Protein AF-0000000070218107 (afdb_homodimer)

Foldseek 3Di:
DPFFAKEKEEADLDLLSLLLLLLVLLQVDAHAYAYADPFDDGVLCVVLVALAGDDTWMDRALAIEDDSVLSNVVCCVVRVRFDDDPCLVVLLVQQVVLLLLLVLAQDPVCPDVVNLVGCCQPAVLSVPPCSVVSNVVSVVVNLVSLVCCQCPQCVDPDLGSVHPDDGSSRSSNCSCVCSSCPVRVCCPPPQNHCVNRVSSVSSVVPGRDGDHHYDDSVRSLVSNLPTDDDDDQAAADCPDPLNDHFQFWKWKDFPNGPVPRRIRIFGFRDDDQFWTWGQGPSRGIYIYGPPGMDMGGDPDD/DPFFAKEKEEADLDLLSLLLLLLVLQLVDAHAYAYADPFDDGVLCVVLVALAGDDTWMDRALAIEDDSVLSNVVCCVVRVRFDDDPCLVVLLVQQVVLLLLLVLAQDPVCPDVVNLVGCCQPAVLSVPPCSVVSNVVSVVVNLVSLVCCQCPQCVDPDLGSVHPDDGSSRSSNCSCVCSSCPVRVCCVPPQNHCVNRVSSVSSVVPGRDGDHHYDDSVRSLVSNLPTDDDDDQAAADCPDPLNDHFQFWKWKDFPNGPVPRRIRIFGFRDDDQFWTWGQGPSRGIYIYGPPGMDMDGDPDD

Structure (mmCIF, N/CA/C/O backbone):
data_AF-0000000070218107-model_v1
#
loop_
_entity.id
_entity.type
_entity.pdbx_description
1 polymer 'GST N-terminal domain-containing protein'
#
loop_
_atom_site.group_PDB
_atom_site.id
_atom_site.type_symbol
_atom_site.label_atom_id
_atom_site.label_alt_id
_atom_site.label_comp_id
_atom_site.label_asym_id
_atom_site.label_entity_id
_atom_site.label_seq_id
_atom_site.pdbx_PDB_ins_code
_atom_site.Cartn_x
_atom_site.Cartn_y
_atom_site.Cartn_z
_atom_site.occupancy
_atom_site.B_iso_or_equiv
_atom_site.auth_seq_id
_atom_site.auth_comp_id
_atom_site.auth_asym_id
_atom_site.auth_atom_id
_atom_site.pdbx_PDB_model_num
ATOM 1 N N . MET A 1 1 ? 4.734 29.641 29.406 1 36.09 1 MET A N 1
ATOM 2 C CA . MET A 1 1 ? 4.832 29.797 27.953 1 36.09 1 MET A CA 1
ATOM 3 C C . MET A 1 1 ? 3.674 29.094 27.25 1 36.09 1 MET A C 1
ATOM 5 O O . MET A 1 1 ? 3.363 27.938 27.547 1 36.09 1 MET A O 1
ATOM 9 N N . ALA A 1 2 ? 2.695 29.781 26.859 1 47.44 2 ALA A N 1
ATOM 10 C CA . ALA A 1 2 ? 1.409 29.281 26.391 1 47.44 2 ALA A CA 1
ATOM 11 C C . ALA A 1 2 ? 1.6 28.156 25.375 1 47.44 2 ALA A C 1
ATOM 13 O O . ALA A 1 2 ? 2.498 28.203 24.531 1 47.44 2 ALA A O 1
ATOM 14 N N . SER A 1 3 ? 1.036 27.016 25.547 1 69.88 3 SER A N 1
ATOM 15 C CA . SER A 1 3 ? 1.137 25.844 24.688 1 69.88 3 SER A CA 1
ATOM 16 C C . SER A 1 3 ? 0.805 26.188 23.234 1 69.88 3 SER A C 1
ATOM 18 O O . SER A 1 3 ? -0.096 27 22.984 1 69.88 3 SER A O 1
ATOM 20 N N . ALA A 1 4 ? 1.695 26 22.297 1 80.06 4 ALA A N 1
ATOM 21 C CA . ALA A 1 4 ? 1.486 26.281 20.875 1 80.06 4 ALA A CA 1
ATOM 22 C C . ALA A 1 4 ? 0.096 25.844 20.422 1 80.06 4 ALA A C 1
ATOM 24 O O . ALA A 1 4 ? -0.35 24.75 20.75 1 80.06 4 ALA A O 1
ATOM 25 N N . PRO A 1 5 ? -0.676 26.844 19.938 1 90.06 5 PRO A N 1
ATOM 26 C CA . PRO A 1 5 ? -2.01 26.469 19.453 1 90.06 5 PRO A CA 1
ATOM 27 C C . PRO A 1 5 ? -1.978 25.297 18.469 1 90.06 5 PRO A C 1
ATOM 29 O O . PRO A 1 5 ? -1.049 25.188 17.672 1 90.06 5 PRO A O 1
ATOM 32 N N . ILE A 1 6 ? -2.904 24.422 18.641 1 96.62 6 ILE A N 1
ATOM 33 C CA . ILE A 1 6 ? -3.072 23.312 17.703 1 96.62 6 ILE A CA 1
ATOM 34 C C . ILE A 1 6 ? -4.281 23.578 16.812 1 96.62 6 ILE A C 1
ATOM 36 O O . ILE A 1 6 ? -5.398 23.75 17.297 1 96.62 6 ILE A O 1
ATOM 40 N N . ILE A 1 7 ? -4.016 23.703 15.469 1 98.19 7 ILE A N 1
ATOM 41 C CA . ILE A 1 7 ? -5.062 23.969 14.492 1 98.19 7 ILE A CA 1
ATOM 42 C C . ILE A 1 7 ? -5.078 22.891 13.422 1 98.19 7 ILE A C 1
ATOM 44 O O . ILE A 1 7 ? -4.07 22.656 12.75 1 98.19 7 ILE A O 1
ATOM 48 N N . ALA A 1 8 ? -6.195 22.203 13.305 1 98.44 8 ALA A N 1
ATOM 49 C CA . ALA A 1 8 ? -6.383 21.219 12.242 1 98.44 8 ALA A CA 1
ATOM 50 C C . ALA A 1 8 ? -7.004 21.859 11.008 1 98.44 8 ALA A C 1
ATOM 52 O O . ALA A 1 8 ? -8.047 22.516 11.094 1 98.44 8 ALA A O 1
ATOM 53 N N . PHE A 1 9 ? -6.316 21.75 9.844 1 98.62 9 PHE A N 1
ATOM 54 C CA . PHE A 1 9 ? -6.863 22.188 8.562 1 98.62 9 PHE A CA 1
ATOM 55 C C . PHE A 1 9 ? -7.512 21.016 7.824 1 98.62 9 PHE A C 1
ATOM 57 O O . PHE A 1 9 ? -6.82 20.125 7.34 1 98.62 9 PHE A O 1
ATOM 64 N N . ASP A 1 10 ? -8.758 20.938 7.719 1 96.69 10 ASP A N 1
ATOM 65 C CA . ASP A 1 10 ? -9.43 19.859 7.012 1 96.69 10 ASP A CA 1
ATOM 66 C C . ASP A 1 10 ? -10.906 20.188 6.789 1 96.69 10 ASP A C 1
ATOM 68 O O . ASP A 1 10 ? -11.305 21.344 6.816 1 96.69 10 ASP A O 1
ATOM 72 N N . TYR A 1 11 ? -11.734 19.266 6.301 1 95.12 11 TYR A N 1
ATOM 73 C CA . TYR A 1 11 ? -13.172 19.375 6.105 1 95.12 11 TYR A CA 1
ATOM 74 C C . TYR A 1 11 ? -13.883 18.109 6.559 1 95.12 11 TYR A C 1
ATOM 76 O O . TYR A 1 11 ? -13.25 17.062 6.711 1 95.12 11 TYR A O 1
ATOM 84 N N . ASP A 1 12 ? -15.164 18.062 6.738 1 93.31 12 ASP A N 1
ATOM 85 C CA . ASP A 1 12 ? -15.922 17.062 7.469 1 93.31 12 ASP A CA 1
ATOM 86 C C . ASP A 1 12 ? -15.82 15.695 6.793 1 93.31 12 ASP A C 1
ATOM 88 O O . ASP A 1 12 ? -15.57 14.688 7.457 1 93.31 12 ASP A O 1
ATOM 92 N N . MET A 1 13 ? -15.891 15.594 5.562 1 91.25 13 MET A N 1
ATOM 93 C CA . MET A 1 13 ? -15.992 14.312 4.871 1 91.25 13 MET A CA 1
ATOM 94 C C . MET A 1 13 ? -14.617 13.75 4.539 1 91.25 13 MET A C 1
ATOM 96 O O . MET A 1 13 ? -14.5 12.688 3.934 1 91.25 13 MET A O 1
ATOM 100 N N . SER A 1 14 ? -13.57 14.477 4.941 1 94.19 14 SER A N 1
ATOM 101 C CA . SER A 1 14 ? -12.219 14.039 4.621 1 94.19 14 SER A CA 1
ATOM 102 C C . SER A 1 14 ? -11.836 12.805 5.43 1 94.19 14 SER A C 1
ATOM 104 O O . SER A 1 14 ? -11.758 12.859 6.66 1 94.19 14 SER A O 1
ATOM 106 N N . PRO A 1 15 ? -11.523 11.711 4.773 1 96.5 15 PRO A N 1
ATOM 107 C CA . PRO A 1 15 ? -11.133 10.516 5.523 1 96.5 15 PRO A CA 1
ATOM 108 C C . PRO A 1 15 ? -9.82 10.703 6.281 1 96.5 15 PRO A C 1
ATOM 110 O O . PRO A 1 15 ? -9.695 10.266 7.43 1 96.5 15 PRO A O 1
ATOM 113 N N . TYR A 1 16 ? -8.875 11.383 5.684 1 97.94 16 TYR A N 1
ATOM 114 C CA . TYR A 1 16 ? -7.609 11.617 6.359 1 97.94 16 TYR A CA 1
ATOM 115 C C . TYR A 1 16 ? -7.758 12.688 7.438 1 97.94 16 TYR A C 1
ATOM 117 O O . TYR A 1 16 ? -7.051 12.664 8.445 1 97.94 16 TYR A O 1
ATOM 125 N N . GLY A 1 17 ? -8.641 13.656 7.172 1 97.62 17 GLY A N 1
ATOM 126 C CA . GLY A 1 17 ? -8.992 14.578 8.242 1 97.62 17 GLY A CA 1
ATOM 127 C C . GLY A 1 17 ? -9.609 13.891 9.445 1 97.62 17 GLY A C 1
ATOM 128 O O . GLY A 1 17 ? -9.25 14.18 10.586 1 97.62 17 GLY A O 1
ATOM 129 N N . TYR A 1 18 ? -10.531 12.945 9.164 1 97.31 18 TYR A N 1
ATOM 130 C CA . TYR A 1 18 ? -11.141 12.125 10.203 1 97.31 18 TYR A CA 1
ATOM 131 C C . TYR A 1 18 ? -10.07 11.383 11 1 97.31 18 TYR A C 1
ATOM 133 O O . TYR A 1 18 ? -10.148 11.312 12.234 1 97.31 18 TYR A O 1
ATOM 141 N N . LYS A 1 19 ? -9.117 10.898 10.352 1 98.38 19 LYS A N 1
ATOM 142 C CA . LYS A 1 19 ? -8.016 10.156 10.953 1 98.38 19 LYS A CA 1
ATOM 143 C C . LYS A 1 19 ? -7.258 11.016 11.961 1 98.38 19 LYS A C 1
ATOM 145 O O . LYS A 1 19 ? -7.082 10.617 13.109 1 98.38 19 LYS A O 1
ATOM 150 N N . THR A 1 20 ? -6.859 12.211 11.57 1 98.06 20 THR A N 1
ATOM 151 C CA . THR A 1 20 ? -6.055 13.07 12.438 1 98.06 20 THR A CA 1
ATOM 152 C C . THR A 1 20 ? -6.906 13.648 13.562 1 98.06 20 THR A C 1
ATOM 154 O O . THR A 1 20 ? -6.441 13.781 14.695 1 98.06 20 THR A O 1
ATOM 157 N N . ARG A 1 21 ? -8.18 13.953 13.289 1 97.06 21 ARG A N 1
ATOM 158 C CA . ARG A 1 21 ? -9.062 14.461 14.328 1 97.06 21 ARG A CA 1
ATOM 159 C C . ARG A 1 21 ? -9.352 13.391 15.383 1 97.06 21 ARG A C 1
ATOM 161 O O . ARG A 1 21 ? -9.484 13.703 16.562 1 97.06 21 ARG A O 1
ATOM 168 N N . THR A 1 22 ? -9.461 12.148 14.922 1 97.44 22 THR A N 1
ATOM 169 C CA . THR A 1 22 ? -9.688 11.055 15.859 1 97.44 22 THR A CA 1
ATOM 170 C C . THR A 1 22 ? -8.508 10.898 16.812 1 97.44 22 THR A C 1
ATOM 172 O O . THR A 1 22 ? -8.703 10.664 18.016 1 97.44 22 THR A O 1
ATOM 175 N N . LEU A 1 23 ? -7.293 11.039 16.312 1 98.12 23 LEU A N 1
ATOM 176 C CA . LEU A 1 23 ? -6.121 11.008 17.188 1 98.12 23 LEU A CA 1
ATOM 177 C C . LEU A 1 23 ? -6.168 12.133 18.203 1 98.12 23 LEU A C 1
ATOM 179 O O . LEU A 1 23 ? -5.938 11.914 19.391 1 98.12 23 LEU A O 1
ATOM 183 N N . LEU A 1 24 ? -6.492 13.305 17.719 1 97.31 24 LEU A N 1
ATOM 184 C CA . LEU A 1 24 ? -6.574 14.453 18.609 1 97.31 24 LEU A CA 1
ATOM 185 C C . LEU A 1 24 ? -7.652 14.25 19.672 1 97.31 24 LEU A C 1
ATOM 187 O O . LEU A 1 24 ? -7.461 14.602 20.844 1 97.31 24 LEU A O 1
ATOM 191 N N . ALA A 1 25 ? -8.727 13.695 19.25 1 96.62 25 ALA A N 1
ATOM 192 C CA . ALA A 1 25 ? -9.812 13.406 20.172 1 96.62 25 ALA A CA 1
ATOM 193 C C . ALA A 1 25 ? -9.352 12.453 21.281 1 96.62 25 ALA A C 1
ATOM 195 O O . ALA A 1 25 ? -9.797 12.562 22.422 1 96.62 25 ALA A O 1
ATOM 196 N N . SER A 1 26 ? -8.484 11.57 20.969 1 96.31 26 SER A N 1
ATOM 197 C CA . SER A 1 26 ? -8 10.562 21.906 1 96.31 26 SER A CA 1
ATOM 198 C C . SER A 1 26 ? -7.07 11.188 22.938 1 96.31 26 SER A C 1
ATOM 200 O O . SER A 1 26 ? -6.848 10.609 24.016 1 96.31 26 SER A O 1
ATOM 202 N N . SER A 1 27 ? -6.43 12.273 22.641 1 92.94 27 SER A N 1
ATOM 203 C CA . SER A 1 27 ? -5.535 12.961 23.562 1 92.94 27 SER A CA 1
ATOM 204 C C . SER A 1 27 ? -6.309 13.883 24.516 1 92.94 27 SER A C 1
ATOM 206 O O . SER A 1 27 ? -5.777 14.32 25.531 1 92.94 27 SER A O 1
ATOM 208 N N . LYS A 1 28 ? -7.426 14.258 24.203 1 85 28 LYS A N 1
ATOM 209 C CA . LYS A 1 28 ? -8.273 15.195 24.922 1 85 28 LYS A CA 1
ATOM 210 C C . LYS A 1 28 ? -7.633 16.578 25 1 85 28 LYS A C 1
ATOM 212 O O . LYS A 1 28 ? -7.957 17.375 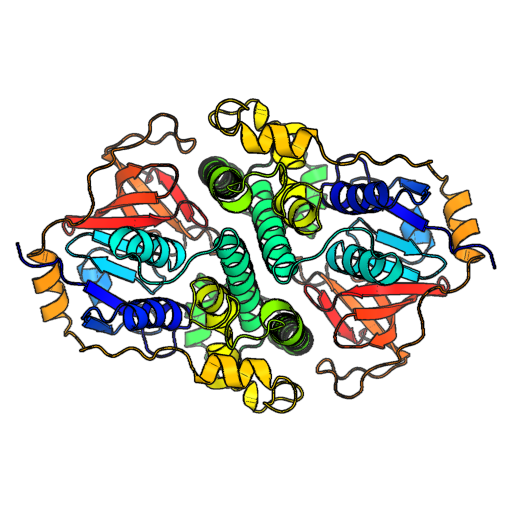25.891 1 85 28 LYS A O 1
ATOM 217 N N . MET A 1 29 ? -6.676 16.781 24.156 1 88.12 29 MET A N 1
ATOM 218 C CA . MET A 1 29 ? -6.137 18.125 24.031 1 88.12 29 MET A CA 1
ATOM 219 C C . MET A 1 29 ? -7.094 19.016 23.25 1 88.12 29 MET A C 1
ATOM 221 O O . MET A 1 29 ? -7.668 18.609 22.25 1 88.12 29 MET A O 1
ATOM 225 N N . PRO A 1 30 ? -7.219 20.203 23.812 1 92 30 PRO A N 1
ATOM 226 C CA . PRO A 1 30 ? -8.023 21.125 23.016 1 92 30 PRO A CA 1
ATOM 227 C C . PRO A 1 30 ? -7.352 21.5 21.688 1 92 30 PRO A C 1
ATOM 229 O O . PRO A 1 30 ? -6.129 21.641 21.625 1 92 30 PRO A O 1
ATOM 232 N N . PHE A 1 31 ? -8.094 21.562 20.688 1 95.44 31 PHE A N 1
ATOM 233 C CA . PHE A 1 31 ? -7.602 22.016 19.391 1 95.44 31 PHE A CA 1
ATOM 234 C C . PHE A 1 31 ? -8.711 22.719 18.609 1 95.44 31 PHE A C 1
ATOM 236 O O . PHE A 1 31 ? -9.883 22.609 18.969 1 95.44 31 PHE A O 1
ATOM 243 N N . GLN A 1 32 ? -8.297 23.5 17.672 1 97.31 32 GLN A N 1
ATOM 244 C CA . GLN A 1 32 ? -9.219 24.219 16.812 1 97.31 32 GLN A CA 1
ATOM 245 C C . GLN A 1 32 ? -9.164 23.672 15.383 1 97.31 32 GLN A C 1
ATOM 247 O O . GLN A 1 32 ? -8.234 22.953 15.023 1 97.31 32 GLN A O 1
ATOM 252 N N . ARG A 1 33 ? -10.195 23.969 14.648 1 97.94 33 ARG A N 1
ATOM 253 C CA . ARG A 1 33 ? -10.211 23.562 13.25 1 97.94 33 ARG A CA 1
ATOM 254 C C . ARG A 1 33 ? -10.367 24.766 12.328 1 97.94 33 ARG A C 1
ATOM 256 O O . ARG A 1 33 ? -11.125 25.688 12.625 1 97.94 33 ARG A O 1
ATOM 263 N N . SER A 1 34 ? -9.555 24.844 11.391 1 98.44 34 SER A N 1
ATOM 264 C CA . SER A 1 34 ? -9.773 25.703 10.227 1 98.44 34 SER A CA 1
ATOM 265 C C . SER A 1 34 ? -10.43 24.938 9.086 1 98.44 34 SER A C 1
ATOM 267 O O . SER A 1 34 ? -9.781 24.125 8.414 1 98.44 34 SER A O 1
ATOM 269 N N . LEU A 1 35 ? -11.703 25.219 8.875 1 97.94 35 LEU A N 1
ATOM 270 C CA . LEU A 1 35 ? -12.453 24.562 7.82 1 97.94 35 LEU A CA 1
ATOM 271 C C . LEU A 1 35 ? -11.898 24.922 6.445 1 97.94 35 LEU A C 1
ATOM 273 O O . LEU A 1 35 ? -11.664 26.094 6.156 1 97.94 35 LEU A O 1
ATOM 277 N N . GLN A 1 36 ? -11.609 23.891 5.664 1 97.19 36 GLN A N 1
ATOM 278 C CA . GLN A 1 36 ? -11.117 24.062 4.301 1 97.19 36 GLN A CA 1
ATOM 279 C C . GLN A 1 36 ? -12.148 23.609 3.279 1 97.19 36 GLN A C 1
ATOM 281 O O . GLN A 1 36 ? -12.914 22.672 3.541 1 97.19 36 GLN A O 1
ATOM 286 N N . PRO A 1 37 ? -12.172 24.297 2.127 1 93.88 37 PRO A N 1
ATOM 287 C CA . PRO A 1 37 ? -13.023 23.766 1.056 1 93.88 37 PRO A CA 1
ATOM 288 C C . PRO A 1 37 ? -12.578 22.391 0.573 1 93.88 37 PRO A C 1
ATOM 290 O O . PRO A 1 37 ? -11.383 22.078 0.595 1 93.88 37 PRO A O 1
ATOM 293 N N . ILE A 1 38 ? -13.562 21.641 0.109 1 90.75 38 ILE A N 1
ATOM 294 C CA . ILE A 1 38 ? -13.289 20.297 -0.388 1 90.75 38 ILE A CA 1
ATOM 295 C C . ILE A 1 38 ? -12.422 20.391 -1.646 1 90.75 38 ILE A C 1
ATOM 297 O O . ILE A 1 38 ? -11.5 19.594 -1.824 1 90.75 38 ILE A O 1
ATOM 301 N N . VAL A 1 39 ? -12.695 21.438 -2.482 1 90.38 39 VAL A N 1
ATOM 302 C CA . VAL A 1 39 ? -11.969 21.656 -3.73 1 90.38 39 VAL A CA 1
ATOM 303 C C . VAL A 1 39 ? -11.18 22.953 -3.656 1 90.38 39 VAL A C 1
ATOM 305 O O . VAL A 1 39 ? -11.523 23.844 -2.879 1 90.38 39 VAL A O 1
ATOM 308 N N . ILE A 1 40 ? -10.094 23.016 -4.391 1 90 40 ILE A N 1
ATOM 309 C CA . ILE A 1 40 ? -9.336 24.266 -4.438 1 90 40 ILE A CA 1
ATOM 310 C C . ILE A 1 40 ? -10.172 25.344 -5.109 1 90 40 ILE A C 1
ATOM 312 O O . ILE A 1 40 ? -11.078 25.047 -5.895 1 90 40 ILE A O 1
ATOM 316 N N . PRO A 1 41 ? -9.945 26.516 -4.832 1 93.38 41 PRO A N 1
ATOM 317 C CA . PRO A 1 41 ? -8.844 27.078 -4.043 1 93.38 41 PRO A CA 1
ATOM 318 C C . PRO A 1 41 ? -9.094 26.984 -2.539 1 93.38 41 PRO A C 1
ATOM 320 O O . PRO A 1 41 ? -10.227 26.75 -2.109 1 93.38 41 PRO A O 1
ATOM 323 N N . ARG A 1 42 ? -8 27.094 -1.789 1 95.06 42 ARG A N 1
ATOM 324 C CA . ARG A 1 42 ? -8.023 27.172 -0.332 1 95.06 42 ARG A CA 1
ATOM 325 C C . ARG A 1 42 ? -7.367 28.453 0.163 1 95.06 42 ARG A C 1
ATOM 327 O O . ARG A 1 42 ? -6.199 28.453 0.559 1 95.06 42 ARG A O 1
ATOM 334 N N . PRO A 1 43 ? -8.18 29.453 0.238 1 96.56 43 PRO A N 1
ATOM 335 C CA . PRO A 1 43 ? -7.641 30.797 0.47 1 96.56 43 PRO A CA 1
ATOM 336 C C . PRO A 1 43 ? -6.898 30.906 1.799 1 96.56 43 PRO A C 1
ATOM 338 O O . PRO A 1 43 ? -5.902 31.641 1.895 1 96.56 43 PRO A O 1
ATOM 341 N N . ILE A 1 44 ? -7.367 30.281 2.83 1 97.31 44 ILE A N 1
ATOM 342 C CA . ILE A 1 44 ? -6.715 30.359 4.133 1 97.31 44 ILE A CA 1
ATOM 343 C C . ILE A 1 44 ? -5.293 29.828 4.031 1 97.31 44 ILE A C 1
ATOM 345 O O . ILE A 1 44 ? -4.344 30.453 4.496 1 97.31 44 ILE A O 1
ATOM 349 N N . LEU A 1 45 ? -5.109 28.703 3.393 1 97.81 45 LEU A N 1
ATOM 350 C CA . LEU A 1 45 ? -3.789 28.109 3.232 1 97.81 45 LEU A CA 1
ATOM 351 C C . LEU A 1 45 ? -2.918 28.953 2.309 1 97.81 45 LEU A C 1
ATOM 353 O O . LEU A 1 45 ? -1.721 29.109 2.557 1 97.81 45 LEU A O 1
ATOM 357 N N . GLU A 1 46 ? -3.557 29.453 1.316 1 96.69 46 GLU A N 1
ATOM 358 C CA . GLU A 1 46 ? -2.832 30.312 0.39 1 96.69 46 GLU A CA 1
ATOM 359 C C . GLU A 1 46 ? -2.291 31.547 1.1 1 96.69 46 GLU A C 1
ATOM 361 O O . GLU A 1 46 ? -1.194 32.031 0.788 1 96.69 46 GLU A O 1
ATOM 366 N N . SER A 1 47 ? -3.059 32.062 1.978 1 96.12 47 SER A N 1
ATOM 367 C CA . SER A 1 47 ? -2.641 33.25 2.725 1 96.12 47 SER A CA 1
ATOM 368 C C . SER A 1 47 ? -1.431 32.938 3.602 1 96.12 47 SER A C 1
ATOM 370 O O . SER A 1 47 ? -0.734 33.844 4.039 1 96.12 47 SER A O 1
ATOM 372 N N . LEU A 1 48 ? -1.203 31.703 3.865 1 97.81 48 LEU A N 1
ATOM 373 C CA . LEU A 1 48 ? -0.036 31.266 4.621 1 97.81 48 LEU A CA 1
ATOM 374 C C . LEU A 1 48 ? 1.078 30.797 3.686 1 97.81 48 LEU A C 1
ATOM 376 O O . LEU A 1 48 ? 2.031 30.156 4.117 1 97.81 48 LEU A O 1
ATOM 380 N N . SER A 1 49 ? 0.943 31.047 2.408 1 97.94 49 SER A N 1
ATOM 381 C CA . SER A 1 49 ? 1.89 30.703 1.349 1 97.94 49 SER A CA 1
ATOM 382 C C . SER A 1 49 ? 1.936 29.203 1.105 1 97.94 49 SER A C 1
ATOM 384 O O . SER A 1 49 ? 2.967 28.656 0.694 1 97.94 49 SER A O 1
ATOM 386 N N . ILE A 1 50 ? 0.883 28.5 1.417 1 98.31 50 ILE A N 1
ATOM 387 C CA . ILE A 1 50 ? 0.809 27.047 1.199 1 98.31 50 ILE A CA 1
ATOM 388 C C . ILE A 1 50 ? 0.043 26.766 -0.091 1 98.31 50 ILE A C 1
ATOM 390 O O . ILE A 1 50 ? -1.138 27.094 -0.207 1 98.31 50 ILE A O 1
ATOM 394 N N . THR A 1 51 ? 0.806 26.141 -1.024 1 96.88 51 THR A N 1
ATOM 395 C CA . THR A 1 51 ? 0.207 25.75 -2.297 1 96.88 51 THR A CA 1
ATOM 396 C C . THR A 1 51 ? -0.003 24.25 -2.363 1 96.88 51 THR A C 1
ATOM 398 O O . THR A 1 51 ? -0.688 23.75 -3.258 1 96.88 51 THR A O 1
ATOM 401 N N . TYR A 1 52 ? 0.601 23.547 -1.401 1 96.06 52 TYR A N 1
ATOM 402 C CA . TYR A 1 52 ? 0.338 22.125 -1.252 1 96.06 52 TYR A CA 1
ATOM 403 C C . TYR A 1 52 ? -1.16 21.844 -1.25 1 96.06 52 TYR A C 1
ATOM 405 O O . TYR A 1 52 ? -1.918 22.484 -0.52 1 96.06 52 TYR A O 1
ATOM 413 N N . ARG A 1 53 ? -1.547 20.891 -2 1 94.31 53 ARG A N 1
ATOM 414 C CA . ARG A 1 53 ? -2.951 20.734 -2.367 1 94.31 53 ARG A CA 1
ATOM 415 C C . ARG A 1 53 ? -3.695 19.891 -1.342 1 94.31 53 ARG A C 1
ATOM 417 O O . ARG A 1 53 ? -4.891 20.094 -1.112 1 94.31 53 ARG A O 1
ATOM 424 N N . ARG A 1 54 ? -3.045 18.984 -0.714 1 95.44 54 ARG A N 1
ATOM 425 C CA . ARG A 1 54 ? -3.764 17.969 0.055 1 95.44 54 ARG A CA 1
ATOM 426 C C . ARG A 1 54 ? -4.051 18.453 1.47 1 95.44 54 ARG A C 1
ATOM 428 O O . ARG A 1 54 ? -3.359 19.344 1.979 1 95.44 54 ARG A O 1
ATOM 435 N N . VAL A 1 55 ? -5.02 18.016 2.092 1 96.12 55 VAL A N 1
ATOM 436 C CA . VAL A 1 55 ? -5.426 18.141 3.488 1 96.12 55 VAL A CA 1
ATOM 437 C C . VAL A 1 55 ? -5.605 16.75 4.102 1 96.12 55 VAL A C 1
ATOM 439 O O . VAL A 1 55 ? -5.883 15.789 3.393 1 96.12 55 VAL A O 1
ATOM 442 N N . PRO A 1 56 ? -5.398 16.531 5.328 1 98.12 56 PRO A N 1
ATOM 443 C CA . PRO A 1 56 ? -5.293 17.531 6.387 1 98.12 56 PRO A CA 1
ATOM 444 C C . PRO A 1 56 ? -3.881 18.094 6.535 1 98.12 56 PRO A C 1
ATOM 446 O O . PRO A 1 56 ? -2.922 17.484 6.035 1 98.12 56 PRO A O 1
ATOM 449 N N . LEU A 1 57 ? -3.812 19.234 7.051 1 98.81 57 LEU A N 1
ATOM 450 C CA . LEU A 1 57 ? -2.609 19.766 7.684 1 98.81 57 LEU A CA 1
ATOM 451 C C . LEU A 1 57 ? -2.84 20.016 9.172 1 98.81 57 LEU A C 1
ATOM 453 O O . LEU A 1 57 ? -3.984 20.094 9.625 1 98.81 57 LEU A O 1
ATOM 457 N N . LEU A 1 58 ? -1.776 20.125 9.883 1 98.69 58 LEU A N 1
ATOM 458 C CA . LEU A 1 58 ? -1.87 20.406 11.312 1 98.69 58 LEU A CA 1
ATOM 459 C C . LEU A 1 58 ? -0.81 21.422 11.734 1 98.69 58 LEU A C 1
ATOM 461 O O . LEU A 1 58 ? 0.384 21.203 11.508 1 98.69 58 LEU A O 1
ATOM 465 N N . ALA A 1 59 ? -1.3 22.453 12.367 1 98.44 59 ALA A N 1
ATOM 466 C CA . ALA A 1 59 ? -0.376 23.453 12.898 1 98.44 59 ALA A CA 1
ATOM 467 C C . ALA A 1 59 ? -0.127 23.219 14.391 1 98.44 59 ALA A C 1
ATOM 469 O O . ALA A 1 59 ? -1.069 23.016 15.156 1 98.44 59 ALA A O 1
ATOM 470 N N . ILE A 1 60 ? 1.035 23.172 14.781 1 97.62 60 ILE A N 1
ATOM 471 C CA . ILE A 1 60 ? 1.491 23.391 16.156 1 97.62 60 ILE A CA 1
ATOM 472 C C . ILE A 1 60 ? 2.363 24.641 16.219 1 97.62 60 ILE A C 1
ATOM 474 O O . ILE A 1 60 ? 3.549 24.594 15.883 1 97.62 60 ILE A O 1
ATOM 478 N N . GLY A 1 61 ? 1.729 25.719 16.656 1 96.81 61 GLY A N 1
ATOM 479 C CA . GLY A 1 61 ? 2.369 27 16.484 1 96.81 61 GLY A CA 1
ATOM 480 C C . GLY A 1 61 ? 2.598 27.375 15.031 1 96.81 61 GLY A C 1
ATOM 481 O O . GLY A 1 61 ? 1.681 27.281 14.211 1 96.81 61 GLY A O 1
ATOM 482 N N . LYS A 1 62 ? 3.828 27.844 14.719 1 97.06 62 LYS A N 1
ATOM 483 C CA . LYS A 1 62 ? 4.168 28.297 13.383 1 97.06 62 LYS A CA 1
ATOM 484 C C . LYS A 1 62 ? 4.656 27.141 12.508 1 97.06 62 LYS A C 1
ATOM 486 O O . LYS A 1 62 ? 4.906 27.328 11.312 1 97.06 62 LYS A O 1
ATOM 491 N N . ASP A 1 63 ? 4.789 25.938 13.07 1 98.44 63 ASP A N 1
ATOM 492 C CA . ASP A 1 63 ? 5.098 24.734 12.32 1 98.44 63 ASP A CA 1
ATOM 493 C C . ASP A 1 63 ? 3.824 24.031 11.859 1 98.44 63 ASP A C 1
ATOM 495 O O . ASP A 1 63 ? 2.961 23.688 12.672 1 98.44 63 ASP A O 1
ATOM 499 N N . ILE A 1 64 ? 3.73 23.828 10.539 1 98.75 64 ILE A N 1
ATOM 500 C CA . ILE A 1 64 ? 2.58 23.156 9.961 1 98.75 64 ILE A CA 1
ATOM 501 C C . ILE A 1 64 ? 3.031 21.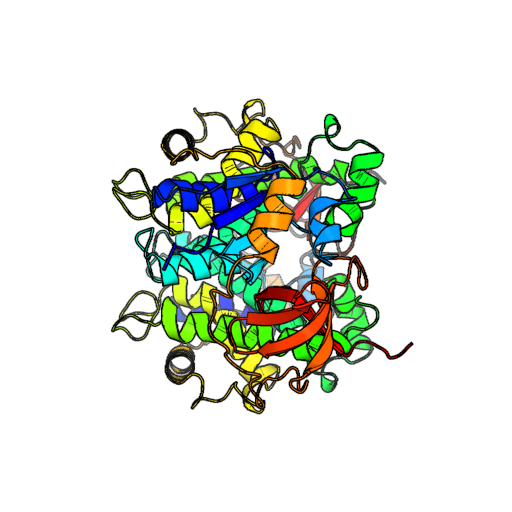844 9.305 1 98.75 64 ILE A C 1
ATOM 503 O O . ILE A 1 64 ? 3.984 21.844 8.516 1 98.75 64 ILE A O 1
ATOM 507 N N . TYR A 1 65 ? 2.383 20.797 9.656 1 98.81 65 TYR A N 1
ATOM 508 C CA . TYR A 1 65 ? 2.74 19.453 9.203 1 98.81 65 TYR A CA 1
ATOM 509 C C . TYR A 1 65 ? 1.781 18.969 8.125 1 98.81 65 TYR A C 1
ATOM 511 O O . TYR A 1 65 ? 0.561 19.031 8.289 1 98.81 65 TYR A O 1
ATOM 519 N N . CYS A 1 66 ? 2.393 18.484 7.043 1 98.62 66 CYS A N 1
ATOM 520 C CA . CYS A 1 66 ? 1.632 17.891 5.949 1 98.62 66 CYS A CA 1
ATOM 521 C C . CYS A 1 66 ? 1.55 16.391 6.098 1 98.62 66 CYS A C 1
ATOM 523 O O . CYS A 1 66 ? 2.41 15.773 6.73 1 98.62 66 CYS A O 1
ATOM 525 N N . ASP A 1 67 ? 0.475 15.844 5.5 1 98.19 67 ASP A N 1
ATOM 526 C CA . ASP A 1 67 ? 0.323 14.391 5.387 1 98.19 67 ASP A CA 1
ATOM 527 C C . ASP A 1 67 ? -0.013 13.773 6.738 1 98.19 67 ASP A C 1
ATOM 529 O O . ASP A 1 67 ? 0.683 14.008 7.73 1 98.19 67 ASP A O 1
ATOM 533 N N . SER A 1 68 ? -0.979 12.922 6.789 1 98.44 68 SER A N 1
ATOM 534 C CA . SER A 1 68 ? -1.455 12.336 8.039 1 98.44 68 SER A CA 1
ATOM 535 C C . SER A 1 68 ? -0.374 11.492 8.703 1 98.44 68 SER A C 1
ATOM 537 O O . SER A 1 68 ? -0.314 11.398 9.93 1 98.44 68 SER A O 1
ATOM 539 N N . SER A 1 69 ? 0.501 10.852 7.926 1 98.25 69 SER A N 1
ATOM 540 C CA . SER A 1 69 ? 1.556 10.023 8.5 1 98.25 69 SER A CA 1
ATOM 541 C C . SER A 1 69 ? 2.484 10.852 9.391 1 98.25 69 SER A C 1
ATOM 543 O O . SER A 1 69 ? 2.764 10.477 10.523 1 98.25 69 SER A O 1
ATOM 545 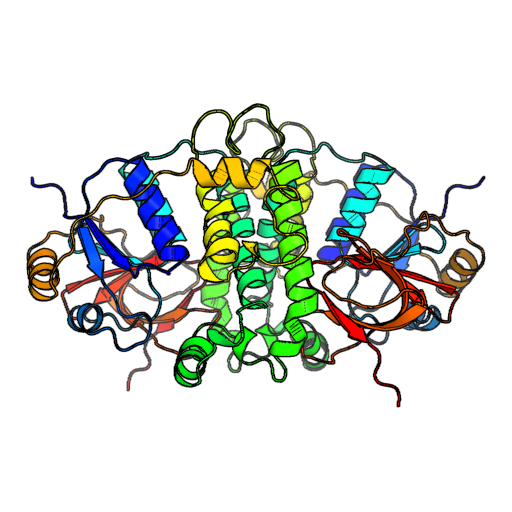N N . LEU A 1 70 ? 2.922 11.984 8.891 1 98.5 70 LEU A N 1
ATOM 546 C CA . LEU A 1 70 ? 3.816 12.836 9.664 1 98.5 70 LEU A CA 1
ATOM 547 C C . LEU A 1 70 ? 3.072 13.508 10.812 1 98.5 70 LEU A C 1
ATOM 549 O O . LEU A 1 70 ? 3.609 13.625 11.922 1 98.5 70 LEU A O 1
ATOM 553 N N . ILE A 1 71 ? 1.84 13.945 10.562 1 98.62 71 ILE A N 1
ATOM 554 C CA . ILE A 1 71 ? 1.016 14.547 11.602 1 98.62 71 ILE A CA 1
ATOM 555 C C . ILE A 1 71 ? 0.897 13.586 12.789 1 98.62 71 ILE A C 1
ATOM 557 O O . ILE A 1 71 ? 1.168 13.961 13.93 1 98.62 71 ILE A O 1
ATOM 561 N N . ILE A 1 72 ? 0.585 12.367 12.531 1 98.56 72 ILE A N 1
ATOM 562 C CA . ILE A 1 72 ? 0.331 11.367 13.57 1 98.56 72 ILE A CA 1
ATOM 563 C C . ILE A 1 72 ? 1.632 11.039 14.297 1 98.56 72 ILE A C 1
ATOM 565 O O . ILE A 1 72 ? 1.663 10.984 15.531 1 98.56 72 ILE A O 1
ATOM 569 N N . SER A 1 73 ? 2.695 10.828 13.531 1 97.75 73 SER A N 1
ATOM 570 C CA . SER A 1 73 ? 3.975 10.539 14.172 1 97.75 73 SER A CA 1
ATOM 571 C C . SER A 1 73 ? 4.406 11.68 15.086 1 97.75 73 SER A C 1
ATOM 573 O O . SER A 1 73 ? 4.891 11.445 16.188 1 97.75 73 SER A O 1
ATOM 575 N N . THR A 1 74 ? 4.203 12.906 14.641 1 97.5 74 THR A N 1
ATOM 576 C CA . THR A 1 74 ? 4.59 14.078 15.414 1 97.5 74 THR A CA 1
ATOM 577 C C . THR A 1 74 ? 3.764 14.18 16.688 1 97.5 74 THR A C 1
ATOM 579 O O . THR A 1 74 ? 4.312 14.383 17.781 1 97.5 74 THR A O 1
ATOM 582 N N . LEU A 1 75 ? 2.475 14.008 16.562 1 97.5 75 LEU A N 1
ATOM 583 C CA . LEU A 1 75 ? 1.592 14.086 17.719 1 97.5 75 LEU A CA 1
ATOM 584 C C . LEU A 1 75 ? 1.901 12.977 18.719 1 97.5 75 LEU A C 1
ATOM 586 O O . LEU A 1 75 ? 1.93 13.211 19.922 1 97.5 75 LEU A O 1
ATOM 590 N N . GLN A 1 76 ? 2.133 11.797 18.219 1 97.44 76 GLN A N 1
ATOM 591 C CA . GLN A 1 76 ? 2.471 10.68 19.094 1 97.44 76 GLN A CA 1
ATOM 592 C C . GLN A 1 76 ? 3.777 10.938 19.844 1 97.44 76 GLN A C 1
ATOM 594 O O . GLN A 1 76 ? 3.875 10.68 21.031 1 97.44 76 GLN A O 1
ATOM 599 N N . GLU A 1 77 ? 4.719 11.398 19.125 1 95.62 77 GLU A N 1
ATOM 600 C CA . GLU A 1 77 ? 6.02 11.656 19.734 1 95.62 77 GLU A CA 1
ATOM 601 C C . GLU A 1 77 ? 5.93 12.75 20.797 1 95.62 77 GLU A C 1
ATOM 603 O O . GLU A 1 77 ? 6.539 12.633 21.859 1 95.62 77 GLU A O 1
ATOM 608 N N . LYS A 1 78 ? 5.195 13.75 20.531 1 94.56 78 LYS A N 1
ATOM 609 C CA . LYS A 1 78 ? 5.137 14.914 21.422 1 94.56 78 LYS A CA 1
ATOM 610 C C . LYS A 1 78 ? 4.227 14.656 22.609 1 94.56 78 LYS A C 1
ATOM 612 O O . LYS A 1 78 ? 4.484 15.148 23.719 1 94.56 78 LYS A O 1
ATOM 617 N N . PHE A 1 79 ? 3.141 13.852 22.391 1 95.38 79 PHE A N 1
ATOM 618 C CA . PHE A 1 79 ? 2.115 13.852 23.438 1 95.38 79 PHE A CA 1
ATOM 619 C C . PHE A 1 79 ? 1.797 12.438 23.875 1 95.38 79 PHE A C 1
ATOM 621 O O . PHE A 1 79 ? 0.982 12.234 24.781 1 95.38 79 PHE A O 1
ATOM 628 N N . ASP A 1 80 ? 2.412 11.375 23.281 1 96.69 80 ASP A N 1
ATOM 629 C CA . ASP A 1 80 ? 2.211 9.977 23.656 1 96.69 80 ASP A CA 1
ATOM 630 C C . ASP A 1 80 ? 0.727 9.672 23.844 1 96.69 80 ASP A C 1
ATOM 632 O O . ASP A 1 80 ? 0.314 9.203 24.906 1 96.69 80 ASP A O 1
ATOM 636 N N . ILE A 1 81 ? 0.007 9.781 22.797 1 97.25 81 ILE A N 1
ATOM 637 C CA . ILE A 1 81 ? -1.449 9.844 22.859 1 97.25 81 ILE A CA 1
ATOM 638 C C . ILE A 1 81 ? -2.021 8.43 22.938 1 97.25 81 ILE A C 1
ATOM 640 O O . ILE A 1 81 ? -2.812 8.117 23.828 1 97.25 81 ILE A O 1
ATOM 644 N N . LEU A 1 82 ? -1.63 7.539 22.062 1 97.94 82 LEU A N 1
ATOM 645 C CA . LEU A 1 82 ? -2.215 6.203 21.969 1 97.94 82 LEU A CA 1
ATOM 646 C C . LEU A 1 82 ? -1.167 5.129 22.25 1 97.94 82 LEU A C 1
ATOM 648 O O . LEU A 1 82 ? 0.012 5.316 21.938 1 97.94 82 LEU A O 1
ATOM 652 N N . PRO A 1 83 ? -1.672 3.963 22.781 1 97.31 83 PRO A N 1
ATOM 653 C CA . PRO A 1 83 ? -0.777 2.805 22.828 1 97.31 83 PRO A CA 1
ATOM 654 C C . PRO A 1 83 ? -0.233 2.428 21.438 1 97.31 83 PRO A C 1
ATOM 656 O O . PRO A 1 83 ? -0.947 2.533 20.438 1 97.31 83 PRO A O 1
ATOM 659 N N . THR A 1 84 ? 1.05 2.016 21.453 1 96.69 84 THR A N 1
ATOM 660 C CA . THR A 1 84 ? 1.707 1.679 20.188 1 96.69 84 THR A CA 1
ATOM 661 C C . THR A 1 84 ? 2.145 0.217 20.188 1 96.69 84 THR A C 1
ATOM 663 O O . THR A 1 84 ? 2.18 -0.431 21.234 1 96.69 84 THR A O 1
ATOM 666 N N . SER A 1 85 ? 2.34 -0.316 19.047 1 95.19 85 SER A N 1
ATOM 667 C CA . SER A 1 85 ? 2.936 -1.628 18.828 1 95.19 85 SER A CA 1
ATOM 668 C C . SER A 1 85 ? 3.939 -1.587 17.672 1 95.19 85 SER A C 1
ATOM 670 O O . SER A 1 85 ? 3.908 -0.674 16.844 1 95.19 85 SER A O 1
ATOM 672 N N . PRO A 1 86 ? 4.812 -2.602 17.562 1 95.69 86 PRO A N 1
ATOM 673 C CA . PRO A 1 86 ? 5.797 -2.633 16.484 1 95.69 86 PRO A CA 1
ATOM 674 C C . PRO A 1 86 ? 5.148 -2.727 15.102 1 95.69 86 PRO A C 1
ATOM 676 O O . PRO A 1 86 ? 5.793 -2.432 14.094 1 95.69 86 PRO A O 1
ATOM 679 N N . ALA A 1 87 ? 3.867 -3.084 15.031 1 97.38 87 ALA A N 1
ATOM 680 C CA . ALA A 1 87 ? 3.211 -3.342 13.758 1 97.38 87 ALA A CA 1
ATOM 681 C C . ALA A 1 87 ? 2.479 -2.1 13.258 1 97.38 87 ALA A C 1
ATOM 683 O O . ALA A 1 87 ? 1.836 -2.131 12.203 1 97.38 87 ALA A O 1
ATOM 684 N N . ASP A 1 88 ? 2.582 -0.993 13.93 1 98.12 88 ASP A N 1
ATOM 685 C CA . ASP A 1 88 ? 1.758 0.177 13.641 1 98.12 88 ASP A CA 1
ATOM 686 C C . ASP A 1 88 ? 1.98 0.666 12.211 1 98.12 88 ASP A C 1
ATOM 688 O O . ASP A 1 88 ? 1.021 0.945 11.492 1 98.12 88 ASP A O 1
ATOM 692 N N . LYS A 1 89 ? 3.205 0.723 11.789 1 98.56 89 LYS A N 1
ATOM 693 C CA . LYS A 1 89 ? 3.477 1.21 10.438 1 98.56 89 LYS A CA 1
ATOM 694 C C . LYS A 1 89 ? 3.01 0.208 9.391 1 98.56 89 LYS A C 1
ATOM 696 O O . LYS A 1 89 ? 2.684 0.589 8.266 1 98.56 89 LYS A O 1
ATOM 701 N N . ALA A 1 90 ? 2.939 -1.085 9.734 1 98.81 90 ALA A N 1
ATOM 702 C CA . ALA A 1 90 ? 2.318 -2.07 8.852 1 98.81 90 ALA A CA 1
ATOM 703 C C . ALA A 1 90 ? 0.82 -1.818 8.719 1 98.81 90 ALA A C 1
ATOM 705 O O . ALA A 1 90 ? 0.281 -1.818 7.605 1 98.81 90 ALA A O 1
ATOM 706 N N . TYR A 1 91 ? 0.157 -1.567 9.82 1 98.81 91 TYR A N 1
ATOM 707 C CA . TYR A 1 91 ? -1.269 -1.263 9.789 1 98.81 91 TYR A CA 1
ATOM 708 C C . TYR A 1 91 ? -1.535 0.025 9.023 1 98.81 91 TYR A C 1
ATOM 710 O O . TYR A 1 91 ? -2.564 0.157 8.359 1 98.81 91 TYR A O 1
ATOM 718 N N . GLU A 1 92 ? -0.615 0.986 9.109 1 98.81 92 GLU A N 1
ATOM 719 C CA . GLU A 1 92 ? -0.742 2.205 8.32 1 98.81 92 GLU A CA 1
ATOM 720 C C . GLU A 1 92 ? -0.725 1.896 6.824 1 98.81 92 GLU A C 1
ATOM 722 O O . GLU A 1 92 ? -1.544 2.42 6.066 1 98.81 92 GLU A O 1
ATOM 727 N N . ALA A 1 93 ? 0.176 1.035 6.438 1 98.81 93 ALA A N 1
ATOM 728 C CA . ALA A 1 93 ? 0.248 0.639 5.035 1 98.81 93 ALA A CA 1
ATOM 729 C C . ALA A 1 93 ? -1.048 -0.032 4.586 1 98.81 93 ALA A C 1
ATOM 731 O O . ALA A 1 93 ? -1.526 0.206 3.475 1 98.81 93 ALA A O 1
ATOM 732 N N . PHE A 1 94 ? -1.619 -0.869 5.457 1 98.88 94 PHE A N 1
ATOM 733 C CA . PHE A 1 94 ? -2.877 -1.532 5.141 1 98.88 94 PHE A CA 1
ATOM 734 C C . PHE A 1 94 ? -3.994 -0.513 4.953 1 98.88 94 PHE A C 1
ATOM 736 O O . PHE A 1 94 ? -4.754 -0.587 3.986 1 98.88 94 PHE A O 1
ATOM 743 N N . GLY A 1 95 ? -4.062 0.42 5.871 1 98.81 95 GLY A N 1
ATOM 744 C CA . GLY A 1 95 ? -5.094 1.443 5.777 1 98.81 95 GLY A CA 1
ATOM 745 C C . GLY A 1 95 ? -4.992 2.271 4.512 1 98.81 95 GLY A C 1
ATOM 746 O O . GLY A 1 95 ? -6.012 2.596 3.893 1 98.81 95 GLY A O 1
ATOM 747 N N . ILE A 1 96 ? -3.787 2.609 4.133 1 98.44 96 ILE A N 1
ATOM 748 C CA . ILE A 1 96 ? -3.559 3.367 2.906 1 98.44 96 ILE A CA 1
ATOM 749 C C . ILE A 1 96 ? -4.008 2.545 1.699 1 98.44 96 ILE A C 1
ATOM 751 O O . ILE A 1 96 ? -4.668 3.064 0.798 1 98.44 96 ILE A O 1
ATOM 755 N N . ALA A 1 97 ? -3.73 1.272 1.698 1 98.38 97 ALA A N 1
ATOM 756 C CA . ALA A 1 97 ? -4.148 0.388 0.614 1 98.38 97 ALA A CA 1
ATOM 757 C C . ALA A 1 97 ? -5.668 0.259 0.568 1 98.38 97 ALA A C 1
ATOM 759 O O . ALA A 1 97 ? -6.258 0.157 -0.511 1 98.38 97 ALA A O 1
ATOM 760 N N . LEU A 1 98 ? -6.293 0.184 1.735 1 98.69 98 LEU A N 1
ATOM 761 C CA . LEU A 1 98 ? -7.75 0.139 1.79 1 98.69 98 LEU A CA 1
ATOM 762 C C . LEU A 1 98 ? -8.359 1.397 1.178 1 98.69 98 LEU A C 1
ATOM 764 O O . LEU A 1 98 ? -9.297 1.316 0.383 1 98.69 98 LEU A O 1
ATOM 768 N N . PHE A 1 99 ? -7.777 2.518 1.502 1 98.44 99 PHE A N 1
ATOM 769 C CA . PHE A 1 99 ? -8.266 3.768 0.931 1 98.44 99 PHE A CA 1
ATOM 770 C C . PHE A 1 99 ? -8.148 3.752 -0.588 1 98.44 99 PHE A C 1
ATOM 772 O O . PHE A 1 99 ? -9.047 4.211 -1.292 1 98.44 99 PHE A O 1
ATOM 779 N N . GLU A 1 100 ? -7.09 3.238 -1.105 1 97 100 GLU A N 1
ATOM 780 C CA . GLU A 1 100 ? -6.91 3.131 -2.551 1 97 100 GLU A CA 1
ATOM 781 C C . GLU A 1 100 ? -8.008 2.277 -3.182 1 97 100 GLU A C 1
ATOM 783 O O . GLU A 1 100 ? -8.484 2.582 -4.277 1 97 100 GLU A O 1
ATOM 788 N N . SER A 1 101 ? -8.375 1.2 -2.525 1 97.81 101 SER A N 1
ATOM 789 C CA . SER A 1 101 ? -9.477 0.373 -3.016 1 97.81 101 SER A CA 1
ATOM 790 C C . SER A 1 101 ? -10.789 1.14 -3.004 1 97.81 101 SER A C 1
ATOM 792 O O . SER A 1 101 ? -11.602 1.009 -3.924 1 97.81 101 SER A O 1
ATOM 794 N N . VAL A 1 102 ? -10.969 1.931 -1.999 1 97.75 102 VAL A N 1
ATOM 795 C CA . VAL A 1 102 ? -12.195 2.705 -1.82 1 97.75 102 VAL A CA 1
ATOM 796 C C . VAL A 1 102 ? -12.32 3.736 -2.939 1 97.75 102 VAL A C 1
ATOM 798 O O . VAL A 1 102 ? -13.43 4.035 -3.393 1 97.75 102 VAL A O 1
ATOM 801 N N . LEU A 1 103 ? -11.211 4.234 -3.48 1 95.94 103 LEU A N 1
ATOM 802 C CA . LEU A 1 103 ? -11.211 5.207 -4.57 1 95.94 103 LEU A CA 1
ATOM 803 C C . LEU A 1 103 ? -11.773 4.59 -5.848 1 95.94 103 LEU A C 1
ATOM 805 O O . LEU A 1 103 ? -12.203 5.309 -6.754 1 95.94 103 LEU A O 1
ATOM 809 N N . LYS A 1 104 ? -11.82 3.266 -5.938 1 96 104 LYS A N 1
ATOM 810 C CA . LYS A 1 104 ? -12.289 2.586 -7.145 1 96 104 LYS A CA 1
ATOM 811 C C . LYS A 1 104 ? -13.805 2.469 -7.156 1 96 104 LYS A C 1
ATOM 813 O O . LYS A 1 104 ? -14.398 2.107 -8.172 1 96 104 LYS A O 1
ATOM 818 N N . VAL A 1 105 ? -14.43 2.791 -6.035 1 96.38 105 VAL A N 1
ATOM 819 C CA . VAL A 1 105 ? -15.852 2.473 -5.957 1 96.38 105 VAL A CA 1
ATOM 820 C C . VAL A 1 105 ? -16.641 3.736 -5.637 1 96.38 105 VAL A C 1
ATOM 822 O O . VAL A 1 105 ? -17.781 3.658 -5.152 1 96.38 105 VAL A O 1
ATOM 825 N N . ILE A 1 106 ? -16.094 4.93 -5.852 1 93.44 106 ILE A N 1
ATOM 826 C CA . ILE A 1 106 ? -16.797 6.18 -5.613 1 93.44 106 ILE A CA 1
ATOM 827 C C . ILE A 1 106 ? -18.109 6.188 -6.41 1 93.44 106 ILE A C 1
ATOM 829 O O . ILE A 1 106 ? -18.094 5.953 -7.621 1 93.44 106 ILE A O 1
ATOM 833 N N . PRO A 1 107 ? -19.141 6.461 -5.758 1 90.19 107 PRO A N 1
ATOM 834 C CA . PRO A 1 107 ? -20.422 6.488 -6.473 1 90.19 107 PRO A CA 1
ATOM 835 C C . PRO A 1 107 ? -20.469 7.57 -7.547 1 90.19 107 PRO A C 1
ATOM 837 O O . PRO A 1 107 ? -19.922 8.656 -7.363 1 90.19 107 PRO A O 1
ATOM 840 N N . SER A 1 108 ? -21.188 7.305 -8.578 1 85.12 108 SER A N 1
ATOM 841 C CA . SER A 1 108 ? -21.312 8.227 -9.703 1 85.12 108 SER A CA 1
ATOM 842 C C . SER A 1 108 ? -21.891 9.57 -9.25 1 85.12 108 SER A C 1
ATOM 844 O O . SER A 1 108 ? -21.516 10.617 -9.789 1 85.12 108 SER A O 1
ATOM 846 N N . ALA A 1 109 ? -22.703 9.523 -8.25 1 83.12 109 ALA A N 1
ATOM 847 C CA . ALA A 1 109 ? -23.344 10.734 -7.758 1 83.12 109 ALA A CA 1
ATOM 848 C C . ALA A 1 109 ? -22.328 11.695 -7.164 1 83.12 109 ALA A C 1
ATOM 850 O O . ALA A 1 109 ? -22.547 12.906 -7.121 1 83.12 109 ALA A O 1
ATOM 851 N N . MET A 1 110 ? -21.234 11.203 -6.75 1 82.5 110 MET A N 1
ATOM 852 C CA . MET A 1 110 ? -20.188 12.023 -6.133 1 82.5 110 MET A CA 1
ATOM 853 C C . MET A 1 110 ? -19.188 12.5 -7.168 1 82.5 110 MET A C 1
ATOM 855 O O . MET A 1 110 ? -18.312 13.32 -6.867 1 82.5 110 MET A O 1
ATOM 859 N N . LEU A 1 111 ? -19.312 11.977 -8.32 1 83.94 111 LEU A N 1
ATOM 860 C CA . LEU A 1 111 ? -18.375 12.297 -9.383 1 83.94 111 LEU A CA 1
ATOM 861 C C . LEU A 1 111 ? -18.938 13.375 -10.305 1 83.94 111 LEU A C 1
ATOM 863 O O . LEU A 1 111 ? -19.062 13.156 -11.508 1 83.94 111 LEU A O 1
ATOM 867 N N . THR A 1 112 ? -19.203 14.555 -9.711 1 84.06 112 THR A N 1
ATOM 868 C CA . THR A 1 112 ? -19.625 15.672 -10.547 1 84.06 112 THR A CA 1
ATOM 869 C C . THR A 1 112 ? -18.469 16.141 -11.43 1 84.06 112 THR A C 1
ATOM 871 O O . THR A 1 112 ? -17.297 15.898 -11.125 1 84.06 112 THR A O 1
ATOM 874 N N . PRO A 1 113 ? -18.797 16.734 -12.562 1 84.69 113 PRO A N 1
ATOM 875 C CA . PRO A 1 113 ? -17.734 17.219 -13.453 1 84.69 113 PRO A CA 1
ATOM 876 C C . PRO A 1 113 ? -16.688 18.062 -12.727 1 84.69 113 PRO A C 1
ATOM 878 O O . PRO A 1 113 ? -15.484 17.891 -12.953 1 84.69 113 PRO A O 1
ATOM 881 N N . ASP A 1 114 ? -17.109 18.906 -11.875 1 83.5 114 ASP A N 1
ATOM 882 C CA . ASP A 1 114 ? -16.188 19.766 -11.133 1 83.5 114 ASP A CA 1
ATOM 883 C C . ASP A 1 114 ? -15.344 18.938 -10.164 1 83.5 114 ASP A C 1
ATOM 885 O O . ASP A 1 114 ? -14.148 19.203 -10.008 1 83.5 114 ASP A O 1
ATOM 889 N N . ALA A 1 115 ? -16 17.984 -9.562 1 82.12 115 ALA A N 1
ATOM 890 C CA . ALA A 1 115 ? -15.289 17.125 -8.625 1 82.12 115 ALA A CA 1
ATOM 891 C C . ALA A 1 115 ? -14.227 16.297 -9.352 1 82.12 115 ALA A C 1
ATOM 893 O O . ALA A 1 115 ? -13.102 16.156 -8.867 1 82.12 115 ALA A O 1
ATOM 894 N N . ILE A 1 116 ? -14.617 15.844 -10.469 1 87.12 116 ILE A N 1
ATOM 895 C CA . ILE A 1 116 ? -13.703 15.023 -11.266 1 87.12 116 ILE A CA 1
ATOM 896 C C . ILE A 1 116 ? -12.516 15.867 -11.711 1 87.12 116 ILE A C 1
ATOM 898 O O . ILE A 1 116 ? -11.359 15.461 -11.555 1 87.12 116 ILE A O 1
ATOM 902 N N . LYS A 1 117 ? -12.797 17.016 -12.227 1 86.56 117 LYS A N 1
ATOM 903 C CA . LYS A 1 117 ? -11.75 17.906 -12.711 1 86.56 117 LYS A CA 1
ATOM 904 C C . LYS A 1 117 ? -10.742 18.219 -11.609 1 86.56 117 LYS A C 1
ATOM 906 O O . LYS A 1 117 ? -9.539 18.312 -11.875 1 86.56 117 LYS A O 1
ATOM 911 N N . ASP A 1 118 ? -11.211 18.312 -10.492 1 87.75 118 ASP A N 1
ATOM 912 C CA . ASP A 1 118 ? -10.352 18.641 -9.352 1 87.75 118 ASP A CA 1
ATOM 913 C C . ASP A 1 118 ? -9.586 17.406 -8.875 1 87.75 118 ASP A C 1
ATOM 915 O O . ASP A 1 118 ? -8.367 17.453 -8.703 1 87.75 118 ASP A O 1
ATOM 919 N N . ARG A 1 119 ? -10.32 16.266 -8.734 1 89.19 119 ARG A N 1
ATOM 920 C CA . ARG A 1 119 ? -9.781 15.094 -8.047 1 89.19 119 ARG A CA 1
ATOM 921 C C . ARG A 1 119 ? -8.82 14.328 -8.938 1 89.19 119 ARG A C 1
ATOM 923 O O . ARG A 1 119 ? -7.922 13.641 -8.453 1 89.19 119 ARG A O 1
ATOM 930 N N . ILE A 1 120 ? -8.977 14.539 -10.211 1 88.94 120 ILE A N 1
ATOM 931 C CA . ILE A 1 120 ? -8.102 13.836 -11.141 1 88.94 120 ILE A CA 1
ATOM 932 C C . ILE A 1 120 ? -6.664 14.328 -10.977 1 88.94 120 ILE A C 1
ATOM 934 O O . ILE A 1 120 ? -5.715 13.648 -11.367 1 88.94 120 ILE A O 1
ATOM 938 N N . THR A 1 121 ? -6.422 15.477 -10.359 1 88.12 121 THR A N 1
ATOM 939 C CA . THR A 1 121 ? -5.09 16.047 -10.195 1 88.12 121 THR A CA 1
ATOM 940 C C . THR A 1 121 ? -4.375 15.398 -9.008 1 88.12 121 THR A C 1
ATOM 942 O O . THR A 1 121 ? -3.156 15.531 -8.867 1 88.12 121 THR A O 1
ATOM 945 N N . ILE A 1 122 ? -5.121 14.648 -8.156 1 90.38 122 ILE A N 1
ATOM 946 C CA . ILE A 1 122 ? -4.461 14.109 -6.977 1 90.38 122 ILE A CA 1
ATOM 947 C C . ILE A 1 122 ? -4.668 12.602 -6.914 1 90.38 122 ILE A C 1
ATOM 949 O O . ILE A 1 122 ? -3.963 11.898 -6.188 1 90.38 122 ILE A O 1
ATOM 953 N N . PHE A 1 123 ? -5.68 12.078 -7.617 1 92.19 123 PHE A N 1
ATOM 954 C CA . PHE A 1 123 ? -5.941 10.641 -7.652 1 92.19 123 PHE A CA 1
ATOM 955 C C . PHE A 1 123 ? -5.91 10.117 -9.078 1 92.19 123 PHE A C 1
ATOM 957 O O . PHE A 1 123 ? -6.91 10.203 -9.797 1 92.19 123 PHE A O 1
ATOM 964 N N . GLN A 1 124 ? -4.883 9.453 -9.383 1 89.19 124 GLN A N 1
ATOM 965 C CA . GLN A 1 124 ? -4.629 9.023 -10.75 1 89.19 124 GLN A CA 1
ATOM 966 C C . GLN A 1 124 ? -5.664 7.996 -11.203 1 89.19 124 GLN A C 1
ATOM 968 O O . GLN A 1 124 ? -5.988 7.918 -12.391 1 89.19 124 GLN A O 1
ATOM 973 N N . ILE A 1 125 ? -6.258 7.285 -10.281 1 91.75 125 ILE A N 1
ATOM 974 C CA . ILE A 1 125 ? -7.207 6.23 -10.609 1 91.75 125 ILE A CA 1
ATOM 975 C C . ILE A 1 125 ? -8.43 6.832 -11.305 1 91.75 125 ILE A C 1
ATOM 977 O O . ILE A 1 125 ? -9.062 6.18 -12.133 1 91.75 125 ILE A O 1
ATOM 981 N N . LEU A 1 126 ? -8.727 8.086 -11.094 1 91.38 126 LEU A N 1
ATOM 982 C CA . LEU A 1 126 ? -9.898 8.75 -11.664 1 91.38 126 LEU A CA 1
ATOM 983 C C . LEU A 1 126 ? -9.664 9.086 -13.133 1 91.38 126 LEU A C 1
ATOM 985 O O . LEU A 1 126 ? -10.609 9.414 -13.852 1 91.38 126 LEU A O 1
ATOM 989 N N . LYS A 1 127 ? -8.453 8.898 -13.578 1 89.06 127 LYS A N 1
ATOM 990 C CA . LYS A 1 127 ? -8.133 9.109 -14.984 1 89.06 127 LYS A CA 1
ATOM 991 C C . LYS A 1 127 ? -8.398 7.855 -15.812 1 89.06 127 LYS A C 1
ATOM 993 O O . LYS A 1 127 ? -8.289 7.879 -17.031 1 89.06 127 LYS A O 1
ATOM 998 N N . HIS A 1 128 ? -8.695 6.789 -15.148 1 90.69 128 HIS A N 1
ATOM 999 C CA . HIS A 1 128 ? -9 5.562 -15.875 1 90.69 128 HIS A CA 1
ATOM 1000 C C . HIS A 1 128 ? -10.055 5.801 -16.953 1 90.69 128 HIS A C 1
ATOM 1002 O O . HIS A 1 128 ? -11.102 6.391 -16.672 1 90.69 128 HIS A O 1
ATOM 1008 N N . PRO A 1 129 ? -9.75 5.34 -18.203 1 90.12 129 PRO A N 1
ATOM 1009 C CA . PRO A 1 129 ? -10.656 5.668 -19.312 1 90.12 129 PRO A CA 1
ATOM 1010 C C . PRO A 1 129 ? -12.062 5.113 -19.109 1 90.12 129 PRO A C 1
ATOM 1012 O O . PRO A 1 129 ? -13.031 5.684 -19.609 1 90.12 129 PRO A O 1
ATOM 1015 N N . ASP A 1 130 ? -12.211 4.043 -18.453 1 90.56 130 ASP A N 1
ATOM 1016 C CA . ASP A 1 130 ? -13.5 3.459 -18.109 1 90.56 130 ASP A CA 1
ATOM 1017 C C . ASP A 1 130 ? -13.602 3.227 -16.594 1 90.56 130 ASP A C 1
ATOM 1019 O O . ASP A 1 130 ? -13.805 2.096 -16.156 1 90.56 130 ASP A O 1
ATOM 1023 N N . TYR A 1 131 ? -13.562 4.285 -15.883 1 92.81 131 TYR A N 1
ATOM 1024 C CA . TYR A 1 131 ? -13.523 4.242 -14.43 1 92.81 131 TYR A CA 1
ATOM 1025 C C . TYR A 1 131 ? -14.727 3.49 -13.875 1 92.81 131 TYR A C 1
ATOM 1027 O O . TYR A 1 131 ? -14.578 2.631 -13 1 92.81 131 TYR A O 1
ATOM 1035 N N . PRO A 1 132 ? -15.938 3.668 -14.43 1 91.25 132 PRO A N 1
ATOM 1036 C CA . PRO A 1 132 ? -17.094 2.967 -13.867 1 91.25 132 PRO A CA 1
ATOM 1037 C C . PRO A 1 132 ? -16.953 1.448 -13.945 1 91.25 132 PRO A C 1
ATOM 1039 O O . PRO A 1 132 ? -17.516 0.73 -13.117 1 91.25 132 PRO A O 1
ATOM 1042 N N . SER A 1 133 ? -16.188 0.973 -14.891 1 91.75 133 SER A N 1
ATOM 1043 C CA . SER A 1 133 ? -16.062 -0.466 -15.094 1 91.75 133 SER A CA 1
ATOM 1044 C C . SER A 1 133 ? -15.234 -1.104 -13.977 1 91.75 133 SER A C 1
ATOM 1046 O O . SER A 1 133 ? -15.219 -2.328 -13.836 1 91.75 133 SER A O 1
ATOM 1048 N N . LEU A 1 134 ? -14.602 -0.282 -13.156 1 95.19 134 LEU A N 1
ATOM 1049 C CA . LEU A 1 134 ? -13.766 -0.779 -12.07 1 95.19 134 LEU A CA 1
ATOM 1050 C C . LEU A 1 134 ? -14.617 -1.141 -10.859 1 95.19 134 LEU A C 1
ATOM 1052 O O . LEU A 1 134 ? -14.172 -1.895 -9.984 1 95.19 134 LEU A O 1
ATOM 1056 N N . ARG A 1 135 ? -15.812 -0.612 -10.797 1 95.38 135 ARG A N 1
ATOM 1057 C CA . ARG A 1 135 ? -16.562 -0.586 -9.547 1 95.38 135 ARG A CA 1
ATOM 1058 C C . ARG A 1 135 ? -16.891 -1.999 -9.078 1 95.38 135 ARG A C 1
ATOM 1060 O O . ARG A 1 135 ? -16.703 -2.328 -7.906 1 95.38 135 ARG A O 1
ATOM 1067 N N . PRO A 1 136 ? -17.328 -2.961 -9.953 1 95.56 136 PRO A N 1
ATOM 1068 C CA . PRO A 1 136 ? -17.656 -4.297 -9.445 1 95.56 136 PRO A CA 1
ATOM 1069 C C . PRO A 1 136 ? -16.469 -5.004 -8.812 1 95.56 136 PRO A C 1
ATOM 1071 O O . PRO A 1 136 ? -16.562 -5.516 -7.695 1 95.56 136 PRO A O 1
ATOM 1074 N N . SER A 1 137 ? -15.359 -4.98 -9.477 1 97.06 137 SER A N 1
ATOM 1075 C CA . SER A 1 137 ? -14.156 -5.594 -8.914 1 97.06 137 SER A CA 1
ATOM 1076 C C . SER A 1 137 ? -13.656 -4.812 -7.707 1 97.06 137 SER A C 1
ATOM 1078 O O . SER A 1 137 ? -13.109 -5.395 -6.766 1 97.06 137 SER A O 1
ATOM 1080 N N . GLY A 1 138 ? -13.82 -3.461 -7.789 1 97.38 138 GLY A N 1
ATOM 1081 C CA . GLY A 1 138 ? -13.461 -2.625 -6.656 1 97.38 138 GLY A CA 1
ATOM 1082 C C . GLY A 1 138 ? -14.25 -2.947 -5.402 1 97.38 138 GLY A C 1
ATOM 1083 O O . GLY A 1 138 ? -13.688 -2.986 -4.301 1 97.38 138 GLY A O 1
ATOM 1084 N N . LEU A 1 139 ? -15.531 -3.18 -5.562 1 97.12 139 LEU A N 1
ATOM 1085 C CA . LEU A 1 139 ? -16.375 -3.559 -4.434 1 97.12 139 LEU A CA 1
ATOM 1086 C C . LEU A 1 139 ? -15.914 -4.887 -3.836 1 97.12 139 LEU A C 1
ATOM 1088 O O . LEU A 1 139 ? -15.883 -5.047 -2.613 1 97.12 139 LEU A O 1
ATOM 1092 N N . ALA A 1 140 ? -15.578 -5.801 -4.668 1 96.12 140 ALA A N 1
ATOM 1093 C CA . ALA A 1 140 ? -15.07 -7.09 -4.203 1 96.12 140 ALA A CA 1
ATOM 1094 C C . ALA A 1 140 ? -13.766 -6.922 -3.426 1 96.12 140 ALA A C 1
ATOM 1096 O O . ALA A 1 140 ? -13.547 -7.598 -2.42 1 96.12 140 ALA A O 1
ATOM 1097 N N . GLU A 1 141 ? -12.953 -6.062 -3.924 1 96.69 141 GLU A N 1
ATOM 1098 C CA . GLU A 1 141 ? -11.68 -5.777 -3.264 1 96.69 141 GLU A CA 1
ATOM 1099 C C . GLU A 1 141 ? -11.898 -5.172 -1.881 1 96.69 141 GLU A C 1
ATOM 1101 O O . GLU A 1 141 ? -11.258 -5.578 -0.911 1 96.69 141 GLU A O 1
ATOM 1106 N N . VAL A 1 142 ? -12.789 -4.191 -1.778 1 97.81 142 VAL A N 1
ATOM 1107 C CA . VAL A 1 142 ? -13.102 -3.564 -0.498 1 97.81 142 VAL A CA 1
ATOM 1108 C C . VAL A 1 142 ? -13.656 -4.609 0.467 1 97.81 142 VAL A C 1
ATOM 1110 O O . VAL A 1 142 ? -13.234 -4.68 1.624 1 97.81 142 VAL A O 1
ATOM 1113 N N . ARG A 1 143 ? -14.508 -5.438 -0.021 1 96.88 143 ARG A N 1
ATOM 1114 C CA . ARG A 1 143 ? -15.102 -6.488 0.803 1 96.88 143 ARG A CA 1
ATOM 1115 C C . ARG A 1 143 ? -14.023 -7.438 1.326 1 96.88 143 ARG A C 1
ATOM 1117 O O . ARG A 1 143 ? -14.07 -7.855 2.484 1 96.88 143 ARG A O 1
ATOM 1124 N N . ALA A 1 144 ? -13.109 -7.785 0.466 1 96.62 144 ALA A N 1
ATOM 1125 C CA . ALA A 1 144 ? -12.023 -8.664 0.872 1 96.62 144 ALA A CA 1
ATOM 1126 C C . ALA A 1 144 ? -11.195 -8.039 1.995 1 96.62 144 ALA A C 1
ATOM 1128 O O . ALA A 1 144 ? -10.82 -8.727 2.949 1 96.62 144 ALA A O 1
ATOM 1129 N N . LYS A 1 145 ? -10.93 -6.789 1.935 1 98.12 145 LYS A N 1
ATOM 1130 C CA . LYS A 1 145 ? -10.141 -6.109 2.961 1 98.12 145 LYS A CA 1
ATOM 1131 C C . LYS A 1 145 ? -10.945 -5.938 4.246 1 98.12 145 LYS A C 1
ATOM 1133 O O . LYS A 1 145 ? -10.398 -6.023 5.344 1 98.12 145 LYS A O 1
ATOM 1138 N N . PHE A 1 146 ? -12.273 -5.707 4.094 1 98 146 PHE A N 1
ATOM 1139 C CA . PHE A 1 146 ? -13.141 -5.711 5.266 1 98 146 PHE A CA 1
ATOM 1140 C C . PHE A 1 146 ? -13.102 -7.062 5.965 1 98 146 PHE A C 1
ATOM 1142 O O . PHE A 1 146 ? -13.086 -7.133 7.195 1 98 146 PHE A O 1
ATOM 1149 N N . HIS A 1 147 ? -13.094 -8.094 5.16 1 97.12 147 HIS A N 1
ATOM 1150 C CA . HIS A 1 147 ? -13.031 -9.438 5.73 1 97.12 147 HIS A CA 1
ATOM 1151 C C . HIS A 1 147 ? -11.758 -9.641 6.531 1 97.12 147 HIS A C 1
ATOM 1153 O O . HIS A 1 147 ? -11.781 -10.25 7.605 1 97.12 147 HIS A O 1
ATOM 1159 N N . ILE A 1 148 ? -10.664 -9.125 6.078 1 98 148 ILE A N 1
ATOM 1160 C CA . ILE A 1 148 ? -9.391 -9.195 6.793 1 98 148 ILE A CA 1
ATOM 1161 C C . ILE A 1 148 ? -9.516 -8.5 8.148 1 98 148 ILE A C 1
ATOM 1163 O O . ILE A 1 148 ? -9.133 -9.055 9.18 1 98 148 ILE A O 1
ATOM 1167 N N . ILE A 1 149 ? -10.047 -7.316 8.133 1 98.5 149 ILE A N 1
ATOM 1168 C CA . ILE A 1 149 ? -10.234 -6.582 9.383 1 98.5 149 ILE A CA 1
ATOM 1169 C C . ILE A 1 149 ? -11.117 -7.391 10.328 1 98.5 149 ILE A C 1
ATOM 1171 O O . ILE A 1 149 ? -10.766 -7.594 11.492 1 98.5 149 ILE A O 1
ATOM 1175 N N . GLU A 1 150 ? -12.188 -7.941 9.836 1 97.75 150 GLU A N 1
ATOM 1176 C CA . GLU A 1 150 ? -13.203 -8.656 10.609 1 97.75 150 GLU A CA 1
ATOM 1177 C C . GLU A 1 150 ? -12.625 -9.922 11.234 1 97.75 150 GLU A C 1
ATOM 1179 O O . GLU A 1 150 ? -12.891 -10.227 12.398 1 97.75 150 GLU A O 1
ATOM 1184 N N . THR A 1 151 ? -11.805 -10.617 10.477 1 96.81 151 THR A N 1
ATOM 1185 C CA . THR A 1 151 ? -11.492 -11.984 10.883 1 96.81 151 THR A CA 1
ATOM 1186 C C . THR A 1 151 ? -10.062 -12.078 11.406 1 96.81 151 THR A C 1
ATOM 1188 O O . THR A 1 151 ? -9.711 -13.031 12.109 1 96.81 151 THR A O 1
ATOM 1191 N N . GLU A 1 152 ? -9.242 -11.148 11 1 97.38 152 GLU A N 1
ATOM 1192 C CA . GLU A 1 152 ? -7.84 -11.242 11.414 1 97.38 152 GLU A CA 1
ATOM 1193 C C . GLU A 1 152 ? -7.477 -10.125 12.391 1 97.38 152 GLU A C 1
ATOM 1195 O O . GLU A 1 152 ? -7.062 -10.398 13.516 1 97.38 152 GLU A O 1
ATOM 1200 N N . PHE A 1 153 ? -7.68 -8.922 12.031 1 98.38 153 PHE A N 1
ATOM 1201 C CA . PHE A 1 153 ? -7.27 -7.812 12.875 1 98.38 153 PHE A CA 1
ATOM 1202 C C . PHE A 1 153 ? -8.055 -7.805 14.18 1 98.38 153 PHE A C 1
ATOM 1204 O O . PHE A 1 153 ? -7.492 -7.547 15.25 1 98.38 153 PHE A O 1
ATOM 1211 N N . LEU A 1 154 ? -9.336 -8.117 14.07 1 97.5 154 LEU A N 1
ATOM 1212 C CA . LEU A 1 154 ? -10.203 -8.039 15.242 1 97.5 154 LEU A CA 1
ATOM 1213 C C . LEU A 1 154 ? -10.477 -9.43 15.812 1 97.5 154 LEU A C 1
ATOM 1215 O O . LEU A 1 154 ? -11.492 -9.641 16.469 1 97.5 154 LEU A O 1
ATOM 1219 N N . ALA A 1 155 ? -9.602 -10.336 15.609 1 93.06 155 ALA A N 1
ATOM 1220 C CA . ALA A 1 155 ? -9.789 -11.727 16.016 1 93.06 155 ALA A CA 1
ATOM 1221 C C . ALA A 1 155 ? -9.562 -11.883 17.516 1 93.06 155 ALA A C 1
ATOM 1223 O O . ALA A 1 155 ? -9.992 -12.875 18.125 1 93.06 155 ALA A O 1
ATOM 1224 N N . GLY A 1 156 ? -8.867 -10.984 18.188 1 88.81 156 GLY A N 1
ATOM 1225 C CA . GLY A 1 156 ? -8.555 -11.102 19.609 1 88.81 156 GLY A CA 1
ATOM 1226 C C . GLY A 1 156 ? -9.75 -10.828 20.5 1 88.81 156 GLY A C 1
ATOM 1227 O O . GLY A 1 156 ? -10.812 -10.445 20.031 1 88.81 156 GLY A O 1
ATOM 1228 N N . PRO A 1 157 ? -9.633 -11.18 21.703 1 87.75 157 PRO A N 1
ATOM 1229 C CA . PRO A 1 157 ? -10.742 -11.047 22.656 1 87.75 157 PRO A CA 1
ATOM 1230 C C . PRO A 1 157 ? -11.109 -9.586 22.922 1 87.75 157 PRO A C 1
ATOM 1232 O O . PRO A 1 157 ? -12.227 -9.305 23.359 1 87.75 157 PRO A O 1
ATOM 1235 N N . GLY A 1 158 ? -10.336 -8.703 22.672 1 89.88 158 GLY A N 1
ATOM 1236 C CA . GLY A 1 158 ? -10.633 -7.301 22.922 1 89.88 158 GLY A CA 1
ATOM 1237 C C . GLY A 1 158 ? -11.461 -6.656 21.828 1 89.88 158 GLY A C 1
ATOM 1238 O O . GLY A 1 158 ? -11.789 -7.297 20.828 1 89.88 158 GLY A O 1
ATOM 1239 N N . GLN A 1 159 ? -11.883 -5.422 22.125 1 93 159 GLN A N 1
ATOM 1240 C CA . GLN A 1 159 ? -12.75 -4.688 21.219 1 93 159 GLN A CA 1
ATOM 1241 C C . GLN A 1 159 ? -11.945 -4.012 20.109 1 93 159 GLN A C 1
ATOM 1243 O O . GLN A 1 159 ? -12.508 -3.562 19.109 1 93 159 GLN A O 1
ATOM 1248 N N . TYR A 1 160 ? -10.672 -3.941 20.312 1 97.62 160 TYR A N 1
ATOM 1249 C CA . TYR A 1 160 ? -9.789 -3.244 19.375 1 97.62 160 TYR A CA 1
ATOM 1250 C C . TYR A 1 160 ? -8.68 -4.164 18.891 1 97.62 160 TYR A C 1
ATOM 1252 O O . TYR A 1 160 ? -8.531 -5.285 19.375 1 97.62 160 TYR A O 1
ATOM 1260 N N . ILE A 1 161 ? -7.914 -3.738 17.922 1 97.38 161 ILE A N 1
ATOM 1261 C CA . ILE A 1 161 ? -6.84 -4.527 17.328 1 97.38 161 ILE A CA 1
ATOM 1262 C C . ILE A 1 161 ? -5.812 -4.879 18.406 1 97.38 161 ILE A C 1
ATOM 1264 O O . ILE A 1 161 ? -5.309 -6.004 18.453 1 97.38 161 ILE A O 1
ATOM 1268 N N . GLY A 1 162 ? -5.5 -3.889 19.297 1 90.25 162 GLY A N 1
ATOM 1269 C CA . GLY A 1 162 ? -4.504 -4.098 20.328 1 90.25 162 GLY A CA 1
ATOM 1270 C C . GLY A 1 162 ? -5.09 -4.629 21.625 1 90.25 162 GLY A C 1
ATOM 1271 O O . GLY A 1 162 ? -4.383 -4.754 22.625 1 90.25 162 GLY A O 1
ATOM 1272 N N . GLY A 1 163 ? -6.363 -4.941 21.656 1 93.06 163 GLY A N 1
ATOM 1273 C CA . GLY A 1 163 ? -6.965 -5.43 22.891 1 93.06 163 GLY A CA 1
ATOM 1274 C C . GLY A 1 163 ? -8.133 -4.578 23.359 1 93.06 163 GLY A C 1
ATOM 1275 O O . GLY A 1 163 ? -9.07 -4.328 22.609 1 93.06 163 GLY A O 1
ATOM 1276 N N . ASP A 1 164 ? -7.938 -4.109 24.547 1 93.75 164 ASP A N 1
ATOM 1277 C CA . ASP A 1 164 ? -9.109 -3.531 25.203 1 93.75 164 ASP A CA 1
ATOM 1278 C C . ASP A 1 164 ? -9.164 -2.02 24.984 1 93.75 164 ASP A C 1
ATOM 1280 O O . ASP A 1 164 ? -10.188 -1.386 25.266 1 93.75 164 ASP A O 1
ATOM 1284 N N . SER A 1 165 ? -8.133 -1.46 24.531 1 95.69 165 SER A N 1
ATOM 1285 C CA . SER A 1 165 ? -8.094 -0.009 24.375 1 95.69 165 SER A CA 1
ATOM 1286 C C . SER A 1 165 ? -7.844 0.383 22.922 1 95.69 165 SER A C 1
ATOM 1288 O O . SER A 1 165 ? -7.129 -0.315 22.188 1 95.69 165 SER A O 1
ATOM 1290 N N . PHE A 1 166 ? -8.453 1.539 22.562 1 97.56 166 PHE A N 1
ATOM 1291 C CA . PHE A 1 166 ? -8.188 2.121 21.25 1 97.56 166 PHE A CA 1
ATOM 1292 C C . PHE A 1 166 ? -6.703 2.434 21.094 1 97.56 166 PHE A C 1
ATOM 1294 O O . PHE A 1 166 ? -6.105 3.084 21.953 1 97.56 166 PHE A O 1
ATOM 1301 N N . ALA A 1 167 ? -6.098 1.886 20.031 1 98 167 ALA A N 1
ATOM 1302 C CA . ALA A 1 167 ? -4.656 2.014 19.828 1 98 167 ALA A CA 1
ATOM 1303 C C . ALA A 1 167 ? -4.344 2.57 18.438 1 98 167 ALA A C 1
ATOM 1305 O O . ALA A 1 167 ? -5.242 2.74 17.609 1 98 167 ALA A O 1
ATOM 1306 N N . LEU A 1 168 ? -3.084 2.898 18.219 1 98.38 168 LEU A N 1
ATOM 1307 C CA . LEU A 1 168 ? -2.645 3.469 16.953 1 98.38 168 LEU A CA 1
ATOM 1308 C C . LEU A 1 168 ? -2.965 2.529 15.789 1 98.38 168 LEU A C 1
ATOM 1310 O O . LEU A 1 168 ? -3.295 2.98 14.688 1 98.38 168 LEU A O 1
ATOM 1314 N N . ALA A 1 169 ? -2.896 1.212 16.031 1 98.44 169 ALA A N 1
ATOM 1315 C CA . ALA A 1 169 ? -3.225 0.213 15.023 1 98.44 169 ALA A CA 1
ATOM 1316 C C . ALA A 1 169 ? -4.664 0.371 14.547 1 98.44 169 ALA A C 1
ATOM 1318 O O . ALA A 1 169 ? -4.949 0.225 13.352 1 98.44 169 ALA A O 1
ATOM 1319 N N . ASP A 1 170 ? -5.566 0.673 15.438 1 98.75 170 ASP A N 1
ATOM 1320 C CA . ASP A 1 170 ? -6.969 0.872 15.102 1 98.75 170 ASP A CA 1
ATOM 1321 C C . ASP A 1 170 ? -7.145 2.066 14.164 1 98.75 170 ASP A C 1
ATOM 1323 O O . ASP A 1 170 ? -7.82 1.965 13.141 1 98.75 170 ASP A O 1
ATOM 1327 N N . LEU A 1 171 ? -6.496 3.145 14.523 1 98.56 171 LEU A N 1
ATOM 1328 C CA . LEU A 1 171 ? -6.559 4.383 13.75 1 98.56 171 LEU A CA 1
ATOM 1329 C C . LEU A 1 171 ? -6.02 4.168 12.336 1 98.56 171 LEU A C 1
ATOM 1331 O O . LEU A 1 171 ? -6.676 4.531 11.359 1 98.56 171 LEU A O 1
ATOM 1335 N N . HIS A 1 172 ? -4.891 3.541 12.234 1 98.69 172 HIS A N 1
ATOM 1336 C CA . HIS A 1 172 ? -4.211 3.326 10.961 1 98.69 172 HIS A CA 1
ATOM 1337 C C . HIS A 1 172 ? -5.012 2.4 10.055 1 98.69 172 HIS A C 1
ATOM 1339 O O . HIS A 1 172 ? -5.223 2.705 8.883 1 98.69 172 HIS A O 1
ATOM 1345 N N . ALA A 1 173 ? -5.551 1.365 10.609 1 98.62 173 ALA A N 1
ATOM 1346 C CA . ALA A 1 173 ? -6.18 0.332 9.789 1 98.62 173 ALA A CA 1
ATOM 1347 C C . ALA A 1 173 ? -7.602 0.729 9.398 1 98.62 173 ALA A C 1
ATOM 1349 O O . ALA A 1 173 ? -8.102 0.313 8.352 1 98.62 173 ALA A O 1
ATOM 1350 N N . GLY A 1 174 ? -8.227 1.565 10.273 1 98.25 174 GLY A N 1
ATOM 1351 C CA . GLY A 1 174 ? -9.672 1.62 10.148 1 98.25 174 GLY A CA 1
ATOM 1352 C C . GLY A 1 174 ? -10.18 2.973 9.688 1 98.25 174 GLY A C 1
ATOM 1353 O O . GLY A 1 174 ? -11.383 3.156 9.492 1 98.25 174 GLY A O 1
ATOM 1354 N N . PHE A 1 175 ? -9.32 3.975 9.43 1 98.25 175 PHE A N 1
ATOM 1355 C CA . PHE A 1 175 ? -9.766 5.344 9.195 1 98.25 175 PHE A CA 1
ATOM 1356 C C . PHE A 1 175 ? -10.648 5.418 7.953 1 98.25 175 PHE A C 1
ATOM 1358 O O . PHE A 1 175 ? -11.539 6.262 7.867 1 98.25 175 PHE A O 1
ATOM 1365 N N . ALA A 1 176 ? -10.438 4.527 6.98 1 98.06 176 ALA A N 1
ATOM 1366 C CA . ALA A 1 176 ? -11.133 4.629 5.703 1 98.06 176 ALA A CA 1
ATOM 1367 C C . ALA A 1 176 ? -12.445 3.85 5.73 1 98.06 176 ALA A C 1
ATOM 1369 O O . ALA A 1 176 ? -13.242 3.926 4.793 1 98.06 176 ALA A O 1
ATOM 1370 N N . VAL A 1 177 ? -12.688 3.064 6.816 1 98.19 177 VAL A N 1
ATOM 1371 C CA . VAL A 1 177 ? -13.844 2.18 6.887 1 98.19 177 VAL A CA 1
ATOM 1372 C C . VAL A 1 177 ? -15.125 3.008 6.934 1 98.19 177 VAL A C 1
ATOM 1374 O O . VAL A 1 177 ? -16.047 2.787 6.145 1 98.19 177 VAL A O 1
ATOM 1377 N N . ASP A 1 178 ? -15.125 3.969 7.82 1 93.81 178 ASP A N 1
ATOM 1378 C CA . ASP A 1 178 ? -16.312 4.797 7.957 1 93.81 178 ASP A CA 1
ATOM 1379 C C . ASP A 1 178 ? -16.594 5.582 6.68 1 93.81 178 ASP A C 1
ATOM 1381 O O . ASP A 1 178 ? -17.75 5.762 6.289 1 93.81 178 ASP A O 1
ATOM 1385 N N . PHE A 1 179 ? -15.586 6.125 6.051 1 96.25 179 PHE A N 1
ATOM 1386 C CA . PHE A 1 179 ? -15.719 6.832 4.785 1 96.25 179 PHE A CA 1
ATOM 1387 C C . PHE A 1 179 ? -16.375 5.945 3.734 1 96.25 179 PHE A C 1
ATOM 1389 O O . PHE A 1 179 ? -17.312 6.367 3.049 1 96.25 179 PHE A O 1
ATOM 1396 N N . ALA A 1 180 ? -15.914 4.691 3.584 1 97.56 180 ALA A N 1
ATOM 1397 C CA . ALA A 1 180 ? -16.469 3.734 2.631 1 97.56 180 ALA A CA 1
ATOM 1398 C C . ALA A 1 180 ? -17.922 3.432 2.943 1 97.56 180 ALA A C 1
ATOM 1400 O O . ALA A 1 180 ? -18.781 3.471 2.055 1 97.56 180 ALA A O 1
ATOM 1401 N N . LEU A 1 181 ? -18.234 3.207 4.184 1 96.31 181 LEU A N 1
ATOM 1402 C CA . LEU A 1 181 ? -19.547 2.74 4.578 1 96.31 181 LEU A CA 1
ATOM 1403 C C . LEU A 1 181 ? -20.562 3.885 4.559 1 96.31 181 LEU A C 1
ATOM 1405 O O . LEU A 1 181 ? -21.641 3.754 3.986 1 96.31 181 LEU A O 1
ATOM 1409 N N . GLN A 1 182 ? -20.188 5.027 5.121 1 92.44 182 GLN A N 1
ATOM 1410 C CA . GLN A 1 182 ? -21.156 6.098 5.336 1 92.44 182 GLN A CA 1
ATOM 1411 C C . GLN A 1 182 ? -21.109 7.117 4.203 1 92.44 182 GLN A C 1
ATOM 1413 O O . GLN A 1 182 ? -22.125 7.352 3.533 1 92.44 182 GLN A O 1
ATOM 1418 N N . VAL A 1 183 ? -19.922 7.605 3.959 1 90.5 183 VAL A N 1
ATOM 1419 C CA . VAL A 1 183 ? -19.812 8.68 2.975 1 90.5 183 VAL A CA 1
ATOM 1420 C C . VAL A 1 183 ? -20.094 8.125 1.579 1 90.5 183 VAL A C 1
ATOM 1422 O O . VAL A 1 183 ? -20.844 8.734 0.807 1 90.5 183 VAL A O 1
ATOM 1425 N N . GLN A 1 184 ? -19.625 6.93 1.28 1 93.25 184 GLN A N 1
ATOM 1426 C CA . GLN A 1 184 ? -19.859 6.348 -0.038 1 93.25 184 GLN A CA 1
ATOM 1427 C C . GLN A 1 184 ? -21.062 5.418 -0.028 1 93.25 184 GLN A C 1
ATOM 1429 O O . GLN A 1 184 ? -21.375 4.773 -1.032 1 93.25 184 GLN A O 1
ATOM 1434 N N . SER A 1 185 ? -21.688 5.203 1.093 1 93.31 185 SER A N 1
ATOM 1435 C CA . SER A 1 185 ? -22.969 4.535 1.274 1 93.31 185 SER A CA 1
ATOM 1436 C C . SER A 1 185 ? -22.875 3.049 0.956 1 93.31 185 SER A C 1
ATOM 1438 O O . SER A 1 185 ? -23.812 2.459 0.425 1 93.31 185 SER A O 1
ATOM 1440 N N . LEU A 1 186 ? -21.719 2.498 1.165 1 95 186 LEU A N 1
ATOM 1441 C CA . LEU A 1 186 ? -21.594 1.061 0.946 1 95 186 LEU A CA 1
ATOM 1442 C C . LEU A 1 186 ? -22.453 0.283 1.942 1 95 186 LEU A C 1
ATOM 1444 O O . LEU A 1 186 ? -22.75 -0.893 1.725 1 95 186 LEU A O 1
ATOM 1448 N N . ILE A 1 187 ? -22.797 0.921 3.008 1 92.5 187 ILE A N 1
ATOM 1449 C CA . ILE A 1 187 ? -23.641 0.319 4.039 1 92.5 187 ILE A CA 1
ATOM 1450 C C . ILE A 1 187 ? -24.953 -0.166 3.424 1 92.5 187 ILE A C 1
ATOM 1452 O O . ILE A 1 187 ? -25.562 -1.119 3.916 1 92.5 187 ILE A O 1
ATOM 1456 N N . ASN A 1 188 ? -25.359 0.399 2.344 1 89.88 188 ASN A N 1
ATOM 1457 C CA . ASN A 1 188 ? -26.594 0.04 1.663 1 89.88 188 ASN A CA 1
ATOM 1458 C C . ASN A 1 188 ? -26.344 -0.995 0.567 1 89.88 188 ASN A C 1
ATOM 1460 O O . ASN A 1 188 ? -27.297 -1.469 -0.065 1 89.88 188 ASN A O 1
ATOM 1464 N N . GLY A 1 189 ? -25.094 -1.325 0.348 1 88.38 189 GLY A N 1
ATOM 1465 C CA . GLY A 1 189 ? -24.75 -2.266 -0.708 1 88.38 189 GLY A CA 1
ATOM 1466 C C . GLY A 1 189 ? -24.734 -3.709 -0.239 1 88.38 189 GLY A C 1
ATOM 1467 O O . GLY A 1 189 ? -24.547 -3.979 0.949 1 88.38 189 GLY A O 1
ATOM 1468 N N . PRO A 1 190 ? -24.938 -4.637 -1.178 1 88.62 190 PRO A N 1
ATOM 1469 C CA . PRO A 1 190 ? -24.891 -6.051 -0.808 1 88.62 190 PRO A CA 1
ATOM 1470 C C . PRO A 1 190 ? -23.531 -6.469 -0.258 1 88.62 190 PRO A C 1
ATOM 1472 O O . PRO A 1 190 ? -22.5 -6.117 -0.831 1 88.62 190 PRO A O 1
ATOM 1475 N N . GLY A 1 191 ? -23.5 -7.148 0.895 1 92 191 GLY A N 1
ATOM 1476 C CA . GLY A 1 191 ? -22.281 -7.742 1.437 1 92 191 GLY A CA 1
ATOM 1477 C C . GLY A 1 191 ? -21.516 -6.797 2.334 1 92 191 GLY A C 1
ATOM 1478 O O . GLY A 1 191 ? -20.375 -7.09 2.727 1 92 191 GLY A O 1
ATOM 1479 N N . PHE A 1 192 ? -22.125 -5.613 2.656 1 95.75 192 PHE A N 1
ATOM 1480 C CA . PHE A 1 192 ? -21.375 -4.633 3.434 1 95.75 192 PHE A CA 1
ATOM 1481 C C . PHE A 1 192 ? -22.109 -4.297 4.727 1 95.75 192 PHE A C 1
ATOM 1483 O O . PHE A 1 192 ? -21.688 -3.422 5.48 1 95.75 192 PHE A O 1
ATOM 1490 N N . SER A 1 193 ? -23.156 -5.031 5.094 1 94.81 193 SER A N 1
ATOM 1491 C CA . SER A 1 193 ? -24 -4.699 6.227 1 94.81 193 SER A CA 1
ATOM 1492 C C . SER A 1 193 ? -23.375 -5.145 7.543 1 94.81 193 SER A C 1
ATOM 1494 O O . SER A 1 193 ? -22.344 -5.82 7.547 1 94.81 193 SER A O 1
ATOM 1496 N N . GLN A 1 194 ? -24.016 -4.738 8.609 1 96.25 194 GLN A N 1
ATOM 1497 C CA . GLN A 1 194 ? -23.594 -5.148 9.945 1 96.25 194 GLN A CA 1
ATOM 1498 C C . GLN A 1 194 ? -23.672 -6.664 10.109 1 96.25 194 GLN A C 1
ATOM 1500 O O . GLN A 1 194 ? -22.891 -7.258 10.859 1 96.25 194 GLN A O 1
ATOM 1505 N N . ARG A 1 195 ? -24.578 -7.309 9.469 1 95.94 195 ARG A N 1
ATOM 1506 C CA . ARG A 1 195 ? -24.688 -8.766 9.516 1 95.94 195 ARG A CA 1
ATOM 1507 C C . ARG A 1 195 ? -23.453 -9.422 8.914 1 95.94 195 ARG A C 1
ATOM 1509 O O . ARG A 1 195 ? -22.984 -10.461 9.406 1 95.94 195 ARG A O 1
ATOM 1516 N N . ASP A 1 196 ? -22.906 -8.812 7.855 1 95.19 196 ASP A N 1
ATOM 1517 C CA . ASP A 1 196 ? -21.734 -9.352 7.172 1 95.19 196 ASP A CA 1
ATOM 1518 C C . ASP A 1 196 ? -20.453 -9.125 7.988 1 95.19 196 ASP A C 1
ATOM 1520 O O . ASP A 1 196 ? -19.562 -9.961 7.992 1 95.19 196 ASP A O 1
ATOM 1524 N N . PHE A 1 197 ? -20.422 -7.977 8.664 1 97.06 197 PHE A N 1
ATOM 1525 C CA . PHE A 1 197 ? -19.219 -7.602 9.398 1 97.06 197 PHE A CA 1
ATOM 1526 C C . PHE A 1 197 ? -19.578 -7.082 10.789 1 97.06 197 PHE A C 1
ATOM 1528 O O . PHE A 1 197 ? -19.312 -5.922 11.109 1 97.06 197 PHE A O 1
ATOM 1535 N N . PRO A 1 198 ? -20.062 -7.934 11.641 1 97.12 198 PRO A N 1
ATOM 1536 C CA . PRO A 1 198 ? -20.562 -7.48 12.945 1 97.12 198 PRO A CA 1
ATOM 1537 C C . PRO A 1 198 ? -19.453 -6.895 13.82 1 97.12 198 PRO A C 1
ATOM 1539 O O . PRO A 1 198 ? -19.672 -5.883 14.5 1 97.12 198 PRO A O 1
ATOM 1542 N N . ARG A 1 199 ? -18.297 -7.441 13.867 1 97.06 199 ARG A N 1
ATOM 1543 C CA . ARG A 1 199 ? -17.219 -6.949 14.719 1 97.06 199 ARG A CA 1
ATOM 1544 C C . ARG A 1 199 ? -16.734 -5.582 14.25 1 97.06 199 ARG A C 1
ATOM 1546 O O . ARG A 1 199 ? -16.453 -4.699 15.062 1 97.06 199 ARG A O 1
ATOM 1553 N N . MET A 1 200 ? -16.609 -5.441 12.977 1 97.62 200 MET A N 1
ATOM 1554 C CA . MET A 1 200 ? -16.125 -4.184 12.414 1 97.62 200 MET A CA 1
ATOM 1555 C C . MET A 1 200 ? -17.078 -3.039 12.75 1 97.62 200 MET A C 1
ATOM 1557 O O . MET A 1 200 ? -16.641 -1.943 13.102 1 97.62 200 MET A O 1
ATOM 1561 N N . TYR A 1 201 ? -18.375 -3.305 12.594 1 97.38 201 TYR A N 1
ATOM 1562 C CA . TYR A 1 201 ? -19.359 -2.277 12.906 1 97.38 201 TYR A CA 1
ATOM 1563 C C . TYR A 1 201 ? -19.312 -1.903 14.383 1 97.38 201 TYR A C 1
ATOM 1565 O O . TYR A 1 201 ? -19.375 -0.721 14.727 1 97.38 201 TYR A O 1
ATOM 1573 N N . GLU A 1 202 ? -19.203 -2.893 15.203 1 96.62 202 GLU A N 1
ATOM 1574 C CA . GLU A 1 202 ? -19.047 -2.605 16.625 1 96.62 202 GLU A CA 1
ATOM 1575 C C . GLU A 1 202 ? -17.766 -1.816 16.891 1 96.62 202 GLU A C 1
ATOM 1577 O O . GLU A 1 202 ? -17.781 -0.85 17.656 1 96.62 202 GLU A O 1
ATOM 1582 N N . TRP A 1 203 ? -16.734 -2.182 16.266 1 97.94 203 TRP A N 1
ATOM 1583 C CA . TRP A 1 203 ? -15.406 -1.574 16.391 1 97.94 203 TRP A CA 1
ATOM 1584 C C . TRP A 1 203 ? -15.453 -0.098 16.016 1 97.94 203 TRP A C 1
ATOM 1586 O O . TRP A 1 203 ? -15.055 0.764 16.812 1 97.94 203 TRP A O 1
ATOM 1596 N N . ILE A 1 204 ? -15.977 0.261 14.914 1 96.62 204 ILE A N 1
ATOM 1597 C CA . ILE A 1 204 ? -15.961 1.636 14.43 1 96.62 204 ILE A CA 1
ATOM 1598 C C . ILE A 1 204 ? -16.922 2.488 15.258 1 96.62 204 ILE A C 1
ATOM 1600 O O . ILE A 1 204 ? -16.703 3.691 15.43 1 96.62 204 ILE A O 1
ATOM 1604 N N . SER A 1 205 ? -17.969 1.87 15.789 1 95.94 205 SER A N 1
ATOM 1605 C CA . SER A 1 205 ? -18.969 2.607 16.562 1 95.94 205 SER A CA 1
ATOM 1606 C C . SER A 1 205 ? -18.359 3.143 17.859 1 95.94 205 SER A C 1
ATOM 1608 O O . SER A 1 205 ? -18.906 4.066 18.469 1 95.94 205 SER A O 1
ATOM 1610 N N . LYS A 1 206 ? -17.234 2.623 18.25 1 96.19 206 LYS A N 1
ATOM 1611 C CA . LYS A 1 206 ? -16.672 2.949 19.547 1 96.19 206 LYS A CA 1
ATOM 1612 C C . LYS A 1 206 ? -15.5 3.918 19.422 1 96.19 206 LYS A C 1
ATOM 1614 O O . LYS A 1 206 ? -14.828 4.223 20.406 1 96.19 206 LYS A O 1
ATOM 1619 N N . TRP A 1 207 ? -15.219 4.41 18.25 1 97.12 207 TRP A N 1
ATOM 1620 C CA . TRP A 1 207 ? -14.062 5.281 18.031 1 97.12 207 TRP A CA 1
ATOM 1621 C C . TRP A 1 207 ? -14.281 6.645 18.688 1 97.12 207 TRP A C 1
ATOM 1623 O O . TRP A 1 207 ? -15.398 7.152 18.719 1 97.12 207 TRP A O 1
ATOM 1633 N N . PRO A 1 208 ? -13.18 7.191 19.172 1 96.12 208 PRO A N 1
ATOM 1634 C CA . PRO A 1 208 ? -13.289 8.531 19.75 1 96.12 208 PRO A CA 1
ATOM 1635 C C . PRO A 1 208 ? -13.82 9.57 18.766 1 96.12 208 PRO A C 1
ATOM 1637 O O . PRO A 1 208 ? -13.469 9.531 17.578 1 96.12 208 PRO A O 1
ATOM 1640 N N . LYS A 1 209 ? -14.633 10.469 19.297 1 93.69 209 LYS A N 1
ATOM 1641 C CA . LYS A 1 209 ? -15.188 11.555 18.484 1 93.69 209 LYS A CA 1
ATOM 1642 C C . LYS A 1 209 ? -14.555 12.891 18.875 1 93.69 209 LYS A C 1
ATOM 1644 O O . LYS A 1 209 ? -14.453 13.227 20.047 1 93.69 209 LYS A O 1
ATOM 1649 N N . ALA A 1 210 ? -14.211 13.609 17.844 1 94.56 210 ALA A N 1
ATOM 1650 C CA . ALA A 1 210 ? -13.484 14.859 18.078 1 94.56 210 ALA A CA 1
ATOM 1651 C C . ALA A 1 210 ? -14.445 16 18.391 1 94.56 210 ALA A C 1
ATOM 1653 O O . ALA A 1 210 ? -15.523 16.094 17.781 1 94.56 210 ALA A O 1
ATOM 1654 N N . GLU A 1 211 ? -14 16.75 19.375 1 93.75 211 GLU A N 1
ATOM 1655 C CA . GLU A 1 211 ? -14.625 18.031 19.656 1 93.75 211 GLU A CA 1
ATOM 1656 C C . GLU A 1 211 ? -13.641 19.188 19.438 1 93.75 211 GLU A C 1
ATOM 1658 O O . GLU A 1 211 ? -12.484 19.109 19.844 1 93.75 211 GLU A O 1
ATOM 1663 N N . PHE A 1 212 ? -14.094 20.125 18.672 1 94.25 212 PHE A N 1
ATOM 1664 C CA . PHE A 1 212 ? -13.234 21.266 18.359 1 94.25 212 PHE A CA 1
ATOM 1665 C C . PHE A 1 212 ? -14.062 22.516 18.109 1 94.25 212 PHE A C 1
ATOM 1667 O O . PHE A 1 212 ? -15.281 22.438 17.969 1 94.25 212 PHE A O 1
ATOM 1674 N N . THR A 1 213 ? -13.406 23.609 18.188 1 94.19 213 THR A N 1
ATOM 1675 C CA . THR A 1 213 ? -14.008 24.891 17.812 1 94.19 213 THR A CA 1
ATOM 1676 C C . THR A 1 213 ? -13.516 25.344 16.438 1 94.19 213 THR A C 1
ATOM 1678 O O . THR A 1 213 ? -12.352 25.141 16.094 1 94.19 213 THR A O 1
ATOM 1681 N N . GLU A 1 214 ? -14.398 26.016 15.719 1 96.81 214 GLU A N 1
ATOM 1682 C CA . GLU A 1 214 ? -14.062 26.516 14.391 1 96.81 214 GLU A CA 1
ATOM 1683 C C . GLU A 1 214 ? -13.391 27.891 14.469 1 96.81 214 GLU A C 1
ATOM 1685 O O . GLU A 1 214 ? -13.797 28.734 15.266 1 96.81 214 GLU A O 1
ATOM 1690 N N . MET A 1 215 ? -12.391 28.031 13.68 1 97.25 215 MET A N 1
ATOM 1691 C CA . MET A 1 215 ? -11.711 29.312 13.602 1 97.25 215 MET A CA 1
ATOM 1692 C C . MET A 1 215 ? -12.055 30.047 12.305 1 97.25 215 MET A C 1
ATOM 1694 O O . MET A 1 215 ? -12.18 29.406 11.258 1 97.25 215 MET A O 1
ATOM 1698 N N . SER A 1 216 ? -12.148 31.344 12.398 1 96.5 216 SER A N 1
ATOM 1699 C CA . SER A 1 216 ? -12.258 32.156 11.195 1 96.5 216 SER A CA 1
ATOM 1700 C C . SER A 1 216 ? -10.914 32.312 10.492 1 96.5 216 SER A C 1
ATOM 1702 O O . SER A 1 216 ? -9.859 32.094 11.109 1 96.5 216 SER A O 1
ATOM 1704 N N . PRO A 1 217 ? -11.023 32.625 9.234 1 96.19 217 PRO A N 1
ATOM 1705 C CA . PRO A 1 217 ? -9.773 32.875 8.516 1 96.19 217 PRO A CA 1
ATOM 1706 C C . PRO A 1 217 ? -8.867 33.875 9.195 1 96.19 217 PRO A C 1
ATOM 1708 O O . PRO A 1 217 ? -7.656 33.688 9.281 1 96.19 217 PRO A O 1
ATOM 1711 N N . GLU A 1 218 ? -9.461 34.938 9.695 1 96.12 218 GLU A N 1
ATOM 1712 C CA . GLU A 1 218 ? -8.695 36 10.359 1 96.12 218 GLU A CA 1
ATOM 1713 C C . GLU A 1 218 ? -8.047 35.469 11.641 1 96.12 218 GLU A C 1
ATOM 1715 O O . GLU A 1 218 ? -6.906 35.812 11.945 1 96.12 218 GLU A O 1
ATOM 1720 N N . GLN A 1 219 ? -8.805 34.75 12.367 1 96.56 219 GLN A N 1
ATOM 1721 C CA . GLN A 1 219 ? -8.281 34.156 13.602 1 96.56 219 GLN A CA 1
ATOM 1722 C C . GLN A 1 219 ? -7.09 33.25 13.312 1 96.56 219 GLN A C 1
ATOM 1724 O O . GLN A 1 219 ? -6.102 33.25 14.047 1 96.56 219 GLN A O 1
ATOM 1729 N N . VAL A 1 220 ? -7.191 32.406 12.25 1 97.5 220 VAL A N 1
ATOM 1730 C CA . VAL A 1 220 ? -6.125 31.5 11.875 1 97.5 220 VAL A CA 1
ATOM 1731 C C . VAL A 1 220 ? -4.848 32.281 11.578 1 97.5 220 VAL A C 1
ATOM 1733 O O . VAL A 1 220 ? -3.785 31.969 12.117 1 97.5 220 VAL A O 1
ATOM 1736 N N . HIS A 1 221 ? -4.957 33.281 10.727 1 95.5 221 HIS A N 1
ATOM 1737 C CA . HIS A 1 221 ? -3.805 34.062 10.32 1 95.5 221 HIS A CA 1
ATOM 1738 C C . HIS A 1 221 ? -3.141 34.719 11.523 1 95.5 221 HIS A C 1
ATOM 1740 O O . HIS A 1 221 ? -1.92 34.656 11.688 1 95.5 221 HIS A O 1
ATOM 1746 N N . LYS A 1 222 ? -3.93 35.344 12.352 1 95 222 LYS A N 1
ATOM 1747 C CA . LYS A 1 222 ? -3.416 36.031 13.523 1 95 222 LYS A CA 1
ATOM 1748 C C . LYS A 1 222 ? -2.734 35.062 14.492 1 95 222 LYS A C 1
ATOM 1750 O O . LYS A 1 222 ? -1.658 35.375 15.016 1 95 222 LYS A O 1
ATOM 1755 N N . THR A 1 223 ? -3.389 33.969 14.703 1 96.38 223 THR A N 1
ATOM 1756 C CA . THR A 1 223 ? -2.863 33 15.641 1 96.38 223 THR A CA 1
ATOM 1757 C C . THR A 1 223 ? -1.527 32.438 15.156 1 96.38 223 THR A C 1
ATOM 1759 O O . THR A 1 223 ? -0.566 32.344 15.922 1 96.38 223 THR A O 1
ATOM 1762 N N . ILE A 1 224 ? -1.393 32.094 13.891 1 96.5 224 ILE A N 1
ATOM 1763 C CA . ILE A 1 224 ? -0.182 31.484 13.336 1 96.5 224 ILE A CA 1
ATOM 1764 C C . ILE A 1 224 ? 0.924 32.531 13.258 1 96.5 224 ILE A C 1
ATOM 1766 O O . ILE A 1 224 ? 2.074 32.281 13.617 1 96.5 224 ILE A O 1
ATOM 1770 N N . GLU A 1 225 ? 0.57 33.688 12.805 1 93 225 GLU A N 1
ATOM 1771 C CA . GLU A 1 225 ? 1.544 34.781 12.664 1 93 225 GLU A CA 1
ATOM 1772 C C . GLU A 1 225 ? 2.188 35.125 14 1 93 225 GLU A C 1
ATOM 1774 O O . GLU A 1 225 ? 3.371 35.438 14.062 1 93 225 GLU A O 1
ATOM 1779 N N . ASN A 1 226 ? 1.449 35 15.031 1 94.25 226 ASN A N 1
ATOM 1780 C CA . ASN A 1 226 ? 1.922 35.438 16.344 1 94.25 226 ASN A CA 1
ATOM 1781 C C . ASN A 1 226 ? 2.506 34.281 17.141 1 94.25 226 ASN A C 1
ATOM 1783 O O . ASN A 1 226 ? 3.021 34.5 18.234 1 94.25 226 ASN A O 1
ATOM 1787 N N . ALA A 1 227 ? 2.432 33.125 16.609 1 96.12 227 ALA A N 1
ATOM 1788 C CA . ALA A 1 227 ? 2.898 31.953 17.344 1 96.12 227 ALA A CA 1
ATOM 1789 C C . ALA A 1 227 ? 4.406 31.781 17.188 1 96.12 227 ALA A C 1
ATOM 1791 O O . ALA A 1 227 ? 5.016 32.344 16.266 1 96.12 227 ALA A O 1
ATOM 1792 N N . ASP A 1 228 ? 5.012 31.062 18.094 1 95.62 228 ASP A N 1
ATOM 1793 C CA . ASP A 1 228 ? 6.402 30.625 17.984 1 95.62 228 ASP A CA 1
ATOM 1794 C C . ASP A 1 228 ? 6.504 29.312 17.219 1 95.62 228 ASP A C 1
ATOM 1796 O O . ASP A 1 228 ? 5.516 28.594 17.078 1 95.62 228 ASP A O 1
ATOM 1800 N N . TYR A 1 229 ? 7.711 29.094 16.75 1 96.19 229 TYR A N 1
ATOM 1801 C CA . TYR A 1 229 ? 7.984 27.766 16.203 1 96.19 229 TYR A CA 1
ATOM 1802 C C . TYR A 1 229 ? 7.965 26.703 17.297 1 96.19 229 TYR A C 1
ATOM 1804 O O . TYR A 1 229 ? 8.461 26.938 18.406 1 96.19 229 TYR A O 1
ATOM 1812 N N . SER A 1 230 ? 7.379 25.641 16.969 1 94.81 230 SER A N 1
ATOM 1813 C CA . SER A 1 230 ? 7.258 24.578 17.969 1 94.81 230 SER A CA 1
ATOM 1814 C C . SER A 1 230 ? 8.305 23.5 17.75 1 94.81 230 SER A C 1
ATOM 1816 O O . SER A 1 230 ? 8.633 22.75 18.672 1 94.81 230 SER A O 1
ATOM 1818 N N . ALA A 1 231 ? 8.812 23.391 16.562 1 95.25 231 ALA A N 1
ATOM 1819 C CA . ALA A 1 231 ? 9.781 22.344 16.234 1 95.25 231 ALA A CA 1
ATOM 1820 C C . ALA A 1 231 ? 11.211 22.859 16.391 1 95.25 231 ALA A C 1
ATOM 1822 O O . ALA A 1 231 ? 11.5 24.016 16.094 1 95.25 231 ALA A O 1
ATOM 1823 N N . GLN A 1 232 ? 12.047 21.969 16.812 1 93.38 232 GLN A N 1
ATOM 1824 C CA . GLN A 1 232 ? 13.469 22.297 16.891 1 93.38 232 GLN A CA 1
ATOM 1825 C C . GLN A 1 232 ? 14.094 22.328 15.5 1 93.38 232 GLN A C 1
ATOM 1827 O O . GLN A 1 232 ? 13.672 21.594 14.602 1 93.38 232 GLN A O 1
ATOM 1832 N N . GLU A 1 233 ? 15.078 23.156 15.398 1 94.12 233 GLU A N 1
ATOM 1833 C CA . GLU A 1 233 ? 15.836 23.188 14.156 1 94.12 233 GLU A CA 1
ATOM 1834 C C . GLU A 1 233 ? 16.688 21.938 13.992 1 94.12 233 GLU A C 1
ATOM 1836 O O . GLU A 1 233 ? 17.469 21.594 14.883 1 94.12 233 GLU A O 1
ATOM 1841 N N . MET A 1 234 ? 16.547 21.281 12.922 1 94.62 234 MET A N 1
ATOM 1842 C CA . MET A 1 234 ? 17.234 20 12.758 1 94.62 234 MET A CA 1
ATOM 1843 C C . MET A 1 234 ? 18.359 20.125 11.734 1 94.62 234 MET A C 1
ATOM 1845 O O . MET A 1 234 ? 19.234 19.266 11.648 1 94.62 234 MET A O 1
ATOM 1849 N N . GLY A 1 235 ? 18.422 21.234 11.008 1 95.5 235 GLY A N 1
ATOM 1850 C CA . GLY A 1 235 ? 19.391 21.375 9.922 1 95.5 235 GLY A CA 1
ATOM 1851 C C . GLY A 1 235 ? 19.141 20.406 8.781 1 95.5 235 GLY A C 1
ATOM 1852 O O . GLY A 1 235 ? 18.109 19.734 8.734 1 95.5 235 GLY A O 1
ATOM 1853 N N . VAL A 1 236 ? 20.031 20.469 7.84 1 96.25 236 VAL A N 1
ATOM 1854 C CA . VAL A 1 236 ? 19.922 19.609 6.668 1 96.25 236 VAL A CA 1
ATOM 1855 C C . VAL A 1 236 ? 21.016 18.547 6.688 1 96.25 236 VAL A C 1
ATOM 1857 O O . VAL A 1 236 ? 22.203 18.891 6.715 1 96.25 236 VAL A O 1
ATOM 1860 N N . ASP A 1 237 ? 20.656 17.281 6.723 1 92.62 237 ASP A N 1
ATOM 1861 C CA . ASP A 1 237 ? 21.609 16.172 6.699 1 92.62 237 ASP A CA 1
ATOM 1862 C C . ASP A 1 237 ? 22.391 16.141 5.383 1 92.62 237 ASP A C 1
ATOM 1864 O O . ASP A 1 237 ? 21.812 15.859 4.328 1 92.62 237 ASP A O 1
ATOM 1868 N N . SER A 1 238 ? 23.672 16.312 5.43 1 88.38 238 SER A N 1
ATOM 1869 C CA . SER A 1 238 ? 24.5 16.391 4.227 1 88.38 238 SER A CA 1
ATOM 1870 C C . SER A 1 238 ? 24.641 15.016 3.568 1 88.38 238 SER A C 1
ATOM 1872 O O . SER A 1 238 ? 25.031 14.922 2.404 1 88.38 238 SER A O 1
ATOM 1874 N N . ARG A 1 239 ? 24.328 14.023 4.254 1 86.12 239 ARG A N 1
ATOM 1875 C CA . ARG A 1 239 ? 24.484 12.672 3.725 1 86.12 239 ARG A CA 1
ATOM 1876 C C . ARG A 1 239 ? 23.172 12.188 3.1 1 86.12 239 ARG A C 1
ATOM 1878 O O . ARG A 1 239 ? 23.109 11.055 2.613 1 86.12 239 ARG A O 1
ATOM 1885 N N . ASP A 1 240 ? 22.188 13.062 3.172 1 92.75 240 ASP A N 1
ATOM 1886 C CA . ASP A 1 240 ? 20.906 12.68 2.594 1 92.75 240 ASP A CA 1
ATOM 1887 C C . ASP A 1 240 ? 21.016 12.469 1.086 1 92.75 240 ASP A C 1
ATOM 1889 O O . ASP A 1 240 ? 21.672 13.25 0.394 1 92.75 240 ASP A O 1
ATOM 1893 N N . PRO A 1 241 ? 20.375 11.461 0.603 1 91.19 241 PRO A N 1
ATOM 1894 C CA . PRO A 1 241 ? 20.516 11.141 -0.82 1 91.19 241 PRO A CA 1
ATOM 1895 C C . PRO A 1 241 ? 19.969 12.25 -1.728 1 91.19 241 PRO A C 1
ATOM 1897 O O . PRO A 1 241 ? 20.297 12.281 -2.918 1 91.19 241 PRO A O 1
ATOM 1900 N N . ILE A 1 242 ? 19.141 13.086 -1.227 1 92.56 242 ILE A N 1
ATOM 1901 C CA . ILE A 1 242 ? 18.562 14.125 -2.07 1 92.56 242 ILE A CA 1
ATOM 1902 C C . ILE A 1 242 ? 19.656 15.078 -2.541 1 92.56 242 ILE A C 1
ATOM 1904 O O . ILE A 1 242 ? 19.531 15.711 -3.588 1 92.56 242 ILE A O 1
ATOM 1908 N N . GLY A 1 243 ? 20.719 15.344 -1.72 1 93.06 243 GLY A N 1
ATOM 1909 C CA . GLY A 1 243 ? 21.891 16.094 -2.105 1 93.06 243 GLY A CA 1
ATOM 1910 C C . GLY A 1 243 ? 21.641 17.578 -2.242 1 93.06 243 GLY A C 1
ATOM 1911 O O . GLY A 1 243 ? 22.266 18.25 -3.055 1 93.06 243 GLY A O 1
ATOM 1912 N N . ILE A 1 244 ? 20.656 18.094 -1.566 1 95.94 244 ILE A N 1
ATOM 1913 C CA . ILE A 1 244 ? 20.328 19.516 -1.654 1 95.94 244 ILE A CA 1
ATOM 1914 C C . ILE A 1 244 ? 20.797 20.234 -0.397 1 95.94 244 ILE A C 1
ATOM 1916 O O . ILE A 1 244 ? 20.609 19.75 0.719 1 95.94 244 ILE A O 1
ATOM 1920 N N . ALA A 1 245 ? 21.391 21.375 -0.543 1 96.38 245 ALA A N 1
ATOM 1921 C CA . ALA A 1 245 ? 21.984 22.125 0.563 1 96.38 245 ALA A CA 1
ATOM 1922 C C . ALA A 1 245 ? 20.922 22.922 1.324 1 96.38 245 ALA A C 1
ATOM 1924 O O . ALA A 1 245 ? 19.891 23.297 0.758 1 96.38 245 ALA A O 1
ATOM 1925 N N . GLU A 1 246 ? 21.281 23.141 2.59 1 97.44 246 GLU A N 1
ATOM 1926 C CA . GLU A 1 246 ? 20.438 24 3.402 1 97.44 246 GLU A CA 1
ATOM 1927 C C . GLU A 1 246 ? 20.297 25.375 2.768 1 97.44 246 GLU A C 1
ATOM 1929 O O . GLU A 1 246 ? 21.266 25.938 2.258 1 97.44 246 GLU A O 1
ATOM 1934 N N . GLY A 1 247 ? 19.062 25.859 2.781 1 97.44 247 GLY A N 1
ATOM 1935 C CA . GLY A 1 247 ? 18.812 27.203 2.285 1 97.44 247 GLY A CA 1
ATOM 1936 C C . GLY A 1 247 ? 18.438 27.234 0.815 1 97.44 247 GLY A C 1
ATOM 1937 O O . GLY A 1 247 ? 18 28.266 0.305 1 97.44 247 GLY A O 1
ATOM 1938 N N . THR A 1 248 ? 18.562 26.125 0.144 1 97.62 248 THR A N 1
ATOM 1939 C CA . THR A 1 248 ? 18.234 26.062 -1.274 1 97.62 248 THR A CA 1
ATOM 1940 C C . THR A 1 248 ? 16.719 26.141 -1.478 1 97.62 248 THR A C 1
ATOM 1942 O O . THR A 1 248 ? 15.961 25.531 -0.723 1 97.62 248 THR A O 1
ATOM 1945 N N . GLU A 1 249 ? 16.281 26.922 -2.49 1 98.25 249 GLU A N 1
ATOM 1946 C CA . GLU A 1 249 ? 14.875 26.906 -2.891 1 98.25 249 GLU A CA 1
ATOM 1947 C C . GLU A 1 249 ? 14.508 25.609 -3.602 1 98.25 249 GLU A C 1
ATOM 1949 O O . GLU A 1 249 ? 15.133 25.25 -4.598 1 98.25 249 GLU A O 1
ATOM 1954 N N . ILE A 1 250 ? 13.477 24.938 -3.045 1 98.12 250 ILE A N 1
ATOM 1955 C CA . ILE A 1 250 ? 13.109 23.656 -3.641 1 98.12 250 ILE A CA 1
ATOM 1956 C C . ILE A 1 250 ? 11.602 23.609 -3.871 1 98.12 250 ILE A C 1
ATOM 1958 O O . ILE A 1 250 ? 10.867 24.5 -3.424 1 98.12 250 ILE A O 1
ATOM 1962 N N . THR A 1 251 ? 11.172 22.641 -4.633 1 97.56 251 THR A N 1
ATOM 1963 C CA . THR A 1 251 ? 9.766 22.281 -4.766 1 97.56 251 THR A CA 1
ATOM 1964 C C . THR A 1 251 ? 9.516 20.891 -4.184 1 97.56 251 THR A C 1
ATOM 1966 O O . THR A 1 251 ? 10.375 20 -4.277 1 97.56 251 THR A O 1
ATOM 1969 N N . VAL A 1 252 ? 8.406 20.75 -3.543 1 97.88 252 VAL A N 1
ATOM 1970 C CA . VAL A 1 252 ? 7.934 19.453 -3.055 1 97.88 252 VAL A CA 1
ATOM 1971 C C . VAL A 1 252 ? 6.566 19.156 -3.664 1 97.88 252 VAL A C 1
ATOM 1973 O O . VAL A 1 252 ? 5.684 20 -3.688 1 97.88 252 VAL A O 1
ATOM 1976 N N . GLU A 1 253 ? 6.41 18.016 -4.195 1 96.25 253 GLU A N 1
ATOM 1977 C CA . GLU A 1 253 ? 5.125 17.578 -4.727 1 96.25 253 GLU A CA 1
ATOM 1978 C C . GLU A 1 253 ? 4.863 16.109 -4.391 1 96.25 253 GLU A C 1
ATOM 1980 O O . GLU A 1 253 ? 5.793 15.375 -4.059 1 96.25 253 GLU A O 1
ATOM 1985 N N . SER A 1 254 ? 3.568 15.734 -4.457 1 95.25 254 SER A N 1
ATOM 1986 C CA . SER A 1 254 ? 3.209 14.344 -4.207 1 95.25 254 SER A CA 1
ATOM 1987 C C . SER A 1 254 ? 3.713 13.438 -5.32 1 95.25 254 SER A C 1
ATOM 1989 O O . SER A 1 254 ? 3.652 13.797 -6.496 1 95.25 254 SER A O 1
ATOM 1991 N N . ALA A 1 255 ? 4.152 12.273 -4.941 1 93.88 255 ALA A N 1
ATOM 1992 C CA . ALA A 1 255 ? 4.738 11.352 -5.906 1 93.88 255 ALA A CA 1
ATOM 1993 C C . ALA A 1 255 ? 3.652 10.57 -6.648 1 93.88 255 ALA A C 1
ATOM 1995 O O . ALA A 1 255 ? 3.924 9.938 -7.668 1 93.88 255 ALA A O 1
ATOM 1996 N N . ASP A 1 256 ? 2.467 10.594 -6.137 1 91.19 256 ASP A N 1
ATOM 1997 C CA . ASP A 1 256 ? 1.406 9.766 -6.707 1 91.19 256 ASP A CA 1
ATOM 1998 C C . ASP A 1 256 ? 0.397 10.625 -7.473 1 91.19 256 ASP A C 1
ATOM 2000 O O . ASP A 1 256 ? -0.73 10.188 -7.719 1 91.19 256 ASP A O 1
ATOM 2004 N N . ALA A 1 257 ? 0.77 11.883 -7.75 1 90.44 257 ALA A N 1
ATOM 2005 C CA . ALA A 1 257 ? -0.025 12.789 -8.578 1 90.44 257 ALA A CA 1
ATOM 2006 C C . ALA A 1 257 ? 0.687 13.109 -9.891 1 90.44 257 ALA A C 1
ATOM 2008 O O . ALA A 1 257 ? 1.804 12.641 -10.125 1 90.44 257 ALA A O 1
ATOM 2009 N N . ASP A 1 258 ? -0.041 13.797 -10.773 1 87.94 258 ASP A N 1
ATOM 2010 C CA . ASP A 1 258 ? 0.604 14.227 -12.008 1 87.94 258 ASP A CA 1
ATOM 2011 C C . ASP A 1 258 ? 1.858 15.047 -11.719 1 87.94 258 ASP A C 1
ATOM 2013 O O . ASP A 1 258 ? 1.83 15.969 -10.891 1 87.94 258 ASP A O 1
ATOM 2017 N N . PRO A 1 259 ? 2.908 14.625 -12.383 1 88.25 259 PRO A N 1
ATOM 2018 C CA . PRO A 1 259 ? 4.121 15.414 -12.172 1 88.25 259 PRO A CA 1
ATOM 2019 C C . PRO A 1 259 ? 3.9 16.906 -12.398 1 88.25 259 PRO A C 1
ATOM 2021 O O . PRO A 1 259 ? 3.297 17.297 -13.398 1 88.25 259 PRO A O 1
ATOM 2024 N N . GLY A 1 260 ? 4.324 17.625 -11.461 1 89 260 GLY A N 1
ATOM 2025 C CA . GLY A 1 260 ? 4.207 19.078 -11.57 1 89 260 GLY A CA 1
ATOM 2026 C C . GLY A 1 260 ? 2.887 19.609 -11.055 1 89 260 GLY A C 1
ATOM 2027 O O . GLY A 1 260 ? 2.662 20.812 -11.039 1 89 260 GLY A O 1
ATOM 2028 N N . ALA A 1 261 ? 2.137 18.625 -10.57 1 89.81 261 ALA A N 1
ATOM 2029 C CA . ALA A 1 261 ? 0.85 19.062 -10.039 1 89.81 261 ALA A CA 1
ATOM 2030 C C . ALA A 1 261 ? 1.008 19.688 -8.656 1 89.81 261 ALA A C 1
ATOM 2032 O O . ALA A 1 261 ? 1.578 19.062 -7.754 1 89.81 261 ALA A O 1
ATOM 2033 N N . HIS A 1 262 ? 0.67 20.906 -8.438 1 92.88 262 HIS A N 1
ATOM 2034 C CA . HIS A 1 262 ? 0.535 21.656 -7.191 1 92.88 262 HIS A CA 1
ATOM 2035 C C . HIS A 1 262 ? 1.835 21.641 -6.395 1 92.88 262 HIS A C 1
ATOM 2037 O O . HIS A 1 262 ? 1.845 21.25 -5.223 1 92.88 262 HIS A O 1
ATOM 2043 N N . PRO A 1 263 ? 2.893 21.984 -6.953 1 96.06 263 PRO A N 1
ATOM 2044 C CA . PRO A 1 263 ? 4.156 22.016 -6.215 1 96.06 263 PRO A CA 1
ATOM 2045 C C . PRO A 1 263 ? 4.164 23.047 -5.09 1 96.06 263 PRO A C 1
ATOM 2047 O O . PRO A 1 263 ? 3.588 24.141 -5.242 1 96.06 263 PRO A O 1
ATOM 2050 N N . GLN A 1 264 ? 4.711 22.703 -4.008 1 98.38 264 GLN A N 1
ATOM 2051 C CA . GLN A 1 264 ? 5 23.641 -2.928 1 98.38 264 GLN A CA 1
ATOM 2052 C C . GLN A 1 264 ? 6.438 24.141 -3.008 1 98.38 264 GLN A C 1
ATOM 2054 O O . GLN A 1 264 ? 7.383 23.359 -2.947 1 98.38 264 GLN A O 1
ATOM 2059 N N . LYS A 1 265 ? 6.598 25.422 -3.14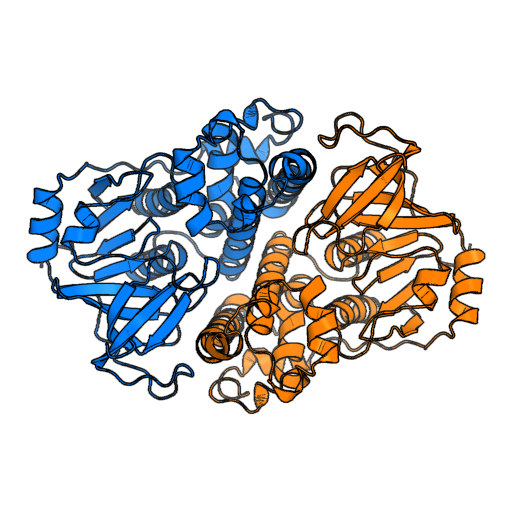1 1 98.06 265 LYS A N 1
ATOM 2060 C CA . LYS A 1 265 ? 7.922 26.031 -3.164 1 98.06 265 LYS A CA 1
ATOM 2061 C C . LYS A 1 265 ? 8.305 26.578 -1.788 1 98.06 265 LYS A C 1
ATOM 2063 O O . LYS A 1 265 ? 7.445 27.062 -1.047 1 98.06 265 LYS A O 1
ATOM 2068 N N . GLY A 1 266 ? 9.547 26.5 -1.432 1 98.5 266 GLY A N 1
ATOM 2069 C CA . GLY A 1 266 ? 10.086 27.047 -0.193 1 98.5 266 GLY A CA 1
ATOM 2070 C C . GLY A 1 266 ? 11.578 26.812 -0.034 1 98.5 266 GLY A C 1
ATOM 2071 O O . GLY A 1 266 ? 12.188 26.125 -0.852 1 98.5 266 GLY A O 1
ATOM 2072 N N . ARG A 1 267 ? 12.117 27.422 0.979 1 98.5 267 ARG A N 1
ATOM 2073 C CA . ARG A 1 267 ? 13.523 27.234 1.301 1 98.5 267 ARG A CA 1
ATOM 2074 C C . ARG A 1 267 ? 13.727 26.047 2.225 1 98.5 267 ARG A C 1
ATOM 2076 O O . ARG A 1 267 ? 13.086 25.953 3.27 1 98.5 267 ARG A O 1
ATOM 2083 N N . LEU A 1 268 ? 14.641 25.156 1.787 1 98.56 268 LEU A N 1
ATOM 2084 C CA . LEU A 1 268 ? 14.922 23.984 2.607 1 98.56 268 LEU A CA 1
ATOM 2085 C C . LEU A 1 268 ? 15.68 24.375 3.873 1 98.56 268 LEU A C 1
ATOM 2087 O O . LEU A 1 268 ? 16.812 24.859 3.801 1 98.56 268 LEU A O 1
ATOM 2091 N N . VAL A 1 269 ? 15.078 24.125 5.062 1 98.5 269 VAL A N 1
ATOM 2092 C CA . VAL A 1 269 ? 15.727 24.547 6.297 1 98.5 269 VAL A CA 1
ATOM 2093 C C . VAL A 1 269 ? 15.93 23.359 7.219 1 98.5 269 VAL A C 1
ATOM 2095 O O . VAL A 1 269 ? 16.609 23.453 8.242 1 98.5 269 VAL A O 1
ATOM 2098 N N . GLY A 1 270 ? 15.344 22.266 6.938 1 98.5 270 GLY A N 1
ATOM 2099 C CA . GLY A 1 270 ? 15.5 21.031 7.691 1 98.5 270 GLY A CA 1
ATOM 2100 C C . GLY A 1 270 ? 15.336 19.797 6.844 1 98.5 270 GL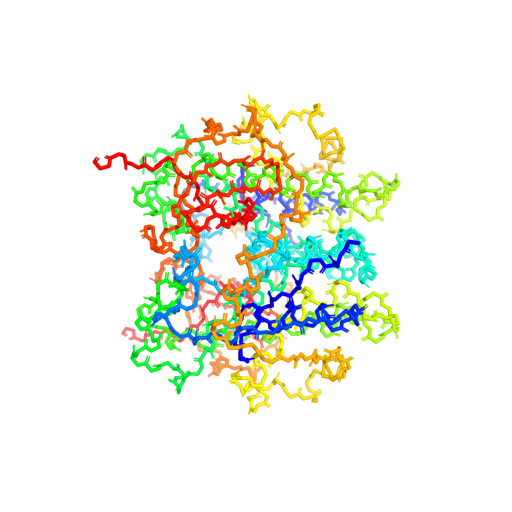Y A C 1
ATOM 2101 O O . GLY A 1 270 ? 14.492 19.75 5.949 1 98.5 270 GLY A O 1
ATOM 2102 N N . LEU A 1 271 ? 16.172 18.797 7.113 1 97.81 271 LEU A N 1
ATOM 2103 C CA . LEU A 1 271 ? 16.094 17.547 6.363 1 97.81 271 LEU A CA 1
ATOM 2104 C C . LEU A 1 271 ? 16.766 16.406 7.129 1 97.81 271 LEU A C 1
ATOM 2106 O O . LEU A 1 271 ? 17.953 16.5 7.457 1 97.81 271 LEU A O 1
ATOM 2110 N N . ASP A 1 272 ? 15.969 15.414 7.414 1 95.5 272 ASP A N 1
ATOM 2111 C CA . ASP A 1 272 ? 16.516 14.172 7.957 1 95.5 272 ASP A CA 1
ATOM 2112 C C . ASP A 1 272 ? 15.766 12.961 7.418 1 95.5 272 ASP A C 1
ATOM 2114 O O . ASP A 1 272 ? 15.117 13.039 6.367 1 95.5 272 ASP A O 1
ATOM 2118 N N . GLY A 1 273 ? 15.992 11.844 8.008 1 93.12 273 GLY A N 1
ATOM 2119 C CA . GLY A 1 273 ? 15.406 10.609 7.504 1 93.12 273 GLY A CA 1
ATOM 2120 C C . GLY A 1 273 ? 13.898 10.562 7.664 1 93.12 273 GLY A C 1
ATOM 2121 O O . GLY A 1 273 ? 13.234 9.719 7.062 1 93.12 273 GLY A O 1
ATOM 2122 N N . ARG A 1 274 ? 13.359 11.539 8.328 1 93.75 274 ARG A N 1
ATOM 2123 C CA . ARG A 1 274 ? 11.938 11.484 8.672 1 93.75 274 ARG A CA 1
ATOM 2124 C C . ARG A 1 274 ? 11.156 12.555 7.918 1 93.75 274 ARG A C 1
ATOM 2126 O O . ARG A 1 274 ? 10.023 12.312 7.484 1 93.75 274 ARG A O 1
ATOM 2133 N N . GLU A 1 275 ? 11.758 13.719 7.805 1 97.5 275 GLU A N 1
ATOM 2134 C CA . GLU A 1 275 ? 10.969 14.805 7.223 1 97.5 275 GLU A CA 1
ATOM 2135 C C . GLU A 1 275 ? 11.867 15.859 6.582 1 97.5 275 GLU A C 1
ATOM 2137 O O . GLU A 1 275 ? 13.086 15.859 6.797 1 97.5 275 GLU A O 1
ATOM 2142 N N . ALA A 1 276 ? 11.273 16.641 5.746 1 98.19 276 ALA A N 1
ATOM 2143 C CA . ALA A 1 276 ? 11.82 17.859 5.176 1 98.19 276 ALA A CA 1
ATOM 2144 C C . ALA A 1 276 ? 11.031 19.094 5.637 1 98.19 276 ALA A C 1
ATOM 2146 O O . ALA A 1 276 ? 9.805 19.047 5.719 1 98.19 276 ALA A O 1
ATOM 2147 N N . VAL A 1 277 ? 11.742 20.141 5.914 1 98.81 277 VAL A N 1
ATOM 2148 C CA . VAL A 1 277 ? 11.117 21.359 6.406 1 98.81 277 VAL A CA 1
ATOM 2149 C C . VAL A 1 277 ? 11.414 22.516 5.449 1 98.81 277 VAL A C 1
ATOM 2151 O O . VAL A 1 277 ? 12.57 22.828 5.176 1 98.81 277 VAL A O 1
ATOM 2154 N N . LEU A 1 278 ? 10.344 23.125 4.984 1 98.75 278 LEU A N 1
ATOM 2155 C CA . LEU A 1 278 ? 10.445 24.297 4.121 1 98.75 278 LEU A CA 1
ATOM 2156 C C . LEU A 1 278 ? 10.047 25.562 4.871 1 98.75 278 LEU A C 1
ATOM 2158 O O . LEU A 1 278 ? 9.016 25.594 5.539 1 98.75 278 LEU A O 1
ATOM 2162 N N . GLN A 1 279 ? 10.844 26.531 4.785 1 98.56 279 GLN A N 1
ATOM 2163 C CA . GLN A 1 279 ? 10.438 27.875 5.203 1 98.56 279 GLN A CA 1
ATOM 2164 C C . GLN A 1 279 ? 9.734 28.625 4.07 1 98.56 279 GLN A C 1
ATOM 2166 O O . GLN A 1 279 ? 10.305 28.812 2.996 1 98.56 279 GLN A O 1
ATOM 2171 N N . LEU A 1 280 ? 8.539 29.047 4.348 1 98.44 280 LEU A N 1
ATOM 2172 C CA . LEU A 1 280 ? 7.734 29.719 3.338 1 98.44 280 LEU A CA 1
ATOM 2173 C C . LEU A 1 280 ? 7.859 31.234 3.469 1 98.44 280 LEU A C 1
ATOM 2175 O O . LEU A 1 280 ? 8.43 31.734 4.441 1 98.44 280 LEU A O 1
ATOM 2179 N N . GLU A 1 281 ? 7.336 31.922 2.479 1 97.44 281 GLU A N 1
ATOM 2180 C CA . GLU A 1 281 ? 7.379 33.375 2.477 1 97.44 281 GLU A CA 1
ATOM 2181 C C . GLU A 1 281 ? 6.629 33.938 3.676 1 97.44 281 GLU A C 1
ATOM 2183 O O . GLU A 1 281 ? 7.012 35 4.215 1 97.44 281 GLU A O 1
ATOM 2188 N N . SER A 1 282 ? 5.625 33.312 4.148 1 97.25 282 SER A N 1
ATOM 2189 C CA . SER A 1 282 ? 4.797 33.75 5.266 1 97.25 282 SER A CA 1
ATOM 2190 C C . SER A 1 282 ? 5.539 33.625 6.59 1 97.25 282 SER A C 1
ATOM 2192 O O . SER A 1 282 ? 5.086 34.125 7.617 1 97.25 282 SER A O 1
ATOM 2194 N N . GLY A 1 283 ? 6.613 32.906 6.539 1 97.12 283 GLY A N 1
ATOM 2195 C CA . GLY A 1 283 ? 7.332 32.594 7.766 1 97.12 283 GLY A CA 1
ATOM 2196 C C . GLY A 1 283 ? 6.984 31.25 8.344 1 97.12 283 GLY A C 1
ATOM 2197 O O . GLY A 1 283 ? 7.668 30.75 9.242 1 97.12 283 GLY A O 1
ATOM 2198 N N . VAL A 1 284 ? 6.012 30.625 7.84 1 98 284 VAL A N 1
ATOM 2199 C CA . VAL A 1 284 ? 5.594 29.297 8.266 1 98 284 VAL A CA 1
ATOM 2200 C C . VAL A 1 284 ? 6.664 28.266 7.898 1 98 284 VAL A C 1
ATOM 2202 O O . VAL A 1 284 ? 7.297 28.375 6.844 1 98 284 VAL A O 1
ATOM 2205 N N . ARG A 1 285 ? 6.887 27.359 8.773 1 98.62 285 ARG A N 1
ATOM 2206 C CA . ARG A 1 285 ? 7.648 26.156 8.438 1 98.62 285 ARG A CA 1
ATOM 2207 C C . ARG A 1 285 ? 6.719 25 8.109 1 98.62 285 ARG A C 1
ATOM 2209 O O . ARG A 1 285 ? 5.953 24.531 8.961 1 98.62 285 ARG A O 1
ATOM 2216 N N . LEU A 1 286 ? 6.82 24.578 6.902 1 98.81 286 LEU A N 1
ATOM 2217 C CA . LEU A 1 286 ? 5.977 23.484 6.414 1 98.81 286 LEU A CA 1
ATOM 2218 C C . LEU A 1 286 ? 6.746 22.172 6.379 1 98.81 286 LEU A C 1
ATOM 2220 O O . LEU A 1 286 ? 7.793 22.078 5.738 1 98.81 286 LEU A O 1
ATOM 2224 N N . HIS A 1 287 ? 6.258 21.188 7.102 1 98.88 287 HIS A N 1
ATOM 2225 C CA . HIS A 1 287 ? 6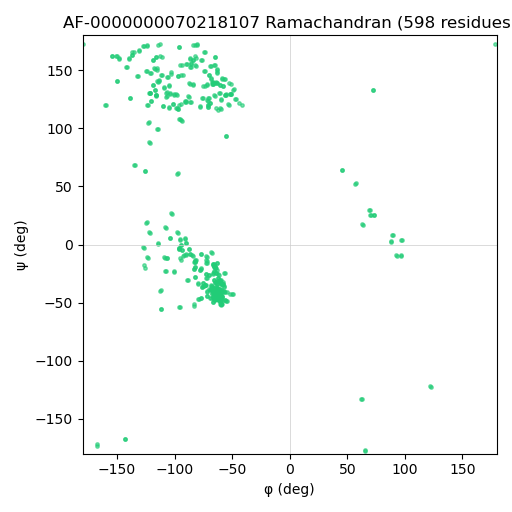.91 19.891 7.273 1 98.88 287 HIS A CA 1
ATOM 2226 C C . HIS A 1 287 ? 6.293 18.828 6.363 1 98.88 287 HIS A C 1
ATOM 2228 O O . HIS A 1 287 ? 5.07 18.703 6.305 1 98.88 287 HIS A O 1
ATOM 2234 N N . PHE A 1 288 ? 7.145 18.109 5.609 1 98.75 288 PHE A N 1
ATOM 2235 C CA . PHE A 1 288 ? 6.727 17 4.754 1 98.75 288 PHE A CA 1
ATOM 2236 C C . PHE A 1 288 ? 7.391 15.703 5.188 1 98.75 288 PHE A C 1
ATOM 2238 O O . PHE A 1 288 ? 8.57 15.695 5.547 1 98.75 288 PHE A O 1
ATOM 2245 N N . PRO A 1 289 ? 6.637 14.602 5.219 1 98.19 289 PRO A N 1
ATOM 2246 C CA . PRO A 1 289 ? 7.344 13.328 5.336 1 98.19 289 PRO A CA 1
ATOM 2247 C C . PRO A 1 289 ? 8.219 13.023 4.121 1 98.19 289 PRO A C 1
ATOM 2249 O O . PRO A 1 289 ? 8.062 13.656 3.072 1 98.19 289 PRO A O 1
ATOM 2252 N N . ARG A 1 290 ? 9.141 12.125 4.312 1 96.81 290 ARG A N 1
ATOM 2253 C CA . ARG A 1 290 ? 10 11.727 3.199 1 96.81 290 ARG A CA 1
ATOM 2254 C C . ARG A 1 290 ? 9.258 10.797 2.244 1 96.81 290 ARG A C 1
ATOM 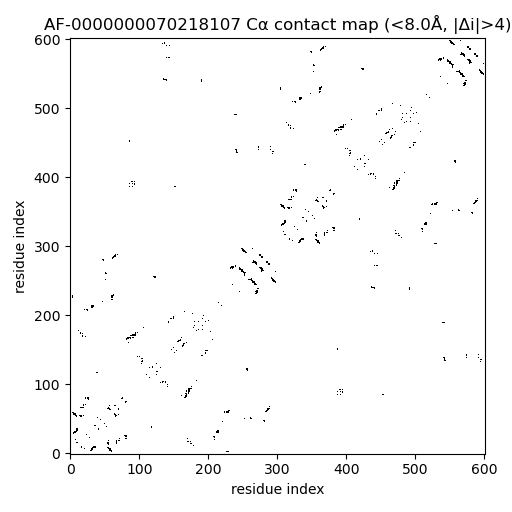2256 O O . ARG A 1 290 ? 9.438 10.875 1.027 1 96.81 290 ARG A O 1
ATOM 2263 N N . VAL A 1 291 ? 8.406 9.93 2.76 1 97.5 291 VAL A N 1
ATOM 2264 C CA . VAL A 1 291 ? 7.688 8.938 1.974 1 97.5 291 VAL A CA 1
ATOM 2265 C C . VAL A 1 291 ? 6.543 9.602 1.215 1 97.5 291 VAL A C 1
ATOM 2267 O O . VAL A 1 291 ? 5.723 10.305 1.809 1 97.5 291 VAL A O 1
ATOM 2270 N N . GLY A 1 292 ? 6.531 9.398 -0.079 1 96.56 292 GLY A N 1
ATOM 2271 C CA . GLY A 1 292 ? 5.395 9.82 -0.883 1 96.56 292 GLY A CA 1
ATOM 2272 C C . GLY A 1 292 ? 5.613 11.164 -1.556 1 96.56 292 GLY A C 1
ATOM 2273 O O . GLY A 1 292 ? 4.738 11.648 -2.279 1 96.56 292 GLY A O 1
ATOM 2274 N N . TYR A 1 293 ? 6.816 11.766 -1.411 1 97.25 293 TYR A N 1
ATOM 2275 C CA . TYR A 1 293 ? 7.016 13.102 -1.948 1 97.25 293 TYR A CA 1
ATOM 2276 C C . TYR A 1 293 ? 8.312 13.188 -2.75 1 97.25 293 TYR A C 1
ATOM 2278 O O . TYR A 1 293 ? 9.297 12.516 -2.42 1 97.25 293 TYR A O 1
ATOM 2286 N N . VAL A 1 294 ? 8.234 13.984 -3.768 1 96.88 294 VAL A N 1
ATOM 2287 C CA . VAL A 1 294 ? 9.391 14.273 -4.617 1 96.88 294 VAL A CA 1
ATOM 2288 C C . VAL A 1 294 ? 9.891 15.688 -4.344 1 96.88 294 VAL A C 1
ATOM 2290 O O . VAL A 1 294 ? 9.102 16.641 -4.336 1 96.88 294 VAL A O 1
ATOM 2293 N N . MET A 1 295 ? 11.125 15.781 -4.074 1 96.94 295 MET A N 1
ATOM 2294 C CA . MET A 1 295 ? 11.766 17.062 -3.809 1 96.94 295 MET A CA 1
ATOM 2295 C C . MET A 1 295 ? 12.828 17.375 -4.859 1 96.94 295 MET A C 1
ATOM 2297 O O . MET A 1 295 ? 13.609 16.5 -5.23 1 96.94 295 MET A O 1
ATOM 2301 N N . LYS A 1 296 ? 12.766 18.578 -5.348 1 95.56 296 LYS A N 1
ATOM 2302 C CA . LYS A 1 296 ? 13.727 19.031 -6.355 1 95.56 296 LYS A CA 1
ATOM 2303 C C . LYS A 1 296 ? 14.125 20.484 -6.129 1 95.56 296 LYS A C 1
ATOM 2305 O O . LYS A 1 296 ? 13.375 21.25 -5.523 1 95.56 296 LYS A O 1
ATOM 2310 N N . GLU A 1 297 ? 15.305 20.781 -6.582 1 96.12 297 GLU A N 1
ATOM 2311 C CA . GLU A 1 297 ? 15.656 22.188 -6.613 1 96.12 297 GLU A CA 1
ATOM 2312 C C . GLU A 1 297 ? 14.703 22.969 -7.516 1 96.12 297 GLU A C 1
ATOM 2314 O O . GLU A 1 297 ? 14.305 22.484 -8.578 1 96.12 297 GLU A O 1
ATOM 2319 N N . ALA A 1 298 ? 14.367 24.094 -6.965 1 92.62 298 ALA A N 1
ATOM 2320 C CA . ALA A 1 298 ? 13.477 24.938 -7.762 1 92.62 298 ALA A CA 1
ATOM 2321 C C . ALA A 1 298 ? 14.195 25.5 -8.984 1 92.62 298 ALA A C 1
ATOM 2323 O O . ALA A 1 298 ? 15.383 25.812 -8.914 1 92.62 298 ALA A O 1
ATOM 2324 N N . LYS A 1 299 ? 13.695 25.234 -10.164 1 77.75 299 LYS A N 1
ATOM 2325 C CA . LYS A 1 299 ? 14.305 25.781 -11.375 1 77.75 299 LYS A CA 1
ATOM 2326 C C . LYS A 1 299 ? 14.289 27.312 -11.352 1 77.75 299 LYS A C 1
ATOM 2328 O O . LYS A 1 299 ? 13.305 27.922 -10.93 1 77.75 299 LYS A O 1
ATOM 2333 N N . THR A 1 300 ? 15.43 27.953 -11.359 1 60.94 300 THR A N 1
ATOM 2334 C CA . THR A 1 300 ? 15.531 29.391 -11.477 1 60.94 300 THR A CA 1
ATOM 2335 C C . THR A 1 300 ? 14.805 29.891 -12.719 1 60.94 300 THR A C 1
ATOM 2337 O O . THR A 1 300 ? 15.023 29.391 -13.82 1 60.94 300 THR A O 1
ATOM 2340 N N . GLN A 1 301 ? 13.555 30.281 -12.602 1 45 301 GLN A N 1
ATOM 2341 C CA . GLN A 1 301 ? 13.078 31.031 -13.758 1 45 301 GLN A CA 1
ATOM 2342 C C . GLN A 1 301 ? 14.039 32.156 -14.125 1 45 301 GLN A C 1
ATOM 2344 O O . GLN A 1 301 ? 14.625 32.781 -13.242 1 45 301 GLN A O 1
ATOM 2349 N N . MET B 1 1 ? -2.391 -41.875 -2.672 1 36.22 1 MET B N 1
ATOM 2350 C CA . MET B 1 1 ? -2.695 -40.906 -3.715 1 36.22 1 MET B CA 1
ATOM 2351 C C . MET B 1 1 ? -1.582 -39.844 -3.83 1 36.22 1 MET B C 1
ATOM 2353 O O . MET B 1 1 ? -1.135 -39.312 -2.822 1 36.22 1 MET B O 1
ATOM 2357 N N . ALA B 1 2 ? -0.725 -39.969 -4.754 1 47.69 2 ALA B N 1
ATOM 2358 C CA . ALA B 1 2 ? 0.523 -39.219 -4.879 1 47.69 2 ALA B CA 1
ATOM 2359 C C . ALA B 1 2 ? 0.292 -37.719 -4.66 1 47.69 2 ALA B C 1
ATOM 2361 O O . ALA B 1 2 ? -0.707 -37.156 -5.125 1 47.69 2 ALA B O 1
ATOM 2362 N N . SER B 1 3 ? 0.962 -37.062 -3.779 1 70.19 3 SER B N 1
ATOM 2363 C CA . SER B 1 3 ? 0.844 -35.656 -3.439 1 70.19 3 SER B CA 1
ATOM 2364 C C . SER B 1 3 ? 0.971 -34.781 -4.68 1 70.19 3 SER B C 1
ATOM 2366 O O . SER B 1 3 ? 1.787 -35.062 -5.559 1 70.19 3 SER B O 1
ATOM 2368 N N . ALA B 1 4 ? -0.019 -33.969 -5.031 1 81.12 4 ALA B N 1
ATOM 2369 C CA . ALA B 1 4 ? -0.005 -33.094 -6.188 1 81.12 4 ALA B CA 1
ATOM 2370 C C . ALA B 1 4 ? 1.341 -32.375 -6.316 1 81.12 4 ALA B C 1
ATOM 2372 O O . ALA B 1 4 ? 1.886 -31.875 -5.328 1 81.12 4 ALA B O 1
ATOM 2373 N N . PRO B 1 5 ? 1.979 -32.594 -7.492 1 90.38 5 PRO B N 1
ATOM 2374 C CA . PRO B 1 5 ? 3.262 -31.922 -7.676 1 90.38 5 PRO B CA 1
ATOM 2375 C C . PRO B 1 5 ? 3.174 -30.422 -7.43 1 90.38 5 PRO B C 1
ATOM 2377 O O . PRO B 1 5 ? 2.158 -29.797 -7.754 1 90.38 5 PRO B O 1
ATOM 2380 N N . ILE B 1 6 ? 4.16 -29.938 -6.781 1 96.69 6 ILE B N 1
ATOM 2381 C CA . ILE B 1 6 ? 4.277 -28.484 -6.57 1 96.69 6 ILE B CA 1
ATOM 2382 C C . ILE B 1 6 ? 5.348 -27.922 -7.5 1 96.69 6 ILE B C 1
ATOM 2384 O O . ILE B 1 6 ? 6.5 -28.359 -7.469 1 96.69 6 ILE B O 1
ATOM 2388 N N . ILE B 1 7 ? 4.922 -27 -8.414 1 98.19 7 ILE B N 1
ATOM 2389 C CA . ILE B 1 7 ? 5.82 -26.375 -9.391 1 98.19 7 ILE B CA 1
ATOM 2390 C C . ILE B 1 7 ? 5.762 -24.859 -9.258 1 98.19 7 ILE B C 1
ATOM 2392 O O . ILE B 1 7 ? 4.691 -24.266 -9.383 1 98.19 7 ILE B O 1
ATOM 2396 N N . ALA B 1 8 ? 6.895 -24.266 -8.961 1 98.44 8 ALA B N 1
ATOM 2397 C CA . ALA B 1 8 ? 7.004 -22.812 -8.93 1 98.44 8 ALA B CA 1
ATOM 2398 C C . ALA B 1 8 ? 7.43 -22.266 -10.289 1 98.44 8 ALA B C 1
ATOM 2400 O O . ALA B 1 8 ? 8.438 -22.688 -10.852 1 98.44 8 ALA B O 1
ATOM 2401 N N . PHE B 1 9 ? 6.613 -21.344 -10.859 1 98.62 9 PHE B N 1
ATOM 2402 C CA . PHE B 1 9 ? 6.969 -20.641 -12.086 1 98.62 9 PHE B CA 1
ATOM 2403 C C . PHE B 1 9 ? 7.586 -19.281 -11.766 1 98.62 9 PHE B C 1
ATOM 2405 O O . PHE B 1 9 ? 6.887 -18.359 -11.328 1 98.62 9 PHE B O 1
ATOM 2412 N N . ASP B 1 10 ? 8.805 -19.078 -11.93 1 96.62 10 ASP B N 1
ATOM 2413 C CA . ASP B 1 10 ? 9.445 -17.797 -11.656 1 96.62 10 ASP B CA 1
ATOM 2414 C C . ASP B 1 10 ? 10.859 -17.75 -12.227 1 96.62 10 ASP B C 1
ATOM 2416 O O . ASP B 1 10 ? 11.195 -18.516 -13.133 1 96.62 10 ASP B O 1
ATOM 2420 N N . TYR B 1 11 ? 11.664 -16.734 -11.977 1 94.94 11 TYR B N 1
ATOM 2421 C CA . TYR B 1 11 ? 13.055 -16.578 -12.367 1 94.94 11 TYR B CA 1
ATOM 2422 C C . TYR B 1 11 ? 13.891 -16.047 -11.211 1 94.94 11 TYR B C 1
ATOM 2424 O O . TYR B 1 11 ? 13.344 -15.516 -10.234 1 94.94 11 TYR B O 1
ATOM 2432 N N . ASP B 1 12 ? 15.188 -16.078 -11.227 1 93.12 12 ASP B N 1
ATOM 2433 C CA . ASP B 1 12 ? 16.094 -15.922 -10.102 1 93.12 12 ASP B CA 1
ATOM 2434 C C . ASP B 1 12 ? 15.984 -14.523 -9.492 1 93.12 12 ASP B C 1
ATOM 2436 O O . ASP B 1 12 ? 15.891 -14.375 -8.273 1 93.12 12 ASP B O 1
ATOM 2440 N N . MET B 1 13 ? 15.906 -13.523 -10.219 1 90.88 13 MET B N 1
ATOM 2441 C CA . MET B 1 13 ? 16 -12.156 -9.711 1 90.88 13 MET B CA 1
ATOM 2442 C C . MET B 1 13 ? 14.625 -11.625 -9.328 1 90.88 13 MET B C 1
ATOM 2444 O O . MET B 1 13 ? 14.5 -10.477 -8.898 1 90.88 13 MET B O 1
ATOM 2448 N N . SER B 1 14 ? 13.594 -12.461 -9.477 1 94 14 SER B N 1
ATOM 2449 C CA . SER B 1 14 ? 12.234 -12.008 -9.172 1 94 14 SER B CA 1
ATOM 2450 C C . SER B 1 14 ? 12.031 -11.836 -7.672 1 94 14 SER B C 1
ATOM 2452 O O . SER B 1 14 ? 12.109 -12.805 -6.914 1 94 14 SER B O 1
ATOM 2454 N N . PRO B 1 15 ? 11.711 -10.641 -7.23 1 96.44 15 PRO B N 1
ATOM 2455 C CA . PRO B 1 15 ? 11.484 -10.453 -5.797 1 96.44 15 PRO B CA 1
ATOM 2456 C C . PRO B 1 15 ? 10.273 -11.219 -5.285 1 96.44 15 PRO B C 1
ATOM 2458 O O . PRO B 1 15 ? 10.312 -11.805 -4.199 1 96.44 15 PRO B O 1
ATOM 2461 N N . TYR B 1 16 ? 9.227 -11.266 -6.066 1 97.88 16 TYR B N 1
ATOM 2462 C CA . TYR B 1 16 ? 8.039 -12.008 -5.652 1 97.88 16 TYR B CA 1
ATOM 2463 C C . TYR B 1 16 ? 8.258 -13.508 -5.785 1 97.88 16 TYR B C 1
ATOM 2465 O O . TYR B 1 16 ? 7.691 -14.297 -5.023 1 97.88 16 TYR B O 1
ATOM 2473 N N . GLY B 1 17 ? 9.055 -13.883 -6.793 1 97.62 17 GLY B N 1
ATOM 2474 C CA . GLY B 1 17 ? 9.484 -15.273 -6.844 1 97.62 17 GLY B CA 1
ATOM 2475 C C . GLY B 1 17 ? 10.281 -15.695 -5.625 1 97.62 17 GLY B C 1
ATOM 2476 O O . GLY B 1 17 ? 10.047 -16.766 -5.066 1 97.62 17 GLY B O 1
ATOM 2477 N N . TYR B 1 18 ? 11.211 -14.82 -5.211 1 97.31 18 TYR B N 1
ATOM 2478 C CA . TYR B 1 18 ? 11.984 -15.031 -3.996 1 97.31 18 TYR B CA 1
ATOM 2479 C C . TYR B 1 18 ? 11.078 -15.211 -2.789 1 97.31 18 TYR B C 1
ATOM 2481 O O . TYR B 1 18 ? 11.305 -16.078 -1.951 1 97.31 18 TYR B O 1
ATOM 2489 N N . LYS B 1 19 ? 10.078 -14.453 -2.721 1 98.38 19 LYS B N 1
ATOM 2490 C CA . LYS B 1 19 ? 9.102 -14.484 -1.635 1 98.38 19 LYS B CA 1
ATOM 2491 C C . LYS B 1 19 ? 8.43 -15.852 -1.536 1 98.38 19 LYS B C 1
ATOM 2493 O O . LYS B 1 19 ? 8.422 -16.469 -0.47 1 98.38 19 LYS B O 1
ATOM 2498 N N . THR B 1 20 ? 7.914 -16.359 -2.645 1 98.06 20 THR B N 1
ATOM 2499 C CA . THR B 1 20 ? 7.176 -17.625 -2.629 1 98.06 20 THR B CA 1
ATOM 2500 C C . THR B 1 20 ? 8.125 -18.812 -2.449 1 98.06 20 THR B C 1
ATOM 2502 O O . THR B 1 20 ? 7.801 -19.766 -1.759 1 98.06 20 THR B O 1
ATOM 2505 N N . ARG B 1 21 ? 9.336 -18.719 -3.016 1 97 21 ARG B N 1
ATOM 2506 C CA . ARG B 1 21 ? 10.312 -19.781 -2.84 1 97 21 ARG B CA 1
ATOM 2507 C C . ARG B 1 21 ? 10.789 -19.859 -1.393 1 97 21 ARG B C 1
ATOM 2509 O O . ARG B 1 21 ? 11.055 -20.953 -0.877 1 97 21 ARG B O 1
ATOM 2516 N N . THR B 1 22 ? 10.914 -18.688 -0.762 1 97.38 22 THR B N 1
ATOM 2517 C CA . THR B 1 22 ? 11.32 -18.672 0.638 1 97.38 22 THR B CA 1
ATOM 2518 C C . THR B 1 22 ? 10.281 -19.359 1.518 1 97.38 22 THR B C 1
ATOM 2520 O O . THR B 1 22 ? 10.633 -20.094 2.441 1 97.38 22 THR B O 1
ATOM 2523 N N . LEU B 1 23 ? 9.008 -19.141 1.236 1 98.12 23 LEU B N 1
ATOM 2524 C CA . LEU B 1 23 ? 7.961 -19.844 1.971 1 98.12 23 LEU B CA 1
ATOM 2525 C C . LEU B 1 23 ? 8.07 -21.359 1.772 1 98.12 23 LEU B C 1
ATOM 2527 O O . LEU B 1 23 ? 8 -22.125 2.736 1 98.12 23 LEU B O 1
ATOM 2531 N N . LEU B 1 24 ? 8.266 -21.734 0.541 1 97.25 24 LEU B N 1
ATOM 2532 C CA . LEU B 1 24 ? 8.391 -23.156 0.238 1 97.25 24 LEU B CA 1
ATOM 2533 C C . LEU B 1 24 ? 9.602 -23.75 0.941 1 97.25 24 LEU B C 1
ATOM 2535 O O . LEU B 1 24 ? 9.539 -24.875 1.451 1 97.25 24 LEU B O 1
ATOM 2539 N N . ALA B 1 25 ? 10.648 -23.016 0.952 1 96.5 25 ALA B N 1
ATOM 2540 C CA . ALA B 1 25 ? 11.859 -23.453 1.638 1 96.5 25 ALA B CA 1
ATOM 2541 C C . ALA B 1 25 ? 11.594 -23.688 3.121 1 96.5 25 ALA B C 1
ATOM 2543 O O . ALA B 1 25 ? 12.164 -24.609 3.723 1 96.5 25 ALA B O 1
ATOM 2544 N N . SER B 1 26 ? 10.742 -22.922 3.691 1 96.19 26 SER B N 1
ATOM 2545 C CA . SER B 1 26 ? 10.438 -23 5.117 1 96.19 26 SER B CA 1
ATOM 2546 C C . SER B 1 26 ? 9.609 -24.25 5.434 1 96.19 26 SER B C 1
ATOM 2548 O O . SER B 1 26 ? 9.562 -24.688 6.582 1 96.19 26 SER B O 1
ATOM 2550 N N . SER B 1 27 ? 8.883 -24.766 4.5 1 92.69 27 SER B N 1
ATOM 2551 C CA . SER B 1 27 ? 8.07 -25.969 4.688 1 92.69 27 SER B CA 1
ATOM 2552 C C . SER B 1 27 ? 8.898 -27.234 4.508 1 92.69 27 SER B C 1
ATOM 2554 O O . SER B 1 27 ? 8.469 -28.312 4.902 1 92.69 27 SER B O 1
ATOM 2556 N N . LYS B 1 28 ? 9.93 -27.188 3.883 1 84.88 28 LYS B N 1
ATOM 2557 C CA . LYS B 1 28 ? 10.805 -28.297 3.537 1 84.88 28 LYS B CA 1
ATOM 2558 C C . LYS B 1 28 ? 10.094 -29.297 2.627 1 84.88 28 LYS B C 1
ATOM 2560 O O . LYS B 1 28 ? 10.477 -30.469 2.562 1 84.88 28 LYS B O 1
ATOM 2565 N N . MET B 1 29 ? 9.031 -28.844 2.068 1 87.69 29 MET B N 1
ATOM 2566 C CA . MET B 1 29 ? 8.398 -29.656 1.037 1 87.69 29 MET B CA 1
ATOM 2567 C C . MET B 1 29 ? 9.203 -29.625 -0.258 1 87.69 29 MET B C 1
ATOM 2569 O O . MET B 1 29 ? 9.68 -28.562 -0.669 1 87.69 29 MET B O 1
ATOM 2573 N N . PRO B 1 30 ? 9.312 -30.812 -0.803 1 91.81 30 PRO B N 1
ATOM 2574 C CA . PRO B 1 30 ? 9.953 -30.781 -2.121 1 91.81 30 PRO B CA 1
ATOM 2575 C C . PRO B 1 30 ? 9.109 -30.062 -3.166 1 91.81 30 PRO B C 1
ATOM 2577 O O . PRO B 1 30 ? 7.879 -30.172 -3.164 1 91.81 30 PRO B O 1
ATOM 2580 N N . PHE B 1 31 ? 9.711 -29.297 -3.951 1 95.44 31 PHE B N 1
ATOM 2581 C CA . PHE B 1 31 ? 9.047 -28.641 -5.07 1 95.44 31 PHE B CA 1
ATOM 2582 C C . PHE B 1 31 ? 10.016 -28.453 -6.238 1 95.44 31 PHE B C 1
ATOM 2584 O O . PHE B 1 31 ? 11.227 -28.594 -6.078 1 95.44 31 PHE B O 1
ATOM 2591 N N . GLN B 1 32 ? 9.445 -28.266 -7.367 1 97.25 32 GLN B N 1
ATOM 2592 C CA . GLN B 1 32 ? 10.219 -28.031 -8.586 1 97.25 32 GLN B CA 1
ATOM 2593 C C . GLN B 1 32 ? 10.016 -26.609 -9.094 1 97.25 32 GLN B C 1
ATOM 2595 O O . GLN B 1 32 ? 9.086 -25.922 -8.664 1 97.25 32 GLN B O 1
ATOM 2600 N N . ARG B 1 33 ? 10.922 -26.203 -9.93 1 97.94 33 ARG B N 1
ATOM 2601 C CA . ARG B 1 33 ? 10.789 -24.875 -10.523 1 97.94 33 ARG B CA 1
ATOM 2602 C C . ARG B 1 33 ? 10.758 -24.969 -12.047 1 97.94 33 ARG B C 1
ATOM 2604 O O . ARG B 1 33 ? 11.492 -25.75 -12.648 1 97.94 33 ARG B O 1
ATOM 2611 N N . SER B 1 34 ? 9.828 -24.359 -12.594 1 98.44 34 SER B N 1
ATOM 2612 C CA . SER B 1 34 ? 9.852 -24.031 -14.016 1 98.44 34 SER B CA 1
ATOM 2613 C C . SER B 1 34 ? 10.406 -22.625 -14.258 1 98.44 34 SER B C 1
ATOM 2615 O O . SER B 1 34 ? 9.719 -21.641 -14.008 1 98.44 34 SER B O 1
ATOM 2617 N N . LEU B 1 35 ? 11.609 -22.594 -14.773 1 97.94 35 LEU B N 1
ATOM 2618 C CA . LEU B 1 35 ? 12.266 -21.312 -15.047 1 97.94 35 LEU B CA 1
ATOM 2619 C C . LEU B 1 35 ? 11.523 -20.547 -16.141 1 97.94 35 LEU B C 1
ATOM 2621 O O . LEU B 1 35 ? 11.188 -21.109 -17.188 1 97.94 35 LEU B O 1
ATOM 2625 N N . GLN B 1 36 ? 11.203 -19.297 -15.844 1 97.12 36 GLN B N 1
ATOM 2626 C CA . GLN B 1 36 ? 10.531 -18.406 -16.781 1 97.12 36 GLN B CA 1
ATOM 2627 C C . GLN B 1 36 ? 11.453 -17.281 -17.234 1 97.12 36 GLN B C 1
ATOM 2629 O O . GLN B 1 36 ? 12.297 -16.828 -16.469 1 97.12 36 GLN B O 1
ATOM 2634 N N . PRO B 1 37 ? 11.297 -16.859 -18.5 1 93.81 37 PRO B N 1
ATOM 2635 C CA . PRO B 1 37 ? 12.031 -15.656 -18.906 1 93.81 37 PRO B CA 1
ATOM 2636 C C . PRO B 1 37 ? 11.609 -14.414 -18.125 1 93.81 37 PRO B C 1
ATOM 2638 O O . PRO B 1 37 ? 10.445 -14.297 -17.734 1 93.81 37 PRO B O 1
ATOM 2641 N N . ILE B 1 38 ? 12.562 -13.531 -17.984 1 90.5 38 ILE B N 1
ATOM 2642 C CA . ILE B 1 38 ? 12.305 -12.289 -17.266 1 90.5 38 ILE B CA 1
ATOM 2643 C C . ILE B 1 38 ? 11.289 -11.445 -18.031 1 90.5 38 ILE B C 1
ATOM 2645 O O . ILE B 1 38 ? 10.391 -10.852 -17.438 1 90.5 38 ILE B O 1
ATOM 2649 N N . VAL B 1 39 ? 11.414 -11.484 -19.391 1 90.25 39 VAL B N 1
ATOM 2650 C CA . VAL B 1 39 ? 10.531 -10.719 -20.281 1 90.25 39 VAL B CA 1
ATOM 2651 C C . VAL B 1 39 ? 9.688 -11.68 -21.125 1 90.25 39 VAL B C 1
ATOM 2653 O O . VAL B 1 39 ? 10.086 -12.828 -21.344 1 90.25 39 VAL B O 1
ATOM 2656 N N . ILE B 1 40 ? 8.5 -11.227 -21.484 1 90 40 ILE B N 1
ATOM 2657 C CA . ILE B 1 40 ? 7.672 -12.055 -22.359 1 90 40 ILE B CA 1
ATOM 2658 C C . ILE B 1 40 ? 8.344 -12.203 -23.719 1 90 40 ILE B C 1
ATOM 2660 O O . ILE B 1 40 ? 9.148 -11.359 -24.109 1 90 40 ILE B O 1
ATOM 2664 N N . PRO B 1 41 ? 8.086 -13.195 -24.391 1 93.25 41 PRO B N 1
ATOM 2665 C CA . PRO B 1 41 ? 7.062 -14.211 -24.156 1 93.25 41 PRO B CA 1
ATOM 2666 C C . PRO B 1 41 ? 7.504 -15.273 -23.156 1 93.25 41 PRO B C 1
ATOM 2668 O O . PRO B 1 41 ? 8.695 -15.375 -22.844 1 93.25 41 PRO B O 1
ATOM 2671 N N . ARG B 1 42 ? 6.5 -15.984 -22.625 1 95.06 42 ARG B N 1
ATOM 2672 C CA . ARG B 1 42 ? 6.699 -17.125 -21.734 1 95.06 42 ARG B CA 1
ATOM 2673 C C . ARG B 1 42 ? 6.039 -18.375 -22.312 1 95.06 42 ARG B C 1
ATOM 2675 O O . ARG B 1 42 ? 4.934 -18.75 -21.891 1 95.06 42 ARG B O 1
ATOM 2682 N N . PRO B 1 43 ? 6.797 -19.047 -23.109 1 96.56 43 PRO B N 1
ATOM 2683 C CA . PRO B 1 43 ? 6.215 -20.125 -23.906 1 96.56 43 PRO B CA 1
ATOM 2684 C C . PRO B 1 43 ? 5.641 -21.25 -23.047 1 96.56 43 PRO B C 1
ATOM 2686 O O . PRO B 1 43 ? 4.629 -21.859 -23.406 1 96.56 43 PRO B O 1
ATOM 2689 N N . ILE B 1 44 ? 6.273 -21.594 -21.969 1 97.38 44 ILE B N 1
ATOM 2690 C CA . ILE B 1 44 ? 5.789 -22.656 -21.109 1 97.38 44 ILE B CA 1
ATOM 2691 C C . ILE B 1 44 ? 4.398 -22.312 -20.578 1 97.38 44 ILE B C 1
ATOM 2693 O O . ILE B 1 44 ? 3.482 -23.141 -20.641 1 97.38 44 ILE B O 1
ATOM 2697 N N . LEU B 1 45 ? 4.203 -21.109 -20.125 1 97.88 45 LEU B N 1
ATOM 2698 C CA . LEU B 1 45 ? 2.908 -20.672 -19.609 1 97.88 45 LEU B CA 1
ATOM 2699 C C . LEU B 1 45 ? 1.879 -20.578 -20.719 1 97.88 45 LEU B C 1
ATOM 2701 O O . LEU B 1 45 ? 0.717 -20.953 -20.547 1 97.88 45 LEU B O 1
ATOM 2705 N N . GLU B 1 46 ? 2.361 -20.125 -21.828 1 96.75 46 GLU B N 1
ATOM 2706 C CA . GLU B 1 46 ? 1.476 -20.031 -22.984 1 96.75 46 GLU B CA 1
ATOM 2707 C C . GLU B 1 46 ? 0.958 -21.406 -23.391 1 96.75 46 GLU B C 1
ATOM 2709 O O . GLU B 1 46 ? -0.195 -21.547 -23.812 1 96.75 46 GLU B O 1
ATOM 2714 N N . SER B 1 47 ? 1.803 -22.359 -23.297 1 96.19 47 SER B N 1
ATOM 2715 C CA . SER B 1 47 ? 1.417 -23.719 -23.656 1 96.19 47 SER B CA 1
ATOM 2716 C C . SER B 1 47 ? 0.347 -24.25 -22.703 1 96.19 47 SER B C 1
ATOM 2718 O O . SER B 1 47 ? -0.34 -25.219 -23.016 1 96.19 47 SER B O 1
ATOM 2720 N N . LEU B 1 48 ? 0.221 -23.656 -21.578 1 97.81 48 LEU B N 1
ATOM 2721 C CA . LEU B 1 48 ? -0.813 -24.016 -20.609 1 97.81 48 LEU B CA 1
ATOM 2722 C C . LEU B 1 48 ? -2.012 -23.078 -20.734 1 97.81 48 LEU B C 1
ATOM 2724 O O . LEU B 1 48 ? -2.861 -23.031 -19.844 1 97.81 48 LEU B O 1
ATOM 2728 N N . SER B 1 49 ? -2.049 -22.266 -21.75 1 97.94 49 SER B N 1
ATOM 2729 C CA . SER B 1 49 ? -3.102 -21.297 -22.062 1 97.94 49 SER B CA 1
ATOM 2730 C C . SER B 1 49 ? -3.094 -20.125 -21.078 1 97.94 49 SER B C 1
ATOM 2732 O O . SER B 1 49 ? -4.137 -19.531 -20.812 1 97.94 49 SER B O 1
ATOM 2734 N N . ILE B 1 50 ? -1.982 -19.844 -20.484 1 98.31 50 ILE B N 1
ATOM 2735 C CA . ILE B 1 50 ? -1.856 -18.719 -19.562 1 98.31 50 ILE B CA 1
ATOM 2736 C C . ILE B 1 50 ? -1.251 -17.516 -20.266 1 98.31 50 ILE B C 1
ATOM 2738 O O . ILE B 1 50 ? -0.119 -17.578 -20.75 1 98.31 50 ILE B O 1
ATOM 2742 N N . THR B 1 51 ? -2.084 -16.453 -20.297 1 96.88 51 THR B N 1
ATOM 2743 C CA . THR B 1 51 ? -1.637 -15.203 -20.906 1 96.88 51 THR B CA 1
ATOM 2744 C C . THR B 1 51 ? -1.351 -14.148 -19.844 1 96.88 51 THR B C 1
ATOM 2746 O O . THR B 1 51 ? -0.765 -13.109 -20.141 1 96.88 51 THR B O 1
ATOM 2749 N N . TYR B 1 52 ? -1.789 -14.461 -18.625 1 96 52 TYR B N 1
ATOM 2750 C CA . TYR B 1 52 ? -1.425 -13.625 -17.484 1 96 52 TYR B CA 1
ATOM 2751 C C . TYR B 1 52 ? 0.074 -13.352 -17.469 1 96 52 TYR B C 1
ATOM 2753 O O . TYR B 1 52 ? 0.881 -14.273 -17.594 1 96 52 TYR B O 1
ATOM 2761 N N . ARG B 1 53 ? 0.423 -12.133 -17.266 1 94.25 53 ARG B N 1
ATOM 2762 C CA . ARG B 1 53 ? 1.775 -11.672 -17.562 1 94.25 53 ARG B CA 1
ATOM 2763 C C . ARG B 1 53 ? 2.693 -11.844 -16.359 1 94.25 53 ARG B C 1
ATOM 2765 O O . ARG B 1 53 ? 3.893 -12.078 -16.516 1 94.25 53 ARG B O 1
ATOM 2772 N N . ARG B 1 54 ? 2.186 -11.758 -15.195 1 95.31 54 ARG B N 1
ATOM 2773 C CA . ARG B 1 54 ? 3.051 -11.633 -14.023 1 95.31 54 ARG B CA 1
ATOM 2774 C C . ARG B 1 54 ? 3.49 -13 -13.523 1 95.31 54 ARG B C 1
ATOM 2776 O O . ARG B 1 54 ? 2.818 -14.008 -13.773 1 95.31 54 ARG B O 1
ATOM 2783 N N . VAL B 1 55 ? 4.559 -13.125 -12.914 1 96.06 55 VAL B N 1
ATOM 2784 C CA . VAL B 1 55 ? 5.129 -14.234 -12.164 1 96.06 55 VAL B CA 1
ATOM 2785 C C . VAL B 1 55 ? 5.477 -13.781 -10.75 1 96.06 55 VAL B C 1
ATOM 2787 O O . VAL B 1 55 ? 5.727 -12.594 -10.516 1 96.06 55 VAL B O 1
ATOM 2790 N N . PRO B 1 56 ? 5.445 -14.555 -9.75 1 98.12 56 PRO B N 1
ATOM 2791 C CA . PRO B 1 56 ? 5.414 -16.016 -9.805 1 98.12 56 PRO B CA 1
ATOM 2792 C C . PRO B 1 56 ? 3.998 -16.578 -9.953 1 98.12 56 PRO B C 1
ATOM 2794 O O . PRO B 1 56 ? 3.023 -15.859 -9.703 1 98.12 56 PRO B O 1
ATOM 2797 N N . LEU B 1 57 ? 3.922 -17.734 -10.469 1 98.81 57 LEU B N 1
ATOM 2798 C CA . LEU B 1 57 ? 2.779 -18.625 -10.312 1 98.81 57 LEU B CA 1
ATOM 2799 C C . LEU B 1 57 ? 3.18 -19.891 -9.562 1 98.81 57 LEU B C 1
ATOM 2801 O O . LEU B 1 57 ? 4.367 -20.219 -9.477 1 98.81 57 LEU B O 1
ATOM 2805 N N . LEU B 1 58 ? 2.215 -20.562 -9.055 1 98.69 58 LEU B N 1
ATOM 2806 C CA . LEU B 1 58 ? 2.473 -21.828 -8.359 1 98.69 58 LEU B CA 1
ATOM 2807 C C . LEU B 1 58 ? 1.417 -22.875 -8.711 1 98.69 58 LEU B C 1
ATOM 2809 O O . LEU B 1 58 ? 0.219 -22.625 -8.539 1 98.69 58 LEU B O 1
ATOM 2813 N N . ALA B 1 59 ? 1.926 -23.984 -9.141 1 98.44 59 ALA B N 1
ATOM 2814 C CA . ALA B 1 59 ? 1.019 -25.094 -9.43 1 98.44 59 ALA B CA 1
ATOM 2815 C C . ALA B 1 59 ? 0.973 -26.078 -8.266 1 98.44 59 ALA B C 1
ATOM 2817 O O . ALA B 1 59 ? 2.014 -26.469 -7.73 1 98.44 59 ALA B O 1
ATOM 2818 N N . ILE B 1 60 ? -0.128 -26.406 -7.828 1 97.62 60 ILE B N 1
ATOM 2819 C CA . ILE B 1 60 ? -0.422 -27.609 -7.051 1 97.62 60 ILE B CA 1
ATOM 2820 C C . ILE B 1 60 ? -1.351 -28.531 -7.844 1 97.62 60 ILE B C 1
ATOM 2822 O O . ILE B 1 60 ? -2.564 -28.312 -7.879 1 97.62 60 ILE B O 1
ATOM 2826 N N . GLY B 1 61 ? -0.722 -29.531 -8.445 1 96.88 61 GLY B N 1
ATOM 2827 C CA . GLY B 1 61 ? -1.453 -30.281 -9.453 1 96.88 61 GLY B CA 1
ATOM 2828 C C . GLY B 1 61 ? -1.887 -29.438 -10.641 1 96.88 61 GLY B C 1
ATOM 2829 O O . GLY B 1 61 ? -1.079 -28.719 -11.219 1 96.88 61 GLY B O 1
ATOM 2830 N N . LYS B 1 62 ? -3.174 -29.594 -11.031 1 97.12 62 LYS B N 1
ATOM 2831 C CA . LYS B 1 62 ? -3.709 -28.891 -12.203 1 97.12 62 LYS B CA 1
ATOM 2832 C C . LYS B 1 62 ? -4.234 -27.516 -11.828 1 97.12 62 LYS B C 1
ATOM 2834 O O . LYS B 1 62 ? -4.641 -26.734 -12.695 1 97.12 62 LYS B O 1
ATOM 2839 N N . ASP B 1 63 ? -4.223 -27.172 -10.539 1 98.44 63 ASP B N 1
ATOM 2840 C CA . ASP B 1 63 ? -4.551 -25.828 -10.062 1 98.44 63 ASP B CA 1
ATOM 2841 C C . ASP B 1 63 ? -3.307 -24.953 -10 1 98.44 63 ASP B C 1
ATOM 2843 O O . ASP B 1 63 ? -2.332 -25.281 -9.328 1 98.44 63 ASP B O 1
ATOM 2847 N N . ILE B 1 64 ? -3.365 -23.812 -10.719 1 98.75 64 ILE B N 1
ATOM 2848 C CA . ILE B 1 64 ? -2.26 -22.859 -10.727 1 98.75 64 ILE B CA 1
ATOM 2849 C C . ILE B 1 64 ? -2.715 -21.547 -10.117 1 98.75 64 ILE B C 1
ATOM 2851 O O . ILE B 1 64 ? -3.758 -21 -10.492 1 98.75 64 ILE B O 1
ATOM 2855 N N . TYR B 1 65 ? -1.973 -21.078 -9.18 1 98.81 65 TYR B N 1
ATOM 2856 C CA . TYR B 1 65 ? -2.307 -19.875 -8.414 1 98.81 65 TYR B CA 1
ATOM 2857 C C . TYR B 1 65 ? -1.464 -18.688 -8.867 1 98.81 65 TYR B C 1
ATOM 2859 O O . TYR B 1 65 ? -0.239 -18.797 -8.969 1 98.81 65 TYR B O 1
ATOM 2867 N N . CYS B 1 66 ? -2.18 -17.609 -9.133 1 98.62 66 CYS B N 1
ATOM 2868 C CA . CYS B 1 66 ? -1.53 -16.344 -9.492 1 98.62 66 CYS B CA 1
ATOM 2869 C C . CYS B 1 66 ? -1.335 -15.469 -8.266 1 98.62 66 CYS B C 1
ATOM 2871 O O . CYS B 1 66 ? -2.064 -15.594 -7.281 1 98.62 66 CYS B O 1
ATOM 2873 N N . ASP B 1 67 ? -0.321 -14.594 -8.383 1 98.19 67 ASP B N 1
ATOM 2874 C CA . ASP B 1 67 ? -0.099 -13.555 -7.383 1 98.19 67 ASP B CA 1
ATOM 2875 C C . ASP B 1 67 ? 0.439 -14.141 -6.082 1 98.19 67 ASP B C 1
ATOM 2877 O O . ASP B 1 67 ? -0.134 -15.086 -5.539 1 98.19 67 ASP B O 1
ATOM 2881 N N . SER B 1 68 ? 1.45 -13.562 -5.527 1 98.44 68 SER B N 1
ATOM 2882 C CA . SER B 1 68 ? 2.113 -14.094 -4.34 1 98.44 68 SER B CA 1
ATOM 2883 C C . SER B 1 68 ? 1.175 -14.109 -3.139 1 98.44 68 SER B C 1
ATOM 2885 O O . SER B 1 68 ? 1.277 -14.977 -2.271 1 98.44 68 SER B O 1
ATOM 2887 N N . SER B 1 69 ? 0.245 -13.156 -3.055 1 98.25 69 SER B N 1
ATOM 2888 C CA . SER B 1 69 ? -0.679 -13.109 -1.926 1 98.25 69 SER B CA 1
ATOM 2889 C C . SER B 1 69 ? -1.532 -14.375 -1.861 1 98.25 69 SER B C 1
ATOM 2891 O O . SER B 1 69 ? -1.641 -15 -0.808 1 98.25 69 SER B O 1
ATOM 2893 N N . LEU B 1 70 ? -2.09 -14.758 -2.973 1 98.5 70 LEU B N 1
ATOM 2894 C CA . LEU B 1 70 ? -2.928 -15.953 -3.006 1 98.5 70 LEU B CA 1
ATOM 2895 C C . LEU B 1 70 ? -2.084 -17.219 -2.861 1 98.5 70 LEU B C 1
ATOM 2897 O O . LEU B 1 70 ? -2.482 -18.156 -2.174 1 98.5 70 LEU B O 1
ATOM 2901 N N . ILE B 1 71 ? -0.921 -17.25 -3.516 1 98.56 71 ILE B N 1
ATOM 2902 C CA . ILE B 1 71 ? -0.008 -18.375 -3.4 1 98.56 71 ILE B CA 1
ATOM 2903 C C . ILE B 1 71 ? 0.312 -18.625 -1.929 1 98.56 71 ILE B C 1
ATOM 2905 O O . ILE B 1 71 ? 0.166 -19.75 -1.441 1 98.56 71 ILE B O 1
ATOM 2909 N N . ILE B 1 72 ? 0.662 -17.625 -1.211 1 98.56 72 ILE B N 1
ATOM 2910 C CA . ILE B 1 72 ? 1.101 -17.734 0.175 1 98.56 72 ILE B CA 1
ATOM 2911 C C . ILE B 1 72 ? -0.077 -18.141 1.057 1 98.56 72 ILE B C 1
ATOM 2913 O O . ILE B 1 72 ? 0.049 -19.047 1.896 1 98.56 72 ILE B O 1
ATOM 2917 N N . SER B 1 73 ? -1.214 -17.484 0.863 1 97.75 73 SER B N 1
ATOM 2918 C CA . SER B 1 73 ? -2.385 -17.844 1.652 1 97.75 73 SER B CA 1
ATOM 2919 C C . SER B 1 73 ? -2.764 -19.312 1.438 1 97.75 73 SER B C 1
ATOM 2921 O O . SER B 1 73 ? -3.094 -20.016 2.391 1 97.75 73 SER B O 1
ATOM 2923 N N . THR B 1 74 ? -2.688 -19.766 0.205 1 97.5 74 THR B N 1
ATOM 2924 C CA . THR B 1 74 ? -3.043 -21.141 -0.13 1 97.5 74 THR B CA 1
ATOM 2925 C C . THR B 1 74 ? -2.07 -22.125 0.513 1 97.5 74 THR B C 1
ATOM 2927 O O . THR B 1 74 ? -2.488 -23.094 1.131 1 97.5 74 THR B O 1
ATOM 2930 N N . LEU B 1 75 ? -0.801 -21.844 0.395 1 97.5 75 LEU B N 1
ATOM 2931 C CA . LEU B 1 75 ? 0.214 -22.719 0.971 1 97.5 75 LEU B CA 1
ATOM 2932 C C . LEU B 1 75 ? 0.098 -22.75 2.49 1 97.5 75 LEU B C 1
ATOM 2934 O O . LEU B 1 75 ? 0.21 -23.828 3.1 1 97.5 75 LEU B O 1
ATOM 2938 N N . GLN B 1 76 ? -0.126 -21.625 3.086 1 97.44 76 GLN B N 1
ATOM 2939 C CA . GLN B 1 76 ? -0.286 -21.562 4.535 1 97.44 76 GLN B CA 1
ATOM 2940 C C . GLN B 1 76 ? -1.5 -22.375 4.984 1 97.44 76 GLN B C 1
ATOM 2942 O O . GLN B 1 76 ? -1.43 -23.125 5.965 1 97.44 76 GLN B O 1
ATOM 2947 N N . GLU B 1 77 ? -2.547 -22.203 4.301 1 95.62 77 GLU B N 1
ATOM 2948 C CA . GLU B 1 77 ? -3.777 -22.891 4.656 1 95.62 77 GLU B CA 1
ATOM 2949 C C . GLU B 1 77 ? -3.615 -24.406 4.512 1 95.62 77 GLU B C 1
ATOM 2951 O O . GLU B 1 77 ? -4.074 -25.172 5.363 1 95.62 77 GLU B O 1
ATOM 2956 N N . LYS B 1 78 ? -2.98 -24.828 3.498 1 94.5 78 LYS B N 1
ATOM 2957 C CA . LYS B 1 78 ? -2.879 -26.25 3.18 1 94.5 78 LYS B CA 1
ATOM 2958 C C . LYS B 1 78 ? -1.81 -26.922 4.031 1 94.5 78 LYS B C 1
ATOM 2960 O O . LYS B 1 78 ? -1.954 -28.094 4.402 1 94.5 78 LYS B O 1
ATOM 2965 N N . PHE B 1 79 ? -0.723 -26.172 4.348 1 95.31 79 PHE B N 1
ATOM 2966 C CA . PHE B 1 79 ? 0.424 -26.891 4.883 1 95.31 79 PHE B CA 1
ATOM 2967 C C . PHE B 1 79 ? 0.876 -26.297 6.207 1 95.31 79 PHE B C 1
ATOM 2969 O O . PHE B 1 79 ? 1.808 -26.797 6.84 1 95.31 79 PHE B O 1
ATOM 2976 N N . ASP B 1 80 ? 0.255 -25.188 6.703 1 96.62 80 ASP B N 1
ATOM 2977 C CA . ASP B 1 80 ? 0.582 -24.547 7.973 1 96.62 80 ASP B CA 1
ATOM 2978 C C . ASP B 1 80 ? 2.092 -24.406 8.141 1 96.62 80 ASP B C 1
ATOM 2980 O O . ASP B 1 80 ? 2.662 -24.875 9.125 1 96.62 80 ASP B O 1
ATOM 2984 N N . ILE B 1 81 ? 2.662 -23.641 7.297 1 97.25 81 ILE B N 1
ATOM 2985 C CA . ILE B 1 81 ? 4.109 -23.625 7.105 1 97.25 81 ILE B CA 1
ATOM 2986 C C . ILE B 1 81 ? 4.766 -22.734 8.148 1 97.25 81 ILE B C 1
ATOM 2988 O O . ILE B 1 81 ? 5.672 -23.156 8.867 1 97.25 81 ILE B O 1
ATOM 2992 N N . LEU B 1 82 ? 4.332 -21.5 8.297 1 97.94 82 LEU B N 1
ATOM 2993 C CA . LEU B 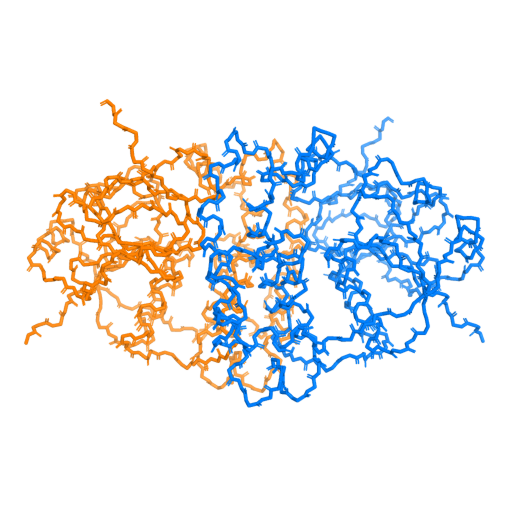1 82 ? 4.977 -20.531 9.172 1 97.94 82 LEU B CA 1
ATOM 2994 C C . LEU B 1 82 ? 4.031 -20.094 10.289 1 97.94 82 LEU B C 1
ATOM 2996 O O . LEU B 1 82 ? 2.814 -20.047 10.094 1 97.94 82 LEU B O 1
ATOM 3000 N N . PRO B 1 83 ? 4.664 -19.719 11.445 1 97.25 83 PRO B N 1
ATOM 3001 C CA . PRO B 1 83 ? 3.852 -19.047 12.461 1 97.25 83 PRO B CA 1
ATOM 3002 C C . PRO B 1 83 ? 3.158 -17.797 11.93 1 97.25 83 PRO B C 1
ATOM 3004 O O . PRO B 1 83 ? 3.732 -17.062 11.109 1 97.25 83 PRO B O 1
ATOM 3007 N N . THR B 1 84 ? 1.915 -17.594 12.406 1 96.75 84 THR B N 1
ATOM 3008 C CA . THR B 1 84 ? 1.124 -16.453 11.938 1 96.75 84 THR B CA 1
ATOM 3009 C C . THR B 1 84 ? 0.771 -15.523 13.086 1 96.75 84 THR B C 1
ATOM 3011 O O . THR B 1 84 ? 0.906 -15.891 14.258 1 96.75 84 THR B O 1
ATOM 3014 N N . SER B 1 85 ? 0.462 -14.328 12.781 1 95.19 85 SER B N 1
ATOM 3015 C CA . SER B 1 85 ? -0.086 -13.328 13.695 1 95.19 85 SER B CA 1
ATOM 3016 C C . SER B 1 85 ? -1.225 -12.547 13.047 1 95.19 85 SER B C 1
ATOM 3018 O O . SER B 1 85 ? -1.348 -12.523 11.82 1 95.19 85 SER B O 1
ATOM 3020 N N . PRO B 1 86 ? -2.049 -11.859 13.852 1 95.81 86 PRO B N 1
ATOM 3021 C CA . PRO B 1 86 ? -3.156 -11.078 13.297 1 95.81 86 PRO B CA 1
ATOM 3022 C C . PRO B 1 86 ? -2.684 -9.938 12.398 1 95.81 86 PRO B C 1
ATOM 3024 O O . PRO B 1 86 ? -3.467 -9.398 11.609 1 95.81 86 PRO B O 1
ATOM 3027 N N . ALA B 1 87 ? -1.399 -9.578 12.469 1 97.44 87 ALA B N 1
ATOM 3028 C CA . ALA B 1 87 ? -0.894 -8.406 11.75 1 97.44 87 ALA B CA 1
ATOM 3029 C C . ALA B 1 87 ? -0.303 -8.805 10.406 1 97.44 87 ALA B C 1
ATOM 3031 O O . ALA B 1 87 ? 0.205 -7.953 9.664 1 97.44 87 ALA B O 1
ATOM 3032 N N . ASP B 1 88 ? -0.389 -10.039 10.016 1 98.12 88 ASP B N 1
ATOM 3033 C CA . ASP B 1 88 ? 0.321 -10.539 8.844 1 98.12 88 ASP B CA 1
ATOM 3034 C C . ASP B 1 88 ? -0.107 -9.797 7.586 1 98.12 88 ASP B C 1
ATOM 3036 O O . ASP B 1 88 ? 0.737 -9.383 6.785 1 98.12 88 ASP B O 1
ATOM 3040 N N . LYS B 1 89 ? -1.375 -9.586 7.418 1 98.56 89 LYS B N 1
ATOM 3041 C CA . LYS B 1 89 ? -1.844 -8.906 6.215 1 98.56 89 LYS B CA 1
ATOM 3042 C C . LYS B 1 89 ? -1.454 -7.426 6.234 1 98.56 89 LYS B C 1
ATOM 3044 O O . LYS B 1 89 ? -1.289 -6.812 5.18 1 98.56 89 LYS B O 1
ATOM 3049 N N . ALA B 1 90 ? -1.268 -6.84 7.426 1 98.81 90 ALA B N 1
ATOM 3050 C CA . ALA B 1 90 ? -0.706 -5.496 7.52 1 98.81 90 ALA B CA 1
ATOM 3051 C C . ALA B 1 90 ? 0.747 -5.473 7.055 1 98.81 90 ALA B C 1
ATOM 3053 O O . ALA B 1 90 ? 1.14 -4.609 6.27 1 98.81 90 ALA B O 1
ATOM 3054 N N . TYR B 1 91 ? 1.522 -6.434 7.492 1 98.81 91 TYR B N 1
ATOM 3055 C CA . TYR B 1 91 ? 2.914 -6.531 7.062 1 98.81 91 TYR B CA 1
ATOM 3056 C C . TYR B 1 91 ? 3.006 -6.777 5.562 1 98.81 91 TYR B C 1
ATOM 3058 O O . TYR B 1 91 ? 3.934 -6.305 4.902 1 98.81 91 TYR B O 1
ATOM 3066 N N . GLU B 1 92 ? 2.053 -7.523 5.008 1 98.81 92 GLU B N 1
ATOM 3067 C CA . GLU B 1 92 ? 2.008 -7.719 3.562 1 98.81 92 GLU B CA 1
ATOM 3068 C C . GLU B 1 92 ? 1.822 -6.391 2.834 1 98.81 92 GLU B C 1
ATOM 3070 O O . GLU B 1 92 ? 2.508 -6.117 1.847 1 98.81 92 GLU B O 1
ATOM 3075 N N . ALA B 1 93 ? 0.931 -5.59 3.352 1 98.81 93 ALA B N 1
ATOM 3076 C CA . ALA B 1 93 ? 0.707 -4.277 2.752 1 98.81 93 ALA B CA 1
ATOM 3077 C C . ALA B 1 93 ? 1.973 -3.426 2.807 1 98.81 93 ALA B C 1
ATOM 3079 O O . ALA B 1 93 ? 2.293 -2.715 1.851 1 98.81 93 ALA B O 1
ATOM 3080 N N . PHE B 1 94 ? 2.695 -3.506 3.928 1 98.88 94 PHE B N 1
ATOM 3081 C CA . PHE B 1 94 ? 3.941 -2.76 4.062 1 98.88 94 PHE B CA 1
ATOM 3082 C C . PHE B 1 94 ? 4.965 -3.223 3.035 1 98.88 94 PHE B C 1
ATOM 3084 O O . PHE B 1 94 ? 5.598 -2.402 2.369 1 98.88 94 PHE B O 1
ATOM 3091 N N . GLY B 1 95 ? 5.102 -4.52 2.916 1 98.81 95 GLY B N 1
ATOM 3092 C CA . GLY B 1 95 ? 6.047 -5.059 1.953 1 98.81 95 GLY B CA 1
ATOM 3093 C C . GLY B 1 95 ? 5.742 -4.656 0.523 1 98.81 95 GLY B C 1
ATOM 3094 O O . GLY B 1 95 ? 6.652 -4.344 -0.248 1 98.81 95 GLY B O 1
ATOM 3095 N N . ILE B 1 96 ? 4.48 -4.66 0.169 1 98.44 96 ILE B N 1
ATOM 3096 C CA . ILE B 1 96 ? 4.055 -4.246 -1.164 1 98.44 96 ILE B CA 1
ATOM 3097 C C . ILE B 1 96 ? 4.395 -2.775 -1.381 1 98.44 96 ILE B C 1
ATOM 3099 O O . ILE B 1 96 ? 4.91 -2.4 -2.438 1 98.44 96 ILE B O 1
ATOM 3103 N N . ALA B 1 97 ? 4.195 -1.955 -0.383 1 98.38 97 ALA B N 1
ATOM 3104 C CA . ALA B 1 97 ? 4.523 -0.535 -0.471 1 98.38 97 ALA B CA 1
ATOM 3105 C C . ALA B 1 97 ? 6.031 -0.328 -0.593 1 98.38 97 ALA B C 1
ATOM 3107 O O . ALA B 1 97 ? 6.484 0.585 -1.286 1 98.38 97 ALA B O 1
ATOM 3108 N N . LEU B 1 98 ? 6.793 -1.118 0.141 1 98.75 98 LEU B N 1
ATOM 3109 C CA . LEU B 1 98 ? 8.25 -1.046 0.028 1 98.75 98 LEU B CA 1
ATOM 3110 C C . LEU B 1 98 ? 8.695 -1.376 -1.39 1 98.75 98 LEU B C 1
ATOM 3112 O O . LEU B 1 98 ? 9.539 -0.672 -1.958 1 98.75 98 LEU B O 1
ATOM 3116 N N . PHE B 1 99 ? 8.102 -2.383 -1.954 1 98.44 99 PHE B N 1
ATOM 3117 C CA . PHE B 1 99 ? 8.445 -2.744 -3.324 1 98.44 99 PHE B CA 1
ATOM 3118 C C . PHE B 1 99 ? 8.141 -1.598 -4.281 1 98.44 99 PHE B C 1
ATOM 3120 O O . PHE B 1 99 ? 8.914 -1.317 -5.191 1 98.44 99 PHE B O 1
ATOM 3127 N N . GLU B 1 100 ? 7.055 -0.938 -4.098 1 97 100 GLU B N 1
ATOM 3128 C CA . GLU B 1 100 ? 6.703 0.209 -4.926 1 97 100 GLU B CA 1
ATOM 3129 C C . GLU B 1 100 ? 7.758 1.307 -4.828 1 97 100 GLU B C 1
ATOM 3131 O O . GLU B 1 100 ? 8.078 1.959 -5.824 1 97 100 GLU B O 1
ATOM 3136 N N . SER B 1 101 ? 8.266 1.538 -3.641 1 97.81 101 SER B N 1
ATOM 3137 C CA . SER B 1 101 ? 9.344 2.512 -3.469 1 97.81 101 SER B CA 1
ATOM 3138 C C . SER B 1 101 ? 10.609 2.078 -4.203 1 97.81 101 SER B C 1
ATOM 3140 O O . SER B 1 101 ? 11.297 2.904 -4.805 1 97.81 101 SER B O 1
ATOM 3142 N N . VAL B 1 102 ? 10.859 0.815 -4.172 1 97.69 102 VAL B N 1
ATOM 3143 C CA . VAL B 1 102 ? 12.055 0.244 -4.793 1 97.69 102 VAL B CA 1
ATOM 3144 C C . VAL B 1 102 ? 11.977 0.417 -6.309 1 97.69 102 VAL B C 1
ATOM 3146 O O . VAL B 1 102 ? 13 0.627 -6.965 1 97.69 102 VAL B O 1
ATOM 3149 N N . LEU B 1 103 ? 10.789 0.431 -6.895 1 95.88 103 LEU B N 1
ATOM 3150 C CA . LEU B 1 103 ? 10.602 0.613 -8.328 1 95.88 103 LEU B CA 1
ATOM 3151 C C . LEU B 1 103 ? 11.031 2.012 -8.766 1 95.88 103 LEU B C 1
ATOM 3153 O O . LEU B 1 103 ? 11.289 2.248 -9.945 1 95.88 103 LEU B O 1
ATOM 3157 N N . LYS B 1 104 ? 11.141 2.951 -7.824 1 95.94 104 LYS B N 1
ATOM 3158 C CA . LYS B 1 104 ? 11.492 4.332 -8.148 1 95.94 104 LYS B CA 1
ATOM 3159 C C . LYS B 1 104 ? 13 4.508 -8.25 1 95.94 104 LYS B C 1
ATOM 3161 O O . LYS B 1 104 ? 13.484 5.551 -8.703 1 95.94 104 LYS B O 1
ATOM 3166 N N . VAL B 1 105 ? 13.734 3.486 -7.855 1 96.31 105 VAL B N 1
ATOM 3167 C CA . VAL B 1 105 ? 15.172 3.717 -7.738 1 96.31 105 VAL B CA 1
ATOM 3168 C C . VAL B 1 105 ? 15.93 2.693 -8.586 1 96.31 105 VAL B C 1
ATOM 3170 O O . VAL B 1 105 ? 17.109 2.443 -8.352 1 96.31 105 VAL B O 1
ATOM 3173 N N . ILE B 1 106 ? 15.273 2.043 -9.555 1 93.38 106 ILE B N 1
ATOM 3174 C CA . ILE B 1 106 ? 15.938 1.087 -10.43 1 93.38 106 ILE B CA 1
ATOM 3175 C C . ILE B 1 106 ? 17.125 1.752 -11.117 1 93.38 106 ILE B C 1
ATOM 3177 O O . ILE B 1 106 ? 17 2.822 -11.719 1 93.38 106 ILE B O 1
ATOM 3181 N N . PRO B 1 107 ? 18.219 1.138 -11.031 1 90 107 PRO B N 1
ATOM 3182 C CA . PRO B 1 107 ? 19.406 1.729 -11.672 1 90 107 PRO B CA 1
ATOM 3183 C C . PRO B 1 107 ? 19.266 1.832 -13.188 1 90 107 PRO B C 1
ATOM 3185 O O . PRO B 1 107 ? 18.672 0.945 -13.82 1 90 107 PRO B O 1
ATOM 3188 N N . SER B 1 108 ? 19.859 2.83 -13.742 1 85.06 108 SER B N 1
ATOM 3189 C CA . SER B 1 108 ? 19.797 3.078 -15.18 1 85.06 108 SER B CA 1
ATOM 3190 C C . SER B 1 108 ? 20.328 1.891 -15.969 1 85.06 108 SER B C 1
ATOM 3192 O O . SER B 1 108 ? 19.844 1.59 -17.062 1 85.06 108 SER B O 1
ATOM 3194 N N . ALA B 1 109 ? 21.281 1.217 -15.383 1 83 109 ALA B N 1
ATOM 3195 C CA . ALA B 1 109 ? 21.906 0.085 -16.062 1 83 109 ALA B CA 1
ATOM 3196 C C . ALA B 1 109 ? 20.906 -1.051 -16.266 1 83 109 ALA B C 1
ATOM 3198 O O . ALA B 1 109 ? 21.078 -1.868 -17.188 1 83 109 ALA B O 1
ATOM 3199 N N . MET B 1 110 ? 19.906 -1.105 -15.508 1 82.06 110 MET B N 1
ATOM 3200 C CA . MET B 1 110 ? 18.906 -2.166 -15.586 1 82.06 110 MET B CA 1
ATOM 3201 C C . MET B 1 110 ? 17.75 -1.755 -16.5 1 82.06 110 MET B C 1
ATOM 3203 O O . MET B 1 110 ? 16.875 -2.57 -16.812 1 82.06 110 MET B O 1
ATOM 3207 N N . LEU B 1 111 ? 17.766 -0.535 -16.844 1 83.62 111 LEU B N 1
ATOM 3208 C CA . LEU B 1 111 ? 16.688 0.004 -17.656 1 83.62 111 LEU B CA 1
ATOM 3209 C C . LEU B 1 111 ? 17.062 0.019 -19.141 1 83.62 111 LEU B C 1
ATOM 3211 O O . LEU B 1 111 ? 17.062 1.075 -19.781 1 83.62 111 LEU B O 1
ATOM 3215 N N . THR B 1 112 ? 17.312 -1.186 -19.672 1 83.62 112 THR B N 1
ATOM 3216 C CA . THR B 1 112 ? 17.562 -1.272 -21.109 1 83.62 112 THR B CA 1
ATOM 3217 C C . THR B 1 112 ? 16.281 -0.977 -21.891 1 83.62 112 THR B C 1
ATOM 3219 O O . THR B 1 112 ? 15.18 -1.104 -21.359 1 83.62 112 THR B O 1
ATOM 3222 N N . PRO B 1 113 ? 16.422 -0.494 -23.125 1 84.31 113 PRO B N 1
ATOM 3223 C CA . PRO B 1 113 ? 15.234 -0.197 -23.922 1 84.31 113 PRO B CA 1
ATOM 3224 C C . PRO B 1 113 ? 14.242 -1.355 -23.953 1 84.31 113 PRO B C 1
ATOM 3226 O O . PRO B 1 113 ? 13.031 -1.142 -23.828 1 84.31 113 PRO B O 1
ATOM 3229 N N . ASP B 1 114 ? 14.719 -2.535 -24.094 1 83 114 ASP B N 1
ATOM 3230 C CA . ASP B 1 114 ? 13.844 -3.703 -24.125 1 83 114 ASP B CA 1
ATOM 3231 C C . ASP B 1 114 ? 13.172 -3.938 -22.781 1 83 114 ASP B C 1
ATOM 3233 O O . ASP B 1 114 ? 11.992 -4.289 -22.719 1 83 114 ASP B O 1
ATOM 3237 N N . ALA B 1 115 ? 13.961 -3.732 -21.75 1 81.81 115 ALA B N 1
ATOM 3238 C CA . ALA B 1 115 ? 13.422 -3.904 -20.406 1 81.81 115 ALA B CA 1
ATOM 3239 C C . ALA B 1 115 ? 12.328 -2.875 -20.125 1 81.81 115 ALA B C 1
ATOM 3241 O O . ALA B 1 115 ? 11.281 -3.213 -19.562 1 81.81 115 ALA B O 1
ATOM 3242 N N . ILE B 1 116 ? 12.609 -1.724 -20.562 1 86.81 116 ILE B N 1
ATOM 3243 C CA . ILE B 1 116 ? 11.656 -0.642 -20.344 1 86.81 116 ILE B CA 1
ATOM 3244 C C . ILE B 1 116 ? 10.375 -0.928 -21.125 1 86.81 116 ILE B C 1
ATOM 3246 O O . ILE B 1 116 ? 9.273 -0.839 -20.562 1 86.81 116 ILE B O 1
ATOM 3250 N N . LYS B 1 117 ? 10.531 -1.279 -22.344 1 86.31 117 LYS B N 1
ATOM 3251 C CA . LYS B 1 117 ? 9.375 -1.555 -23.203 1 86.31 117 LYS B CA 1
ATOM 3252 C C . LYS B 1 117 ? 8.492 -2.643 -22.594 1 86.31 117 LYS B C 1
ATOM 3254 O O . LYS B 1 117 ? 7.266 -2.576 -22.703 1 86.31 117 LYS B O 1
ATOM 3259 N N . ASP B 1 118 ? 9.086 -3.518 -22.016 1 87.44 118 ASP B N 1
ATOM 3260 C CA . ASP B 1 118 ? 8.359 -4.633 -21.422 1 87.44 118 ASP B CA 1
ATOM 3261 C C . ASP B 1 118 ? 7.73 -4.234 -20.078 1 87.44 118 ASP B C 1
ATOM 3263 O O . ASP B 1 118 ? 6.539 -4.457 -19.859 1 87.44 118 ASP B O 1
ATOM 3267 N N . ARG B 1 119 ? 8.547 -3.561 -19.219 1 88.94 119 ARG B N 1
ATOM 3268 C CA . ARG B 1 119 ? 8.164 -3.346 -17.828 1 88.94 119 ARG B CA 1
ATOM 3269 C C . ARG B 1 119 ? 7.145 -2.217 -17.703 1 88.94 119 ARG B C 1
ATOM 3271 O O . ARG B 1 119 ? 6.355 -2.188 -16.766 1 88.94 119 ARG B O 1
ATOM 3278 N N . ILE B 1 120 ? 7.145 -1.386 -18.703 1 88.62 120 ILE B N 1
ATOM 3279 C CA . ILE B 1 120 ? 6.207 -0.267 -18.656 1 88.62 120 ILE B CA 1
ATOM 3280 C C . ILE B 1 120 ? 4.777 -0.788 -18.75 1 88.62 120 ILE B C 1
ATOM 3282 O O . ILE B 1 120 ? 3.832 -0.092 -18.375 1 88.62 120 ILE B O 1
ATOM 3286 N N . THR B 1 121 ? 4.543 -2.012 -19.172 1 87.75 121 THR B N 1
ATOM 3287 C CA . THR B 1 121 ? 3.205 -2.574 -19.328 1 87.75 121 THR B CA 1
ATOM 3288 C C . THR B 1 121 ? 2.672 -3.08 -18 1 87.75 121 THR B C 1
ATOM 3290 O O . THR B 1 121 ? 1.475 -3.336 -17.859 1 87.75 121 THR B O 1
ATOM 3293 N N . ILE B 1 122 ? 3.559 -3.199 -16.969 1 89.88 122 ILE B N 1
ATOM 3294 C CA . ILE B 1 122 ? 3.07 -3.768 -15.719 1 89.88 122 ILE B CA 1
ATOM 3295 C C . ILE B 1 122 ? 3.4 -2.826 -14.562 1 89.88 122 ILE B C 1
ATOM 3297 O O . ILE B 1 122 ? 2.848 -2.961 -13.469 1 89.88 122 ILE B O 1
ATOM 3301 N N . PHE B 1 123 ? 4.328 -1.912 -14.758 1 91.94 123 PHE B N 1
ATOM 3302 C CA . PHE B 1 123 ? 4.684 -0.936 -13.742 1 91.94 123 PHE B CA 1
ATOM 3303 C C . PHE B 1 123 ? 4.512 0.485 -14.266 1 91.94 123 PHE B C 1
ATOM 3305 O O . PHE B 1 123 ? 5.414 1.031 -14.898 1 91.94 123 PHE B O 1
ATOM 3312 N N . GLN B 1 124 ? 3.49 1.097 -13.844 1 89.12 124 GLN B N 1
ATOM 3313 C CA . GLN B 1 124 ? 3.094 2.395 -14.375 1 89.12 124 GLN B CA 1
ATOM 3314 C C . GLN B 1 124 ? 4.117 3.471 -14.023 1 89.12 124 GLN B C 1
ATOM 3316 O O . GLN B 1 124 ? 4.297 4.434 -14.773 1 89.12 124 GLN B O 1
ATOM 3321 N N . ILE B 1 125 ? 4.863 3.273 -12.969 1 91.62 125 ILE B N 1
ATOM 3322 C CA . ILE B 1 125 ? 5.82 4.27 -12.508 1 91.62 125 ILE B CA 1
ATOM 3323 C C . ILE B 1 125 ? 6.91 4.465 -13.562 1 91.62 125 ILE B C 1
ATOM 3325 O O . ILE B 1 125 ? 7.477 5.551 -13.688 1 91.62 125 ILE B O 1
ATOM 3329 N N . LEU B 1 126 ? 7.156 3.496 -14.406 1 91.25 126 LEU B N 1
ATOM 3330 C CA . LEU B 1 126 ? 8.203 3.559 -15.422 1 91.25 126 LEU B CA 1
ATOM 3331 C C . LEU B 1 126 ? 7.77 4.426 -16.594 1 91.25 126 LEU B C 1
ATOM 3333 O O . LEU B 1 126 ? 8.594 4.805 -17.438 1 91.25 126 LEU B O 1
ATOM 3337 N N . LYS B 1 127 ? 6.527 4.816 -16.594 1 89 127 LYS B N 1
ATOM 3338 C CA . LYS B 1 127 ? 6.016 5.711 -17.625 1 89 127 LYS B CA 1
ATOM 3339 C C . LYS B 1 127 ? 6.246 7.172 -17.25 1 89 127 LYS B C 1
ATOM 3341 O O . LYS B 1 127 ? 5.984 8.078 -18.047 1 89 127 LYS B O 1
ATOM 3346 N N . HIS B 1 128 ? 6.691 7.395 -16.047 1 90.69 128 HIS B N 1
ATOM 3347 C CA . HIS B 1 128 ? 6.977 8.766 -15.633 1 90.69 128 HIS B CA 1
ATOM 3348 C C . HIS B 1 128 ? 7.875 9.469 -16.641 1 90.69 128 HIS B C 1
ATOM 3350 O O . HIS B 1 128 ? 8.922 8.938 -17.031 1 90.69 128 HIS B O 1
ATOM 3356 N N . PRO B 1 129 ? 7.445 10.703 -17.078 1 90 129 PRO B N 1
ATOM 3357 C CA . PRO B 1 129 ? 8.188 11.375 -18.156 1 90 129 PRO B CA 1
ATOM 3358 C C . PRO B 1 129 ? 9.641 11.664 -17.781 1 90 129 PRO B C 1
ATOM 3360 O O . PRO B 1 129 ? 10.508 11.719 -18.656 1 90 129 PRO B O 1
ATOM 3363 N N . ASP B 1 130 ? 9.922 11.883 -16.562 1 90.38 130 ASP B N 1
ATOM 3364 C CA . ASP B 1 130 ? 11.281 12.078 -16.062 1 90.38 130 ASP B CA 1
ATOM 3365 C C . ASP B 1 130 ? 11.586 11.102 -14.922 1 90.38 130 ASP B C 1
ATOM 3367 O O . ASP B 1 130 ? 11.914 11.516 -13.812 1 90.38 130 ASP B O 1
ATOM 3371 N N . TYR B 1 131 ? 11.562 9.867 -15.25 1 92.75 131 TYR B N 1
ATOM 3372 C CA . TYR B 1 131 ? 11.703 8.797 -14.273 1 92.75 131 TYR B CA 1
ATOM 3373 C C . TYR B 1 131 ? 13.008 8.93 -13.5 1 92.75 131 TYR B C 1
ATOM 3375 O O . TYR B 1 131 ? 13.023 8.828 -12.273 1 92.75 131 TYR B O 1
ATOM 3383 N N . PRO B 1 132 ? 14.141 9.297 -14.141 1 91.12 132 PRO B N 1
ATOM 3384 C CA . PRO B 1 132 ? 15.398 9.391 -13.391 1 91.12 132 PRO B CA 1
ATOM 3385 C C . PRO B 1 132 ? 15.344 10.445 -12.289 1 91.12 132 PRO B C 1
ATOM 3387 O O . PRO B 1 132 ? 16.047 10.32 -11.281 1 91.12 132 PRO B O 1
ATOM 3390 N N . SER B 1 133 ? 14.492 11.43 -12.445 1 91.62 133 SER B N 1
ATOM 3391 C CA . SER B 1 133 ? 14.414 12.516 -11.484 1 91.62 133 SER B CA 1
ATOM 3392 C C . SER B 1 133 ? 13.773 12.055 -10.18 1 91.62 133 SER B C 1
ATOM 3394 O O . SER B 1 133 ? 13.852 12.75 -9.164 1 91.62 133 SER B O 1
ATOM 3396 N N . LEU B 1 134 ? 13.203 10.859 -10.18 1 95.12 134 LEU B N 1
ATOM 3397 C CA . LEU B 1 134 ? 12.539 10.328 -9 1 95.12 134 LEU B CA 1
ATOM 3398 C C . LEU B 1 134 ? 13.547 9.703 -8.047 1 95.12 134 LEU B C 1
ATOM 3400 O O . LEU B 1 134 ? 13.258 9.516 -6.859 1 95.12 134 LEU B O 1
ATOM 3404 N N . ARG B 1 135 ? 14.711 9.383 -8.547 1 95.31 135 ARG B N 1
ATOM 3405 C CA . ARG B 1 135 ? 15.617 8.469 -7.855 1 95.31 135 ARG B CA 1
ATOM 3406 C C . ARG B 1 135 ? 16.078 9.062 -6.527 1 95.31 135 ARG B C 1
ATOM 3408 O O . ARG B 1 135 ? 16.047 8.383 -5.496 1 95.31 135 ARG B O 1
ATOM 3415 N N . PRO B 1 136 ? 16.453 10.375 -6.422 1 95.5 136 PRO B N 1
ATOM 3416 C CA . PRO B 1 136 ? 16.906 10.891 -5.133 1 95.5 136 PRO B CA 1
ATOM 3417 C C . PRO B 1 136 ? 15.844 10.812 -4.043 1 95.5 136 PRO B C 1
ATOM 3419 O O . PRO B 1 136 ? 16.109 10.312 -2.947 1 95.5 136 PRO B O 1
ATOM 3422 N N . SER B 1 137 ? 14.664 11.234 -4.355 1 97 137 SER B N 1
ATOM 3423 C CA . SER B 1 137 ? 13.578 11.141 -3.385 1 97 137 SER B CA 1
ATOM 3424 C C . SER B 1 137 ? 13.188 9.688 -3.127 1 97 137 SER B C 1
ATOM 3426 O O . SER B 1 137 ? 12.805 9.336 -2.012 1 97 137 SER B O 1
ATOM 3428 N N . GLY B 1 138 ? 13.273 8.875 -4.211 1 97.31 138 GLY B N 1
ATOM 3429 C CA . GLY B 1 138 ? 13.008 7.449 -4.062 1 97.31 138 GLY B CA 1
ATOM 3430 C C . GLY B 1 138 ? 13.961 6.766 -3.105 1 97.31 138 GLY B C 1
ATOM 3431 O O . GLY B 1 138 ? 13.547 5.926 -2.301 1 97.31 138 GLY B O 1
ATOM 3432 N N . LEU B 1 139 ? 15.227 7.117 -3.195 1 97.06 139 LEU B N 1
ATOM 3433 C CA . LEU B 1 139 ? 16.219 6.562 -2.285 1 97.06 139 LEU B CA 1
ATOM 3434 C C . LEU B 1 139 ? 15.922 6.961 -0.843 1 97.06 139 LEU B C 1
ATOM 3436 O O . LEU B 1 139 ? 16.047 6.141 0.07 1 97.06 139 LEU B O 1
ATOM 3440 N N . ALA B 1 140 ? 15.531 8.164 -0.65 1 96 140 ALA B N 1
ATOM 3441 C CA . ALA B 1 140 ? 15.156 8.625 0.683 1 96 140 ALA B CA 1
ATOM 3442 C C . ALA B 1 140 ? 13.961 7.852 1.22 1 96 140 ALA B C 1
ATOM 3444 O O . ALA B 1 140 ? 13.906 7.523 2.408 1 96 140 ALA B O 1
ATOM 3445 N N . GLU B 1 141 ? 13.039 7.613 0.355 1 96.69 141 GLU B N 1
ATOM 3446 C CA . GLU B 1 141 ? 11.852 6.855 0.726 1 96.69 141 GLU B CA 1
ATOM 3447 C C . GLU B 1 141 ? 12.211 5.43 1.134 1 96.69 141 GLU B C 1
ATOM 3449 O O . GLU B 1 141 ? 11.719 4.926 2.145 1 96.69 141 GLU B O 1
ATOM 3454 N N . VAL B 1 142 ? 13.039 4.766 0.343 1 97.81 142 VAL B N 1
ATOM 3455 C CA . VAL B 1 142 ? 13.477 3.41 0.66 1 97.81 142 VAL B CA 1
ATOM 3456 C C . VAL B 1 142 ? 14.203 3.402 2.002 1 97.81 142 VAL B C 1
ATOM 3458 O O . VAL B 1 142 ? 13.938 2.553 2.855 1 97.81 142 VAL B O 1
ATOM 3461 N N . ARG B 1 143 ? 15.039 4.359 2.207 1 96.81 143 ARG B N 1
ATOM 3462 C CA . ARG B 1 143 ? 15.789 4.461 3.457 1 96.81 143 ARG B CA 1
ATOM 3463 C C . ARG B 1 143 ? 14.844 4.629 4.645 1 96.81 143 ARG B C 1
ATOM 3465 O O . ARG B 1 143 ? 15.055 4.031 5.703 1 96.81 143 ARG B O 1
ATOM 3472 N N . ALA B 1 144 ? 13.852 5.449 4.461 1 96.5 144 ALA B N 1
ATOM 3473 C CA . ALA B 1 144 ? 12.867 5.66 5.527 1 96.5 144 ALA B CA 1
ATOM 3474 C C . ALA B 1 144 ? 12.164 4.359 5.887 1 96.5 144 ALA B C 1
ATOM 3476 O O . ALA B 1 144 ? 11.945 4.066 7.062 1 96.5 144 ALA B O 1
ATOM 3477 N N . LYS B 1 145 ? 11.82 3.566 4.938 1 98.06 145 LYS B N 1
ATOM 3478 C CA . LYS B 1 145 ? 11.125 2.305 5.188 1 98.06 145 LYS B CA 1
ATOM 3479 C C . LYS B 1 145 ? 12.078 1.269 5.785 1 98.06 145 LYS B C 1
ATOM 3481 O O . LYS B 1 145 ? 11.672 0.464 6.629 1 98.06 145 LYS B O 1
ATOM 3486 N N . PHE B 1 146 ? 13.359 1.309 5.344 1 98 146 PHE B N 1
ATOM 3487 C CA . PHE B 1 146 ? 14.367 0.478 5.996 1 98 146 PHE B CA 1
ATOM 3488 C C . PHE B 1 146 ? 14.492 0.838 7.469 1 98 146 PHE B C 1
ATOM 3490 O O . PHE B 1 146 ? 14.633 -0.044 8.32 1 98 146 PHE B O 1
ATOM 3497 N N . HIS B 1 147 ? 14.438 2.121 7.73 1 97.12 147 HIS B N 1
ATOM 3498 C CA . HIS B 1 147 ? 14.523 2.57 9.117 1 97.12 147 HIS B CA 1
ATOM 3499 C C . HIS B 1 147 ? 13.367 2.027 9.953 1 97.12 147 HIS B C 1
ATOM 3501 O O . HIS B 1 147 ? 13.562 1.62 11.102 1 97.12 147 HIS B O 1
ATOM 3507 N N . ILE B 1 148 ? 12.195 1.96 9.398 1 98.06 148 ILE B N 1
ATOM 3508 C CA . ILE B 1 148 ? 11.031 1.397 10.078 1 98.06 148 ILE B CA 1
ATOM 3509 C C . ILE B 1 148 ? 11.289 -0.07 10.414 1 98.06 148 ILE B C 1
ATOM 3511 O O . ILE B 1 148 ? 11.07 -0.503 11.547 1 98.06 148 ILE B O 1
ATOM 3515 N N . ILE B 1 149 ? 11.75 -0.796 9.453 1 98.5 149 ILE B N 1
ATOM 3516 C CA . ILE B 1 149 ? 12.047 -2.205 9.68 1 98.5 149 ILE B CA 1
ATOM 3517 C C . ILE B 1 149 ? 13.086 -2.336 10.789 1 98.5 149 ILE B C 1
ATOM 3519 O O . ILE B 1 149 ? 12.898 -3.098 11.742 1 98.5 149 ILE B O 1
ATOM 3523 N N . GLU B 1 150 ? 14.125 -1.547 10.75 1 97.75 150 GLU B N 1
ATOM 3524 C CA . GLU B 1 150 ? 15.266 -1.6 11.664 1 97.75 150 GLU B CA 1
ATOM 3525 C C . GLU B 1 150 ? 14.844 -1.273 13.094 1 97.75 150 GLU B C 1
ATOM 3527 O O . GLU B 1 150 ? 15.266 -1.938 14.039 1 97.75 150 GLU B O 1
ATOM 3532 N N . THR B 1 151 ? 13.969 -0.299 13.227 1 96.75 151 THR B N 1
ATOM 3533 C CA . THR B 1 151 ? 13.789 0.269 14.562 1 96.75 151 THR B CA 1
ATOM 3534 C C . THR B 1 151 ? 12.445 -0.143 15.148 1 96.75 151 THR B C 1
ATOM 3536 O O . THR B 1 151 ? 12.242 -0.072 16.359 1 96.75 151 THR B O 1
ATOM 3539 N N . GLU B 1 152 ? 11.523 -0.497 14.289 1 97.31 152 GLU B N 1
ATOM 3540 C CA . GLU B 1 152 ? 10.195 -0.827 14.797 1 97.31 152 GLU B CA 1
ATOM 3541 C C . GLU B 1 152 ? 9.891 -2.314 14.633 1 97.31 152 GLU B C 1
ATOM 3543 O O . GLU B 1 152 ? 9.641 -3.014 15.609 1 97.31 152 GLU B O 1
ATOM 3548 N N . PHE B 1 153 ? 9.984 -2.816 13.469 1 98.38 153 PHE B N 1
ATOM 3549 C CA . PHE B 1 153 ? 9.617 -4.207 13.227 1 98.38 153 PHE B CA 1
ATOM 3550 C C . PHE B 1 153 ? 10.562 -5.148 13.969 1 98.38 153 PHE B C 1
ATOM 3552 O O . PHE B 1 153 ? 10.125 -6.156 14.531 1 98.38 153 PHE B O 1
ATOM 3559 N N . LEU B 1 154 ? 11.836 -4.789 13.977 1 97.44 154 LEU B N 1
ATOM 3560 C CA . LEU B 1 154 ? 12.844 -5.668 14.562 1 97.44 154 LEU B CA 1
ATOM 3561 C C . LEU B 1 154 ? 13.258 -5.176 15.945 1 97.44 154 LEU B C 1
ATOM 3563 O O . LEU B 1 154 ? 14.359 -5.469 16.406 1 97.44 154 LEU B O 1
ATOM 3567 N N . ALA B 1 155 ? 12.414 -4.473 16.609 1 92.94 155 ALA B N 1
ATOM 3568 C CA . ALA B 1 155 ? 12.734 -3.863 17.891 1 92.94 155 ALA B CA 1
ATOM 3569 C C . ALA B 1 155 ? 12.703 -4.902 19.016 1 92.94 155 ALA B C 1
ATOM 3571 O O . ALA B 1 155 ? 13.258 -4.68 20.094 1 92.94 155 ALA B O 1
ATOM 3572 N N . GLY B 1 156 ? 12.055 -6.031 18.859 1 88.5 156 GLY B N 1
ATOM 3573 C CA . GLY B 1 156 ? 11.93 -7.043 19.891 1 88.5 156 GLY B CA 1
ATOM 3574 C C . GLY B 1 156 ? 13.203 -7.828 20.125 1 88.5 156 GLY B C 1
ATOM 3575 O O . GLY B 1 156 ? 14.18 -7.664 19.391 1 88.5 156 GLY B O 1
ATOM 3576 N N . PRO B 1 157 ? 13.258 -8.523 21.188 1 87.5 157 PRO B N 1
ATOM 3577 C CA . PRO B 1 157 ? 14.469 -9.258 21.547 1 87.5 157 PRO B CA 1
ATOM 3578 C C . PRO B 1 157 ? 14.789 -10.391 20.578 1 87.5 157 PRO B C 1
ATOM 3580 O O . PRO B 1 157 ? 15.93 -10.844 20.5 1 87.5 157 PRO B O 1
ATOM 3583 N N . GLY B 1 158 ? 13.93 -10.812 19.828 1 89.69 158 GLY B N 1
ATOM 3584 C CA . GLY B 1 158 ? 14.18 -11.906 18.906 1 89.69 158 GLY B CA 1
ATOM 3585 C C . GLY B 1 158 ? 14.828 -11.461 17.609 1 89.69 158 GLY B C 1
ATOM 3586 O O . GLY B 1 158 ? 15.062 -10.266 17.406 1 89.69 158 GLY B O 1
ATOM 3587 N N . GLN B 1 159 ? 15.219 -12.461 16.828 1 92.81 159 GLN B N 1
ATOM 3588 C CA . GLN B 1 159 ? 15.922 -12.203 15.57 1 92.81 159 GLN B CA 1
ATOM 3589 C C . GLN B 1 159 ? 14.945 -11.867 14.453 1 92.81 159 GLN B C 1
ATOM 3591 O O . GLN B 1 159 ? 15.344 -11.375 13.398 1 92.81 159 GLN B O 1
ATOM 3596 N N . TYR B 1 160 ? 13.711 -12.141 14.688 1 97.56 160 TYR B N 1
ATOM 3597 C CA . TYR B 1 160 ? 12.68 -11.953 13.672 1 97.56 160 TYR B CA 1
ATOM 3598 C C . TYR B 1 160 ? 11.57 -11.047 14.18 1 97.56 160 TYR B C 1
ATOM 3600 O O . TYR B 1 160 ? 11.547 -10.688 15.359 1 97.56 160 TYR B O 1
ATOM 3608 N N . ILE B 1 161 ? 10.664 -10.641 13.32 1 97.38 161 ILE B N 1
ATOM 3609 C CA . ILE B 1 161 ? 9.57 -9.742 13.672 1 97.38 161 ILE B CA 1
ATOM 3610 C C . ILE B 1 161 ? 8.703 -10.383 14.75 1 97.38 161 ILE B C 1
ATOM 3612 O O . ILE B 1 161 ? 8.266 -9.711 15.688 1 97.38 161 ILE B O 1
ATOM 3616 N N . GLY B 1 162 ? 8.453 -11.719 14.617 1 89.88 162 GLY B N 1
ATOM 3617 C CA . GLY B 1 162 ? 7.605 -12.422 15.562 1 89.88 162 GLY B CA 1
ATOM 3618 C C . GLY B 1 162 ? 8.375 -13.016 16.734 1 89.88 162 GLY B C 1
ATOM 3619 O O . GLY B 1 162 ? 7.809 -13.727 17.562 1 89.88 162 GLY B O 1
ATOM 3620 N N . GLY B 1 163 ? 9.656 -12.766 16.844 1 92.75 163 GLY B N 1
ATOM 3621 C CA . GLY B 1 163 ? 10.43 -13.344 17.938 1 92.75 163 GLY B CA 1
ATOM 3622 C C . GLY B 1 163 ? 11.602 -14.18 17.453 1 92.75 163 GLY B C 1
ATOM 3623 O O . GLY B 1 163 ? 12.43 -13.711 16.672 1 92.75 163 GLY B O 1
ATOM 3624 N N . ASP B 1 164 ? 11.539 -15.375 17.891 1 93.44 164 ASP B N 1
ATOM 3625 C CA . ASP B 1 164 ? 12.75 -16.172 17.734 1 93.44 164 ASP B CA 1
ATOM 3626 C C . ASP B 1 164 ? 12.695 -17.016 16.453 1 93.44 164 ASP B C 1
ATOM 3628 O O . ASP B 1 164 ? 13.703 -17.578 16.031 1 93.44 164 ASP B O 1
ATOM 3632 N N . SER B 1 165 ? 11.586 -17.094 15.852 1 95.62 165 SER B N 1
ATOM 3633 C CA . SER B 1 165 ? 11.445 -17.922 14.664 1 95.62 165 SER B CA 1
ATOM 3634 C C . SER B 1 165 ? 10.992 -17.109 13.461 1 95.62 165 SER B C 1
ATOM 3636 O O . SER B 1 165 ? 10.234 -16.141 13.609 1 95.62 165 SER B O 1
ATOM 3638 N N . PHE B 1 166 ? 11.484 -17.562 12.289 1 97.5 166 PHE B N 1
ATOM 3639 C CA . PHE B 1 166 ? 11.023 -16.969 11.039 1 97.5 166 PHE B CA 1
ATOM 3640 C C . PHE B 1 166 ? 9.516 -17.141 10.891 1 97.5 166 PHE B C 1
ATOM 3642 O O . PHE B 1 166 ? 8.992 -18.25 11.031 1 97.5 166 PHE B O 1
ATOM 3649 N N . ALA B 1 167 ? 8.812 -16.016 10.68 1 97.94 167 ALA B N 1
ATOM 3650 C CA . ALA B 1 167 ? 7.352 -16.031 10.641 1 97.94 167 ALA B CA 1
ATOM 3651 C C . ALA B 1 167 ? 6.836 -15.375 9.367 1 97.94 167 ALA B C 1
ATOM 3653 O O . ALA B 1 167 ? 7.609 -14.812 8.594 1 97.94 167 ALA B O 1
ATOM 3654 N N . LEU B 1 168 ? 5.539 -15.5 9.133 1 98.38 168 LEU B N 1
ATOM 3655 C CA . LEU B 1 168 ? 4.91 -14.938 7.945 1 98.38 168 LEU B CA 1
ATOM 3656 C C . LEU B 1 168 ? 5.133 -13.43 7.867 1 98.38 168 LEU B C 1
ATOM 3658 O O . LEU B 1 168 ? 5.293 -12.883 6.777 1 98.38 168 LEU B O 1
ATOM 3662 N N . ALA B 1 169 ? 5.168 -12.766 9.031 1 98.44 169 ALA B N 1
ATOM 3663 C CA . ALA B 1 169 ? 5.422 -11.328 9.086 1 98.44 169 ALA B CA 1
ATOM 3664 C C . ALA B 1 169 ? 6.781 -10.984 8.477 1 98.44 169 ALA B C 1
ATOM 3666 O O . ALA B 1 169 ? 6.918 -9.977 7.785 1 98.44 169 ALA B O 1
ATOM 3667 N N . ASP B 1 170 ? 7.77 -11.805 8.711 1 98.75 170 ASP B N 1
ATOM 3668 C CA . ASP B 1 170 ? 9.109 -11.594 8.164 1 98.75 170 ASP B CA 1
ATOM 3669 C C . ASP B 1 170 ? 9.086 -11.664 6.641 1 98.75 170 ASP B C 1
ATOM 3671 O O . ASP B 1 170 ? 9.633 -10.781 5.969 1 98.75 170 ASP B O 1
ATOM 3675 N N . LEU B 1 171 ? 8.438 -12.672 6.145 1 98.56 171 LEU B N 1
ATOM 3676 C CA . LEU B 1 171 ? 8.328 -12.898 4.707 1 98.56 171 LEU B CA 1
ATOM 3677 C C . LEU B 1 171 ? 7.625 -11.727 4.023 1 98.56 171 LEU B C 1
ATOM 3679 O O . LEU B 1 171 ? 8.133 -11.188 3.033 1 98.56 171 LEU B O 1
ATOM 3683 N N . HIS B 1 172 ? 6.535 -11.312 4.574 1 98.75 172 HIS B N 1
ATOM 3684 C CA . HIS B 1 172 ? 5.711 -10.258 4 1 98.75 172 HIS B CA 1
ATOM 3685 C C . HIS B 1 172 ? 6.445 -8.922 4.008 1 98.75 172 HIS B C 1
ATOM 3687 O O . HIS B 1 172 ? 6.488 -8.227 2.99 1 98.75 172 HIS B O 1
ATOM 3693 N N . ALA B 1 173 ? 7.102 -8.625 5.07 1 98.62 173 ALA B N 1
ATOM 3694 C CA . ALA B 1 173 ? 7.68 -7.289 5.242 1 98.62 173 ALA B CA 1
ATOM 3695 C C . ALA B 1 173 ? 9.016 -7.172 4.512 1 98.62 173 ALA B C 1
ATOM 3697 O O . ALA B 1 173 ? 9.398 -6.082 4.082 1 98.62 173 ALA B O 1
ATOM 3698 N N . GLY B 1 174 ? 9.695 -8.344 4.371 1 98.31 174 GLY B N 1
ATOM 3699 C CA . GLY B 1 174 ? 11.109 -8.195 4.07 1 98.31 174 GLY B CA 1
ATOM 3700 C C . GLY B 1 174 ? 11.484 -8.711 2.691 1 98.31 174 GLY B C 1
ATOM 3701 O O . GLY B 1 174 ? 12.641 -8.617 2.279 1 98.31 174 GLY B O 1
ATOM 3702 N N . PHE B 1 175 ? 10.547 -9.219 1.877 1 98.25 175 PHE B N 1
ATOM 3703 C CA . PHE B 1 175 ? 10.875 -9.906 0.638 1 98.25 175 PHE B CA 1
ATOM 3704 C C . PHE B 1 175 ? 11.594 -8.977 -0.33 1 98.25 175 PHE B C 1
ATOM 3706 O O . PHE B 1 175 ? 12.414 -9.422 -1.136 1 98.25 175 PHE B O 1
ATOM 3713 N N . ALA B 1 176 ? 11.32 -7.676 -0.26 1 98.12 176 ALA B N 1
ATOM 3714 C CA . ALA B 1 176 ? 11.844 -6.738 -1.249 1 98.12 176 ALA B CA 1
ATOM 3715 C C . ALA B 1 176 ? 13.195 -6.18 -0.807 1 98.12 176 ALA B C 1
ATOM 3717 O O . ALA B 1 176 ? 13.859 -5.477 -1.57 1 98.12 176 ALA B O 1
ATOM 3718 N N . VAL B 1 177 ? 13.609 -6.461 0.451 1 98.25 177 VAL B N 1
ATOM 3719 C CA . VAL B 1 177 ? 14.812 -5.867 1.022 1 98.25 177 VAL B CA 1
ATOM 3720 C C . VAL B 1 177 ? 16.047 -6.375 0.275 1 98.25 177 VAL B C 1
ATOM 3722 O O . VAL B 1 177 ? 16.859 -5.582 -0.187 1 98.25 177 VAL B O 1
ATOM 3725 N N . ASP B 1 178 ? 16.094 -7.672 0.134 1 94 178 ASP B N 1
ATOM 3726 C CA . ASP B 1 178 ? 17.25 -8.25 -0.543 1 94 178 ASP B CA 1
ATOM 3727 C C . ASP B 1 178 ? 17.312 -7.793 -1.998 1 94 178 ASP B C 1
ATOM 3729 O O . ASP B 1 178 ? 18.406 -7.551 -2.527 1 94 178 ASP B O 1
ATOM 3733 N N . PHE B 1 179 ? 16.219 -7.73 -2.691 1 96.31 179 PHE B N 1
ATOM 3734 C CA . PHE B 1 179 ? 16.156 -7.238 -4.062 1 96.31 179 PHE B CA 1
ATOM 3735 C C . PHE B 1 179 ? 16.719 -5.828 -4.16 1 96.31 179 PHE B C 1
ATOM 3737 O O . PHE B 1 179 ? 17.547 -5.539 -5.035 1 96.31 179 PHE B O 1
ATOM 3744 N N . ALA B 1 180 ? 16.312 -4.926 -3.262 1 97.5 180 ALA B N 1
ATOM 3745 C CA . ALA B 1 180 ? 16.781 -3.547 -3.229 1 97.5 180 ALA B CA 1
ATOM 3746 C C . ALA B 1 180 ? 18.297 -3.496 -2.979 1 97.5 180 ALA B C 1
ATOM 3748 O O . ALA B 1 180 ? 19.031 -2.803 -3.689 1 97.5 180 ALA B O 1
ATOM 3749 N N . LEU B 1 181 ? 18.75 -4.266 -2.045 1 96.31 181 LEU B N 1
ATOM 3750 C CA . LEU B 1 181 ? 20.141 -4.18 -1.604 1 96.31 181 LEU B CA 1
ATOM 3751 C C . LEU B 1 181 ? 21.078 -4.855 -2.605 1 96.31 181 LEU B C 1
ATOM 3753 O O . LEU B 1 181 ? 22.078 -4.277 -3.016 1 96.31 181 LEU B O 1
ATOM 3757 N N . GLN B 1 182 ? 20.703 -6.047 -3.051 1 92.62 182 GLN B N 1
ATOM 3758 C CA . GLN B 1 182 ? 21.625 -6.852 -3.838 1 92.62 182 GLN B CA 1
ATOM 3759 C C . GLN B 1 182 ? 21.391 -6.664 -5.332 1 92.62 182 GLN B C 1
ATOM 3761 O O . GLN B 1 182 ? 22.297 -6.27 -6.07 1 92.62 182 GLN B O 1
ATOM 3766 N N . VAL B 1 183 ? 20.156 -6.867 -5.711 1 90.56 183 VAL B N 1
ATOM 3767 C CA . VAL B 1 183 ? 19.875 -6.832 -7.141 1 90.56 183 VAL B CA 1
ATOM 3768 C C . VAL B 1 183 ? 20 -5.402 -7.66 1 90.56 183 VAL B C 1
ATOM 3770 O O . VAL B 1 183 ? 20.609 -5.172 -8.703 1 90.56 183 VAL B O 1
ATOM 3773 N N . GLN B 1 184 ? 19.562 -4.422 -6.898 1 93.31 184 GLN B N 1
ATOM 3774 C CA . GLN B 1 184 ? 19.656 -3.035 -7.34 1 93.31 184 GLN B CA 1
ATOM 3775 C C . GLN B 1 184 ? 20.906 -2.363 -6.785 1 93.31 184 GLN B C 1
ATOM 3777 O O . GLN B 1 184 ? 21.109 -1.164 -6.98 1 93.31 184 GLN B O 1
ATOM 3782 N N . SER B 1 185 ? 21.672 -3.027 -5.977 1 93.31 185 SER B N 1
ATOM 3783 C CA . SER B 1 185 ? 23.016 -2.654 -5.52 1 93.31 185 SER B CA 1
ATOM 3784 C C . SER B 1 185 ? 22.969 -1.448 -4.59 1 93.31 185 SER B C 1
ATOM 3786 O O . SER B 1 185 ? 23.859 -0.608 -4.605 1 93.31 185 SER B O 1
ATOM 3788 N N . LEU B 1 186 ? 21.875 -1.321 -3.896 1 95.06 186 LEU B N 1
ATOM 3789 C CA . LEU B 1 186 ? 21.797 -0.224 -2.938 1 95.06 186 LEU B CA 1
ATOM 3790 C C . LEU B 1 186 ? 22.812 -0.418 -1.817 1 95.06 186 LEU B C 1
ATOM 3792 O O . LEU B 1 186 ? 23.156 0.533 -1.107 1 95.06 186 LEU B O 1
ATOM 3796 N N . ILE B 1 187 ? 23.266 -1.618 -1.649 1 92.56 187 ILE B N 1
ATOM 3797 C CA . ILE B 1 187 ? 24.25 -1.954 -0.633 1 92.56 187 ILE B CA 1
ATOM 3798 C C . ILE B 1 187 ? 25.5 -1.097 -0.825 1 92.56 187 ILE B C 1
ATOM 3800 O O . ILE B 1 187 ? 26.219 -0.81 0.136 1 92.56 187 ILE B O 1
ATOM 3804 N N . ASN B 1 188 ? 25.75 -0.624 -1.997 1 89.81 188 ASN B N 1
ATOM 3805 C CA . ASN B 1 188 ? 26.906 0.197 -2.318 1 89.81 188 ASN B CA 1
ATOM 3806 C C . ASN B 1 188 ? 26.594 1.686 -2.221 1 89.81 188 ASN B C 1
ATOM 3808 O O . ASN B 1 188 ? 27.469 2.527 -2.393 1 89.81 188 ASN B O 1
ATOM 3812 N N . GLY B 1 189 ? 25.328 1.997 -1.96 1 88.19 189 GLY B N 1
ATOM 3813 C CA . GLY B 1 189 ? 24.906 3.389 -1.897 1 88.19 189 GLY B CA 1
ATOM 3814 C C . GLY B 1 189 ? 25.031 3.988 -0.51 1 88.19 189 GLY B C 1
ATOM 3815 O O . GLY B 1 189 ? 25.016 3.266 0.489 1 88.19 189 GLY B O 1
ATOM 3816 N N . PRO B 1 190 ? 25.172 5.316 -0.455 1 88.5 190 PRO B N 1
ATOM 3817 C CA . PRO B 1 190 ? 25.25 5.969 0.854 1 88.5 190 PRO B CA 1
ATOM 3818 C C . PRO B 1 190 ? 23.984 5.75 1.696 1 88.5 190 PRO B C 1
ATOM 3820 O O . PRO B 1 190 ? 22.875 5.887 1.193 1 88.5 190 PRO B O 1
ATOM 3823 N N . GLY B 1 191 ? 24.141 5.332 2.959 1 91.94 191 GLY B N 1
ATOM 3824 C CA . GLY B 1 191 ? 23.047 5.242 3.91 1 91.94 191 GLY B CA 1
ATOM 3825 C C . GLY B 1 191 ? 22.344 3.902 3.879 1 91.94 191 GLY B C 1
ATOM 3826 O O . GLY B 1 191 ? 21.297 3.734 4.504 1 91.94 191 GLY B O 1
ATOM 3827 N N . PHE B 1 192 ? 22.922 2.918 3.123 1 95.69 192 PHE B N 1
ATOM 3828 C CA . PHE B 1 192 ? 22.234 1.645 2.986 1 95.69 192 PHE B CA 1
ATOM 3829 C C . PHE B 1 192 ? 23.094 0.496 3.484 1 95.69 192 PHE B C 1
ATOM 3831 O O . PHE B 1 192 ? 22.719 -0.671 3.373 1 95.69 192 PHE B O 1
ATOM 3838 N N . SER B 1 193 ? 24.219 0.767 4.141 1 94.81 193 SER B N 1
ATOM 3839 C CA . SER B 1 193 ? 25.188 -0.253 4.516 1 94.81 193 SER B CA 1
ATOM 3840 C C . SER B 1 193 ? 24.766 -0.992 5.777 1 94.81 193 SER B C 1
ATOM 3842 O O . SER B 1 193 ? 23.781 -0.609 6.422 1 94.81 193 SER B O 1
ATOM 3844 N N . GLN B 1 194 ? 25.484 -2.031 6.086 1 96.31 194 GLN B N 1
ATOM 3845 C CA . GLN B 1 194 ? 25.266 -2.795 7.309 1 96.31 194 GLN B CA 1
ATOM 3846 C C . GLN B 1 194 ? 25.453 -1.921 8.547 1 96.31 194 GLN B C 1
ATOM 3848 O O . GLN B 1 194 ? 24.812 -2.146 9.57 1 96.31 194 GLN B O 1
ATOM 3853 N N . ARG B 1 195 ? 26.297 -0.958 8.508 1 95.88 195 ARG B N 1
ATOM 3854 C CA . ARG B 1 195 ? 26.5 -0.034 9.625 1 95.88 195 ARG B CA 1
ATOM 3855 C C . ARG B 1 195 ? 25.234 0.776 9.891 1 95.88 195 ARG B C 1
ATOM 3857 O O . ARG B 1 195 ? 24.906 1.058 11.047 1 95.88 195 ARG B O 1
ATOM 3864 N N . ASP B 1 196 ? 24.516 1.142 8.805 1 95.12 196 ASP B N 1
ATOM 3865 C CA . ASP B 1 196 ? 23.312 1.941 8.922 1 95.12 196 ASP B CA 1
ATOM 3866 C C . ASP B 1 196 ? 22.141 1.1 9.43 1 95.12 196 ASP B C 1
ATOM 3868 O O . ASP B 1 196 ? 21.297 1.594 10.18 1 95.12 196 ASP B O 1
ATOM 3872 N N . PHE B 1 197 ? 22.125 -0.158 9 1 97.06 197 PHE B N 1
ATOM 3873 C CA . PHE B 1 197 ? 21 -1.032 9.344 1 97.06 197 PHE B CA 1
ATOM 3874 C C . PHE B 1 197 ? 21.5 -2.395 9.805 1 97.06 197 PHE B C 1
ATOM 3876 O O . PHE B 1 197 ? 21.219 -3.414 9.18 1 97.06 197 PHE B O 1
ATOM 3883 N N . PRO B 1 198 ? 22.141 -2.447 10.945 1 97.06 198 PRO B N 1
ATOM 3884 C CA . PRO B 1 198 ? 22.766 -3.695 11.383 1 97.06 198 PRO B CA 1
ATOM 3885 C C . PRO B 1 198 ? 21.75 -4.809 11.648 1 97.06 198 PRO B C 1
ATOM 3887 O O . PRO B 1 198 ? 22 -5.965 11.297 1 97.06 198 PRO B O 1
ATOM 3890 N N . ARG B 1 199 ? 20.641 -4.555 12.234 1 97.06 199 ARG B N 1
ATOM 3891 C CA . ARG B 1 199 ? 19.656 -5.582 12.547 1 97.06 199 ARG B CA 1
ATOM 3892 C C . ARG B 1 199 ? 19.031 -6.148 11.273 1 97.06 199 ARG B C 1
ATOM 3894 O O . ARG B 1 199 ? 18.812 -7.355 11.164 1 97.06 199 ARG B O 1
ATOM 3901 N N . MET B 1 200 ? 18.734 -5.289 10.359 1 97.62 200 MET B N 1
ATOM 3902 C CA . MET B 1 200 ? 18.125 -5.715 9.102 1 97.62 200 MET B CA 1
ATOM 3903 C C . MET B 1 200 ? 19.047 -6.66 8.336 1 97.62 200 MET B C 1
ATOM 3905 O O . MET B 1 200 ? 18.594 -7.668 7.793 1 97.62 200 MET B O 1
ATOM 3909 N N . TYR B 1 201 ? 20.328 -6.293 8.289 1 97.38 201 TYR B N 1
ATOM 3910 C CA . TYR B 1 201 ? 21.281 -7.141 7.59 1 97.38 201 TYR B CA 1
ATOM 3911 C C . TYR B 1 201 ? 21.406 -8.5 8.266 1 97.38 201 TYR B C 1
ATOM 3913 O O . TYR B 1 201 ? 21.438 -9.531 7.59 1 97.38 201 TYR B O 1
ATOM 3921 N N . GLU B 1 202 ? 21.453 -8.477 9.555 1 96.56 202 GLU B N 1
ATOM 3922 C CA . GLU B 1 202 ? 21.469 -9.75 10.273 1 96.56 202 GLU B CA 1
ATOM 3923 C C . GLU B 1 202 ? 20.188 -10.547 10.008 1 96.56 202 GLU B C 1
ATOM 3925 O O . GLU B 1 202 ? 20.25 -11.75 9.773 1 96.56 202 GLU B O 1
ATOM 3930 N N . TRP B 1 203 ? 19.094 -9.898 10.008 1 97.88 203 TRP B N 1
ATOM 3931 C CA . TRP B 1 203 ? 17.781 -10.469 9.789 1 97.88 203 TRP B CA 1
ATOM 3932 C C . TRP B 1 203 ? 17.688 -11.148 8.43 1 97.88 203 TRP B C 1
ATOM 3934 O O . TRP B 1 203 ? 17.344 -12.328 8.336 1 97.88 203 TRP B O 1
ATOM 3944 N N . ILE B 1 204 ? 18.047 -10.523 7.383 1 96.62 204 ILE B N 1
ATOM 3945 C CA . ILE B 1 204 ? 17.891 -11.055 6.035 1 96.62 204 ILE B CA 1
ATOM 3946 C C . ILE B 1 204 ? 18.906 -12.18 5.809 1 96.62 204 ILE B C 1
ATOM 3948 O O . ILE B 1 204 ? 18.641 -13.109 5.035 1 96.62 204 ILE B O 1
ATOM 3952 N N . SER B 1 205 ? 20.047 -12.117 6.488 1 95.94 205 SER B N 1
ATOM 3953 C CA . SER B 1 205 ? 21.078 -13.125 6.309 1 95.94 205 SER B CA 1
ATOM 3954 C C . SER B 1 205 ? 20.609 -14.492 6.812 1 95.94 205 SER B C 1
ATOM 3956 O O . SER B 1 205 ? 21.188 -15.523 6.445 1 95.94 205 SER B O 1
ATOM 3958 N N . LYS B 1 206 ? 19.578 -14.508 7.594 1 96.12 206 LYS B N 1
ATOM 3959 C CA . LYS B 1 206 ? 19.156 -15.742 8.258 1 96.12 206 LYS B CA 1
ATOM 3960 C C . LYS B 1 206 ? 17.922 -16.344 7.59 1 96.12 206 LYS B C 1
ATOM 3962 O O . LYS B 1 206 ? 17.359 -17.312 8.078 1 96.12 206 LYS B O 1
ATOM 3967 N N . TRP B 1 207 ? 17.484 -15.797 6.504 1 97.06 207 TRP B N 1
ATOM 3968 C CA . TRP B 1 207 ? 16.266 -16.266 5.848 1 97.06 207 TRP B CA 1
ATOM 3969 C C . TRP B 1 207 ? 16.469 -17.641 5.215 1 97.06 207 TRP B C 1
ATOM 3971 O O . TRP B 1 207 ? 17.562 -17.938 4.711 1 97.06 207 TRP B O 1
ATOM 3981 N N . PRO B 1 208 ? 15.422 -18.406 5.25 1 96.06 208 PRO B N 1
ATOM 3982 C CA . PRO B 1 208 ? 15.523 -19.719 4.605 1 96.06 208 PRO B CA 1
ATOM 3983 C C . PRO B 1 208 ? 15.859 -19.625 3.121 1 96.06 208 PRO B C 1
ATOM 3985 O O . PRO B 1 208 ? 15.367 -18.734 2.426 1 96.06 208 PRO B O 1
ATOM 3988 N N . LYS B 1 209 ? 16.672 -20.578 2.684 1 93.56 209 LYS B N 1
ATOM 3989 C CA . LYS B 1 209 ? 17.062 -20.656 1.277 1 93.56 209 LYS B CA 1
ATOM 3990 C C . LYS B 1 209 ? 16.406 -21.859 0.598 1 93.56 209 LYS B C 1
ATOM 3992 O O . LYS B 1 209 ? 16.422 -22.969 1.131 1 93.56 209 LYS B O 1
ATOM 3997 N N . ALA B 1 210 ? 15.898 -21.578 -0.566 1 94.38 210 ALA B N 1
ATOM 3998 C CA . ALA B 1 210 ? 15.141 -22.609 -1.261 1 94.38 210 ALA B CA 1
ATOM 3999 C C . ALA B 1 210 ? 16.062 -23.547 -2.039 1 94.38 210 ALA B C 1
ATOM 4001 O O . ALA B 1 210 ? 17.047 -23.094 -2.633 1 94.38 210 ALA B O 1
ATOM 4002 N N . GLU B 1 211 ? 15.703 -24.812 -1.91 1 93.56 211 GLU B N 1
ATOM 4003 C CA . GLU B 1 211 ? 16.281 -25.828 -2.775 1 93.56 211 GLU B CA 1
ATOM 4004 C C . GLU B 1 211 ? 15.227 -26.484 -3.656 1 93.56 211 GLU B C 1
ATOM 4006 O O . GLU B 1 211 ? 14.133 -26.812 -3.182 1 93.56 211 GLU B O 1
ATOM 4011 N N . PHE B 1 212 ? 15.516 -26.484 -4.918 1 94.06 212 PHE B N 1
ATOM 4012 C CA . PHE B 1 212 ? 14.562 -27.047 -5.859 1 94.06 212 PHE B CA 1
ATOM 4013 C C . PHE B 1 212 ? 15.281 -27.625 -7.074 1 94.06 212 PHE B C 1
ATOM 4015 O O . PHE B 1 212 ? 16.469 -27.406 -7.266 1 94.06 212 PHE B O 1
ATOM 4022 N N . THR B 1 213 ? 14.57 -28.453 -7.773 1 94.06 213 THR B N 1
ATOM 4023 C CA . THR B 1 213 ? 15.055 -28.969 -9.055 1 94.06 213 THR B CA 1
ATOM 4024 C C . THR B 1 213 ? 14.359 -28.25 -10.211 1 94.06 213 THR B C 1
ATOM 4026 O O . THR B 1 213 ? 13.172 -27.922 -10.133 1 94.06 213 THR B O 1
ATOM 4029 N N . GLU B 1 214 ? 15.102 -28.109 -11.305 1 96.81 214 GLU B N 1
ATOM 4030 C CA . GLU B 1 214 ? 14.57 -27.453 -12.492 1 96.81 214 GLU B CA 1
ATOM 4031 C C . GLU B 1 214 ? 13.836 -28.453 -13.391 1 96.81 214 GLU B C 1
ATOM 4033 O O . GLU B 1 214 ? 14.281 -29.578 -13.57 1 96.81 214 GLU B O 1
ATOM 4038 N N . MET B 1 215 ? 12.75 -28 -13.891 1 97.25 215 MET B N 1
ATOM 4039 C CA . MET B 1 215 ? 11.984 -28.828 -14.828 1 97.25 215 MET B CA 1
ATOM 4040 C C . MET B 1 215 ? 12.125 -28.297 -16.25 1 97.25 215 MET B C 1
ATOM 4042 O O . MET B 1 215 ? 12.156 -27.094 -16.469 1 97.25 215 MET B O 1
ATOM 4046 N N . SER B 1 216 ? 12.156 -29.219 -17.188 1 96.5 216 SER B N 1
ATOM 4047 C CA . SER B 1 216 ? 12.062 -28.844 -18.594 1 96.5 216 SER B CA 1
ATOM 4048 C C . SER B 1 216 ? 10.633 -28.484 -18.984 1 96.5 216 SER B C 1
ATOM 4050 O O . SER B 1 216 ? 9.688 -28.875 -18.297 1 96.5 216 SER B O 1
ATOM 4052 N N . PRO B 1 217 ? 10.562 -27.75 -20.062 1 96.19 217 PRO B N 1
ATOM 4053 C CA . PRO B 1 217 ? 9.219 -27.422 -20.531 1 96.19 217 PRO B CA 1
ATOM 4054 C C . PRO B 1 217 ? 8.352 -28.656 -20.75 1 96.19 217 PRO B C 1
ATOM 4056 O O . PRO B 1 217 ? 7.172 -28.672 -20.391 1 96.19 217 PRO B O 1
ATOM 4059 N N . GLU B 1 218 ? 8.938 -29.688 -21.297 1 96.12 218 GLU B N 1
ATOM 4060 C CA . GLU B 1 218 ? 8.203 -30.922 -21.562 1 96.12 218 GLU B CA 1
ATOM 4061 C C . GLU B 1 218 ? 7.758 -31.594 -20.266 1 96.12 218 GLU B C 1
ATOM 4063 O O . GLU B 1 218 ? 6.641 -32.094 -20.188 1 96.12 218 GLU B O 1
ATOM 4068 N N . GLN B 1 219 ? 8.641 -31.609 -19.344 1 96.56 219 GLN B N 1
ATOM 4069 C CA . GLN B 1 219 ? 8.32 -32.188 -18.047 1 96.56 219 GLN B CA 1
ATOM 4070 C C . GLN B 1 219 ? 7.156 -31.438 -17.391 1 96.56 219 GLN B C 1
ATOM 4072 O O . GLN B 1 219 ? 6.27 -32.062 -16.797 1 96.56 219 GLN B O 1
ATOM 4077 N N . VAL B 1 220 ? 7.172 -30.094 -17.469 1 97.5 220 VAL B N 1
ATOM 4078 C CA . VAL B 1 220 ? 6.121 -29.266 -16.875 1 97.5 220 VAL B CA 1
ATOM 4079 C C . VAL B 1 220 ? 4.773 -29.641 -17.5 1 97.5 220 VAL B C 1
ATOM 4081 O O . VAL B 1 220 ? 3.809 -29.906 -16.766 1 97.5 220 VAL B O 1
ATOM 4084 N N . HIS B 1 221 ? 4.711 -29.641 -18.797 1 95.5 221 HIS B N 1
ATOM 4085 C CA . HIS B 1 221 ? 3.471 -29.922 -19.516 1 95.5 221 HIS B CA 1
ATOM 4086 C C . HIS B 1 221 ? 2.932 -31.312 -19.141 1 95.5 221 HIS B C 1
ATOM 4088 O O . HIS B 1 221 ? 1.748 -31.453 -18.828 1 95.5 221 HIS B O 1
ATOM 4094 N N . LYS B 1 222 ? 3.787 -32.281 -19.172 1 95 222 LYS B N 1
ATOM 4095 C CA . LYS B 1 222 ? 3.389 -33.656 -18.875 1 95 222 LYS B CA 1
ATOM 4096 C C . LYS B 1 222 ? 2.893 -33.781 -17.438 1 95 222 LYS B C 1
ATOM 4098 O O . LYS B 1 222 ? 1.878 -34.438 -17.188 1 95 222 LYS B O 1
ATOM 4103 N N . THR B 1 223 ? 3.629 -33.188 -16.562 1 96.38 223 THR B N 1
ATOM 4104 C CA . THR B 1 223 ? 3.285 -33.281 -15.148 1 96.38 223 THR B CA 1
ATOM 4105 C C . THR B 1 223 ? 1.932 -32.625 -14.883 1 96.38 223 THR B C 1
ATOM 4107 O O . THR B 1 223 ? 1.081 -33.219 -14.203 1 96.38 223 THR B O 1
ATOM 4110 N N . ILE B 1 224 ? 1.659 -31.469 -15.414 1 96.5 224 ILE B N 1
ATOM 4111 C CA . ILE B 1 224 ? 0.425 -30.734 -15.164 1 96.5 224 ILE B CA 1
ATOM 4112 C C . ILE B 1 224 ? -0.74 -31.422 -15.867 1 96.5 224 ILE B C 1
ATOM 4114 O O . ILE B 1 224 ? -1.817 -31.578 -15.289 1 96.5 224 ILE B O 1
ATOM 4118 N N . GLU B 1 225 ? -0.519 -31.812 -17.078 1 93.12 225 GLU B N 1
ATOM 4119 C CA . GLU B 1 225 ? -1.562 -32.469 -17.859 1 93.12 225 GLU B CA 1
ATOM 4120 C C . GLU B 1 225 ? -2.051 -33.75 -17.172 1 93.12 225 GLU B C 1
ATOM 4122 O O . GLU B 1 225 ? -3.238 -34.062 -17.234 1 93.12 225 GLU B O 1
ATOM 4127 N N . ASN B 1 226 ? -1.192 -34.406 -16.516 1 94.31 226 ASN B N 1
ATOM 4128 C CA . ASN B 1 226 ? -1.521 -35.719 -15.945 1 94.31 226 ASN B CA 1
ATOM 4129 C C . ASN B 1 226 ? -1.935 -35.594 -14.477 1 94.31 226 ASN B C 1
ATOM 4131 O O . ASN B 1 226 ? -2.322 -36.562 -13.852 1 94.31 226 ASN B O 1
ATOM 4135 N N . ALA B 1 227 ? -1.858 -34.406 -13.961 1 96.12 227 ALA B N 1
ATOM 4136 C CA . ALA B 1 227 ? -2.16 -34.219 -12.547 1 96.12 227 ALA B CA 1
ATOM 4137 C C . ALA B 1 227 ? -3.662 -34.062 -12.32 1 96.12 227 ALA B C 1
ATOM 4139 O O . ALA B 1 227 ? -4.414 -33.781 -13.25 1 96.12 227 ALA B O 1
ATOM 4140 N N . ASP B 1 228 ? -4.094 -34.312 -11.117 1 95.56 228 ASP B N 1
ATOM 4141 C CA . ASP B 1 228 ? -5.457 -34.031 -10.68 1 95.56 228 ASP B CA 1
ATOM 4142 C C . ASP B 1 228 ? -5.582 -32.594 -10.172 1 95.56 228 ASP B C 1
ATOM 4144 O O . ASP B 1 228 ? -4.578 -31.969 -9.852 1 95.56 228 ASP B O 1
ATOM 4148 N N . TYR B 1 229 ? -6.828 -32.156 -10.164 1 96.19 229 TYR B N 1
ATOM 4149 C CA . TYR B 1 229 ? -7.086 -30.906 -9.484 1 96.19 229 TYR B CA 1
ATOM 4150 C C . TYR B 1 229 ? -6.871 -31.031 -7.98 1 96.19 229 TYR B C 1
ATOM 4152 O O . TYR B 1 229 ? -7.227 -32.062 -7.383 1 96.19 229 TYR B O 1
ATOM 4160 N N . SER B 1 230 ? -6.277 -30.062 -7.457 1 94.88 230 SER B N 1
ATOM 4161 C CA . SER B 1 230 ? -5.973 -30.109 -6.031 1 94.88 230 SER B CA 1
ATOM 4162 C C . SER B 1 230 ? -6.98 -29.297 -5.227 1 94.88 230 SER B C 1
ATOM 4164 O O . SER B 1 230 ? -7.145 -29.516 -4.023 1 94.88 230 SER B O 1
ATOM 4166 N N . ALA B 1 231 ? -7.617 -28.344 -5.844 1 95.31 231 ALA B N 1
ATOM 4167 C CA . ALA B 1 231 ? -8.555 -27.484 -5.148 1 95.31 231 ALA B CA 1
ATOM 4168 C C . ALA B 1 231 ? -9.984 -28.016 -5.246 1 95.31 231 ALA B C 1
ATOM 4170 O O . ALA B 1 231 ? -10.375 -28.562 -6.277 1 95.31 231 ALA B O 1
ATOM 4171 N N . GLN B 1 232 ? -10.703 -27.797 -4.199 1 93.5 232 GLN B N 1
ATOM 4172 C CA . GLN B 1 232 ? -12.117 -28.141 -4.219 1 93.5 232 GLN B CA 1
ATOM 4173 C C . GLN B 1 232 ? -12.922 -27.156 -5.062 1 93.5 232 GLN B C 1
ATOM 4175 O O . GLN B 1 232 ? -12.57 -25.969 -5.141 1 93.5 232 GLN B O 1
ATOM 4180 N N . GLU B 1 233 ? -13.953 -27.688 -5.633 1 94.12 233 GLU B N 1
ATOM 4181 C CA . GLU B 1 233 ? -14.867 -26.812 -6.367 1 94.12 233 GLU B CA 1
ATOM 4182 C C . GLU B 1 233 ? -15.656 -25.922 -5.422 1 94.12 233 GLU B C 1
ATOM 4184 O O . GLU B 1 233 ? -16.297 -26.406 -4.484 1 94.12 233 GLU B O 1
ATOM 4189 N N . MET B 1 234 ? -15.609 -24.672 -5.637 1 94.62 234 MET B N 1
ATOM 4190 C CA . MET B 1 234 ? -16.25 -23.75 -4.703 1 94.62 234 MET B CA 1
ATOM 4191 C C . MET B 1 234 ? -17.5 -23.141 -5.316 1 94.62 234 MET B C 1
ATOM 4193 O O . MET B 1 234 ? -18.312 -22.547 -4.609 1 94.62 234 MET B O 1
ATOM 4197 N N . GLY B 1 235 ? -17.719 -23.312 -6.609 1 95.56 235 GLY B N 1
ATOM 4198 C CA . GLY B 1 235 ? -18.812 -22.641 -7.281 1 95.56 235 GLY B CA 1
ATOM 4199 C C . GLY B 1 235 ? -18.656 -21.141 -7.32 1 95.56 235 GLY B C 1
ATOM 4200 O O . GLY B 1 235 ? -17.594 -20.609 -6.984 1 95.56 235 GLY B O 1
ATOM 4201 N N . VAL B 1 236 ? -19.656 -20.516 -7.875 1 96.31 236 VAL B N 1
ATOM 4202 C CA . VAL B 1 236 ? -19.641 -19.062 -8 1 96.31 236 VAL B CA 1
ATOM 4203 C C . VAL B 1 236 ? -20.672 -18.453 -7.059 1 96.31 236 VAL B C 1
ATOM 4205 O O . VAL B 1 236 ? -21.859 -18.766 -7.145 1 96.31 236 VAL B O 1
ATOM 4208 N N . ASP B 1 237 ? -20.25 -17.641 -6.121 1 92.62 237 ASP B N 1
ATOM 4209 C CA . ASP B 1 237 ? -21.125 -16.938 -5.184 1 92.62 237 ASP B CA 1
ATOM 4210 C C . ASP B 1 237 ? -22.062 -15.977 -5.918 1 92.62 237 ASP B C 1
ATOM 4212 O O . ASP B 1 237 ? -21.609 -14.969 -6.461 1 92.62 237 ASP B O 1
ATOM 4216 N N . SER B 1 238 ? -23.328 -16.203 -5.867 1 88.5 238 SER B N 1
ATOM 4217 C CA . SER B 1 238 ? -24.297 -15.391 -6.598 1 88.5 238 SER B CA 1
ATOM 4218 C C . SER B 1 238 ? -24.453 -14 -5.98 1 88.5 238 SER B C 1
ATOM 4220 O O . SER B 1 238 ? -24.969 -13.086 -6.613 1 88.5 238 SER B O 1
ATOM 4222 N N . ARG B 1 239 ? -24 -13.859 -4.82 1 86.31 239 ARG B N 1
ATOM 4223 C CA . ARG B 1 239 ? -24.141 -12.578 -4.125 1 86.31 239 ARG B CA 1
ATOM 4224 C C . ARG B 1 239 ? -22.906 -11.711 -4.32 1 86.31 239 ARG B C 1
ATOM 4226 O O . ARG B 1 239 ? -22.812 -10.602 -3.791 1 86.31 239 ARG B O 1
ATOM 4233 N N . ASP B 1 240 ? -21.953 -12.289 -5.062 1 92.94 240 ASP B N 1
ATOM 4234 C CA . ASP B 1 240 ? -20.734 -11.531 -5.305 1 92.94 240 ASP B CA 1
ATOM 4235 C C . ASP B 1 240 ? -21.031 -10.258 -6.102 1 92.94 240 ASP B C 1
ATOM 4237 O O . ASP B 1 240 ? -21.812 -10.281 -7.051 1 92.94 240 ASP B O 1
ATOM 4241 N N . PRO B 1 241 ? -20.391 -9.195 -5.727 1 91.38 241 PRO B N 1
ATOM 4242 C CA . PRO B 1 241 ? -20.688 -7.922 -6.383 1 91.38 241 PRO B CA 1
ATOM 4243 C C . PRO B 1 241 ? -20.344 -7.926 -7.871 1 91.38 241 PRO B C 1
ATOM 4245 O O . PRO B 1 241 ? -20.812 -7.07 -8.617 1 91.38 241 PRO B O 1
ATOM 4248 N N . ILE B 1 242 ? -19.484 -8.797 -8.297 1 92.75 242 ILE B N 1
ATOM 4249 C CA . ILE B 1 242 ? -19.094 -8.797 -9.703 1 92.75 242 ILE B CA 1
ATOM 4250 C C . ILE B 1 242 ? -20.297 -9.148 -10.578 1 92.75 242 ILE B C 1
ATOM 4252 O O . ILE B 1 242 ? -20.359 -8.773 -11.75 1 92.75 242 ILE B O 1
ATOM 4256 N N . GLY B 1 243 ? -21.25 -10 -10.102 1 93.19 243 GLY B N 1
ATOM 4257 C CA . GLY B 1 243 ? -22.516 -10.281 -10.75 1 93.19 243 GLY B CA 1
ATOM 4258 C C . GLY B 1 243 ? -22.375 -11.148 -11.992 1 93.19 243 GLY B C 1
ATOM 4259 O O . GLY B 1 243 ? -23.156 -11.023 -12.93 1 93.19 243 GLY B O 1
ATOM 4260 N N . ILE B 1 244 ? -21.344 -11.938 -12.07 1 96.06 244 ILE B N 1
ATOM 4261 C CA . ILE B 1 244 ? -21.109 -12.781 -13.242 1 96.06 244 ILE B CA 1
ATOM 4262 C C . ILE B 1 244 ? -21.469 -14.227 -12.906 1 96.06 244 ILE B C 1
ATOM 4264 O O . ILE B 1 244 ? -21.109 -14.734 -11.844 1 96.06 244 ILE B O 1
ATOM 4268 N N . ALA B 1 245 ? -22.125 -14.898 -13.781 1 96.44 245 ALA B N 1
ATOM 4269 C CA . ALA B 1 245 ? -22.625 -16.25 -13.547 1 96.44 245 ALA B CA 1
ATOM 4270 C C . ALA B 1 245 ? -21.531 -17.281 -13.789 1 96.44 245 ALA B C 1
ATOM 4272 O O . ALA B 1 245 ? -20.594 -17.047 -14.57 1 96.44 245 ALA B O 1
ATOM 4273 N N . GLU B 1 246 ? -21.734 -18.406 -13.102 1 97.44 246 GLU B N 1
ATOM 4274 C CA . GLU B 1 246 ? -20.844 -19.531 -13.336 1 97.44 246 GLU B CA 1
ATOM 4275 C C . GLU B 1 246 ? -20.859 -19.953 -14.797 1 97.44 246 GLU B C 1
ATOM 4277 O O . GLU B 1 246 ? -21.922 -20 -15.43 1 97.44 246 GLU B O 1
ATOM 4282 N N . GLY B 1 247 ? -19.672 -20.203 -15.305 1 97.44 247 GLY B N 1
ATOM 4283 C CA . GLY B 1 247 ? -19.562 -20.703 -16.672 1 97.44 247 GLY B CA 1
ATOM 4284 C C . GLY B 1 247 ? -19.375 -19.594 -17.688 1 97.44 247 GLY B C 1
ATOM 4285 O O . GLY B 1 247 ? -19.062 -19.875 -18.859 1 97.44 247 GLY B O 1
ATOM 4286 N N . THR B 1 248 ? -19.531 -18.375 -17.266 1 97.62 248 THR B N 1
ATOM 4287 C CA . THR B 1 248 ? -19.375 -17.25 -18.188 1 97.62 248 THR B CA 1
ATOM 4288 C C . THR B 1 248 ? -17.906 -17.047 -18.562 1 97.62 248 THR B C 1
ATOM 4290 O O . THR B 1 248 ? -17.016 -17.188 -17.719 1 97.62 248 THR B O 1
ATOM 4293 N N . GLU B 1 249 ? -17.641 -16.781 -19.859 1 98.25 249 GLU B N 1
ATOM 4294 C CA . GLU B 1 249 ? -16.297 -16.391 -20.297 1 98.25 249 GLU B CA 1
ATOM 4295 C C . GLU B 1 249 ? -15.953 -14.984 -19.828 1 98.25 249 GLU B C 1
ATOM 4297 O O . GLU B 1 249 ? -16.672 -14.031 -20.109 1 98.25 249 GLU B O 1
ATOM 4302 N N . ILE B 1 250 ? -14.82 -14.898 -19.094 1 98.12 250 ILE B N 1
ATOM 4303 C CA . ILE B 1 250 ? -14.453 -13.594 -18.562 1 98.12 250 ILE B CA 1
ATOM 4304 C C . ILE B 1 250 ? -12.992 -13.297 -18.875 1 98.12 250 ILE B C 1
ATOM 4306 O O . ILE B 1 250 ? -12.258 -14.172 -19.344 1 98.12 250 ILE B O 1
ATOM 4310 N N . THR B 1 251 ? -12.602 -12.078 -18.688 1 97.56 251 THR B N 1
ATOM 4311 C CA . THR B 1 251 ? -11.211 -11.648 -18.672 1 97.56 251 THR B CA 1
ATOM 4312 C C . THR B 1 251 ? -10.805 -11.164 -17.281 1 97.56 251 THR B C 1
ATOM 4314 O O . THR B 1 251 ? -11.617 -10.57 -16.562 1 97.56 251 THR B O 1
ATOM 4317 N N . VAL B 1 252 ? -9.625 -11.492 -16.906 1 97.88 252 VAL B N 1
ATOM 4318 C CA . VAL B 1 252 ? -9.016 -10.984 -15.672 1 97.88 252 VAL B CA 1
ATOM 4319 C C . VAL B 1 252 ? -7.723 -10.25 -16 1 97.88 252 VAL B C 1
ATOM 4321 O O . VAL B 1 252 ? -6.902 -10.742 -16.781 1 97.88 252 VAL B O 1
ATOM 4324 N N . GLU B 1 253 ? -7.562 -9.102 -15.516 1 96.19 253 GLU B N 1
ATOM 4325 C CA . GLU B 1 253 ? -6.332 -8.336 -15.688 1 96.19 253 GLU B CA 1
ATOM 4326 C C . GLU B 1 253 ? -5.949 -7.609 -14.398 1 96.19 253 GLU B C 1
ATOM 4328 O O . GLU B 1 253 ? -6.785 -7.434 -13.508 1 96.19 253 GLU B O 1
ATOM 4333 N N . SER B 1 254 ? -4.656 -7.23 -14.32 1 95.19 254 SER B N 1
ATOM 4334 C CA . SER B 1 254 ? -4.191 -6.48 -13.156 1 95.19 254 SER B CA 1
ATOM 4335 C C . SER B 1 254 ? -4.785 -5.078 -13.133 1 95.19 254 SER B C 1
ATOM 4337 O O . SER B 1 254 ? -4.902 -4.43 -14.18 1 95.19 254 SER B O 1
ATOM 4339 N N . ALA B 1 255 ? -5.082 -4.625 -11.961 1 93.81 255 ALA B N 1
ATOM 4340 C CA . ALA B 1 255 ? -5.738 -3.324 -11.82 1 93.81 255 ALA B CA 1
ATOM 4341 C C . ALA B 1 255 ? -4.715 -2.191 -11.859 1 93.81 255 ALA B C 1
ATOM 4343 O O . ALA B 1 255 ? -5.082 -1.021 -12 1 93.81 255 ALA B O 1
ATOM 4344 N N . ASP B 1 256 ? -3.479 -2.516 -11.711 1 91.06 256 ASP B N 1
ATOM 4345 C CA . ASP B 1 256 ? -2.457 -1.479 -11.594 1 91.06 256 ASP B CA 1
ATOM 4346 C C . ASP B 1 256 ? -1.604 -1.406 -12.859 1 91.06 256 ASP B C 1
ATOM 4348 O O . ASP B 1 256 ? -0.485 -0.889 -12.836 1 91.06 256 ASP B O 1
ATOM 4352 N N . ALA B 1 257 ? -2.08 -2.025 -13.945 1 90.31 257 ALA B N 1
ATOM 4353 C CA . ALA B 1 257 ? -1.45 -1.959 -15.258 1 90.31 257 ALA B CA 1
ATOM 4354 C C . ALA B 1 257 ? -2.344 -1.23 -16.266 1 90.31 257 ALA B C 1
ATOM 4356 O O . ALA B 1 257 ? -3.459 -0.823 -15.922 1 90.31 257 ALA B O 1
ATOM 4357 N N . ASP B 1 258 ? -1.776 -0.973 -17.438 1 87.94 258 ASP B N 1
ATOM 4358 C CA . ASP B 1 258 ? -2.604 -0.374 -18.484 1 87.94 258 ASP B CA 1
ATOM 4359 C C . ASP B 1 258 ? -3.844 -1.224 -18.766 1 87.94 258 ASP B C 1
ATOM 4361 O O . ASP B 1 258 ? -3.746 -2.441 -18.922 1 87.94 258 ASP B O 1
ATOM 4365 N N . PRO B 1 259 ? -4.957 -0.526 -18.734 1 88.31 259 PRO B N 1
ATOM 4366 C CA . PRO B 1 259 ? -6.172 -1.291 -19.031 1 88.31 259 PRO B CA 1
ATOM 4367 C C . PRO B 1 259 ? -6.062 -2.09 -20.328 1 88.31 259 PRO B C 1
ATOM 4369 O O . PRO B 1 259 ? -5.625 -1.555 -21.344 1 88.31 259 PRO B O 1
ATOM 4372 N N . GLY B 1 260 ? -6.387 -3.295 -20.188 1 88.88 260 GLY B N 1
ATOM 4373 C CA . GLY B 1 260 ? -6.367 -4.156 -21.359 1 88.88 260 GLY B CA 1
ATOM 4374 C C . GLY B 1 260 ? -5.012 -4.793 -21.609 1 88.88 260 GLY B C 1
ATOM 4375 O O . GLY B 1 260 ? -4.852 -5.566 -22.562 1 88.88 260 GLY B O 1
ATOM 4376 N N . ALA B 1 261 ? -4.16 -4.449 -20.641 1 89.25 261 ALA B N 1
ATOM 4377 C CA . ALA B 1 261 ? -2.838 -5.047 -20.812 1 89.25 261 ALA B CA 1
ATOM 4378 C C . ALA B 1 261 ? -2.84 -6.508 -20.375 1 89.25 261 ALA B C 1
ATOM 4380 O O . ALA B 1 261 ? -3.221 -6.824 -19.234 1 89.25 261 ALA B O 1
ATOM 4381 N N . HIS B 1 262 ? -2.568 -7.461 -21.188 1 92.81 262 HIS B N 1
ATOM 4382 C CA . HIS B 1 262 ? -2.322 -8.883 -20.984 1 92.81 262 HIS B CA 1
ATOM 4383 C C . HIS B 1 262 ? -3.506 -9.547 -20.281 1 92.81 262 HIS B C 1
ATOM 4385 O O . HIS B 1 262 ? -3.338 -10.18 -19.234 1 92.81 262 HIS B O 1
ATOM 4391 N N . PRO B 1 263 ? -4.66 -9.406 -20.75 1 96.06 263 PRO B N 1
ATOM 4392 C CA . PRO B 1 263 ? -5.816 -10.055 -20.125 1 96.06 263 PRO B CA 1
ATOM 4393 C C . PRO B 1 263 ? -5.746 -11.578 -20.188 1 96.06 263 PRO B C 1
ATOM 4395 O O . PRO B 1 263 ? -5.262 -12.141 -21.172 1 96.06 263 PRO B O 1
ATOM 4398 N N . GLN B 1 264 ? -6.121 -12.195 -19.141 1 98.38 264 GLN B N 1
ATOM 4399 C CA . GLN B 1 264 ? -6.328 -13.641 -19.125 1 98.38 264 GLN B CA 1
ATOM 4400 C C . GLN B 1 264 ? -7.789 -13.992 -19.375 1 98.38 264 GLN B C 1
ATOM 4402 O O . GLN B 1 264 ? -8.672 -13.578 -18.625 1 98.38 264 GLN B O 1
ATOM 4407 N N . LYS B 1 265 ? -8.039 -14.734 -20.391 1 98.06 265 LYS B N 1
ATOM 4408 C CA . LYS B 1 265 ? -9.391 -15.203 -20.703 1 98.06 265 LYS B CA 1
ATOM 4409 C C . LYS B 1 265 ? -9.625 -16.609 -20.172 1 98.06 265 LYS B C 1
ATOM 4411 O O . LYS B 1 265 ? -8.711 -17.438 -20.172 1 98.06 265 LYS B O 1
ATOM 4416 N N . GLY B 1 266 ? -10.812 -16.922 -19.734 1 98.5 266 GLY B N 1
ATOM 4417 C CA . GLY B 1 266 ? -11.219 -18.234 -19.281 1 98.5 266 GLY B CA 1
ATOM 4418 C C . GLY B 1 266 ? -12.664 -18.281 -18.797 1 98.5 266 GLY B C 1
ATOM 4419 O O . GLY B 1 266 ? -13.336 -17.25 -18.734 1 98.5 266 GLY B O 1
ATOM 4420 N N . ARG B 1 267 ? -13.102 -19.469 -18.531 1 98.5 267 ARG B N 1
ATOM 4421 C CA . ARG B 1 267 ? -14.445 -19.688 -18.016 1 98.5 267 ARG B CA 1
ATOM 4422 C C . ARG B 1 267 ? -14.461 -19.594 -16.484 1 98.5 267 ARG B C 1
ATOM 4424 O O . ARG B 1 267 ? -13.68 -20.281 -15.82 1 98.5 267 ARG B O 1
ATOM 4431 N N . LEU B 1 268 ? -15.359 -18.75 -16 1 98.56 268 LEU B N 1
ATOM 4432 C CA . LEU B 1 268 ? -15.469 -18.609 -14.547 1 98.56 268 LEU B CA 1
ATOM 4433 C C . LEU B 1 268 ? -16.078 -19.859 -13.93 1 98.56 268 LEU B C 1
ATOM 4435 O O . LEU B 1 268 ? -17.234 -20.188 -14.195 1 98.56 268 LEU B O 1
ATOM 4439 N N . VAL B 1 269 ? -15.312 -20.547 -13.039 1 98.5 269 VAL B N 1
ATOM 4440 C CA . VAL B 1 269 ? -15.828 -21.797 -12.484 1 98.5 269 VAL B CA 1
ATOM 4441 C C . VAL B 1 269 ? -15.836 -21.719 -10.953 1 98.5 269 VAL B C 1
ATOM 4443 O O . VAL B 1 269 ? -16.391 -22.594 -10.289 1 98.5 269 VAL B O 1
ATOM 4446 N N . GLY B 1 270 ? -15.242 -20.766 -10.398 1 98.5 270 GLY B N 1
ATOM 4447 C CA . GLY B 1 270 ? -15.227 -20.531 -8.961 1 98.5 270 GLY B CA 1
ATOM 4448 C C . GLY B 1 270 ? -15.102 -19.062 -8.594 1 98.5 270 GLY B C 1
ATOM 4449 O O . GLY B 1 270 ? -14.375 -18.312 -9.25 1 98.5 270 GLY B O 1
ATOM 4450 N N . LEU B 1 271 ? -15.836 -18.656 -7.559 1 97.81 271 LEU B N 1
ATOM 4451 C CA . LEU B 1 271 ? -15.773 -17.281 -7.113 1 97.81 271 LEU B CA 1
ATOM 4452 C C . LEU B 1 271 ? -16.281 -17.141 -5.68 1 97.81 271 LEU B C 1
ATOM 4454 O O . LEU B 1 271 ? -17.422 -17.516 -5.379 1 97.81 271 LEU B O 1
ATOM 4458 N N . ASP B 1 272 ? -15.391 -16.656 -4.848 1 95.56 272 ASP B N 1
ATOM 4459 C CA . ASP B 1 272 ? -15.797 -16.281 -3.498 1 95.56 272 ASP B CA 1
ATOM 4460 C C . ASP B 1 272 ? -15.047 -15.031 -3.029 1 95.56 272 ASP B C 1
ATOM 4462 O O . ASP B 1 272 ? -14.547 -14.258 -3.848 1 95.56 272 ASP B O 1
ATOM 4466 N N . GLY B 1 273 ? -15.133 -14.758 -1.777 1 93.31 273 GLY B N 1
ATOM 4467 C CA . GLY B 1 273 ? -14.547 -13.539 -1.256 1 93.31 273 GLY B CA 1
ATOM 4468 C C . GLY B 1 273 ? -13.031 -13.531 -1.309 1 93.31 273 GLY B C 1
ATOM 4469 O O . GLY B 1 273 ? -12.398 -12.484 -1.154 1 93.31 273 GLY B O 1
ATOM 4470 N N . ARG B 1 274 ? -12.469 -14.648 -1.672 1 93.81 274 ARG B N 1
ATOM 4471 C CA . ARG B 1 274 ? -11.016 -14.781 -1.593 1 93.81 274 ARG B CA 1
ATOM 4472 C C . ARG B 1 274 ? -10.398 -14.875 -2.984 1 93.81 274 ARG B C 1
ATOM 4474 O O . ARG B 1 274 ? -9.32 -14.328 -3.229 1 93.81 274 ARG B O 1
ATOM 4481 N N . GLU B 1 275 ? -11.078 -15.594 -3.857 1 97.5 275 GLU B N 1
ATOM 4482 C CA . GLU B 1 275 ? -10.438 -15.82 -5.148 1 97.5 275 GLU B CA 1
ATOM 4483 C C . GLU B 1 275 ? -11.469 -16.078 -6.238 1 97.5 275 GLU B C 1
ATOM 4485 O O . GLU B 1 275 ? -12.648 -16.312 -5.945 1 97.5 275 GLU B O 1
ATOM 4490 N N . ALA B 1 276 ? -11.031 -15.93 -7.441 1 98.19 276 ALA B N 1
ATOM 4491 C CA . ALA B 1 276 ? -11.719 -16.344 -8.656 1 98.19 276 ALA B CA 1
ATOM 4492 C C . ALA B 1 276 ? -10.953 -17.438 -9.383 1 98.19 276 ALA B C 1
ATOM 4494 O O . ALA B 1 276 ? -9.719 -17.406 -9.453 1 98.19 276 ALA B O 1
ATOM 4495 N N . VAL B 1 277 ? -11.68 -18.391 -9.922 1 98.81 277 VAL B N 1
ATOM 4496 C CA . VAL B 1 277 ? -11.07 -19.516 -10.602 1 98.81 277 VAL B CA 1
ATOM 4497 C C . VAL B 1 277 ? -11.547 -19.578 -12.047 1 98.81 277 VAL B C 1
ATOM 4499 O O . VAL B 1 277 ? -12.75 -19.641 -12.312 1 98.81 277 VAL B O 1
ATOM 4502 N N . LEU B 1 278 ? -10.586 -19.562 -12.938 1 98.75 278 LEU B N 1
ATOM 4503 C CA . LEU B 1 278 ? -10.867 -19.688 -14.359 1 98.75 278 LEU B CA 1
ATOM 4504 C C . LEU B 1 278 ? -10.453 -21.062 -14.883 1 98.75 278 LEU B C 1
ATOM 4506 O O . LEU B 1 278 ? -9.344 -21.516 -14.602 1 98.75 278 LEU B O 1
ATOM 4510 N N . GLN B 1 279 ? -11.297 -21.688 -15.57 1 98.56 279 GLN B N 1
ATOM 4511 C CA . GLN B 1 279 ? -10.93 -22.859 -16.359 1 98.56 279 GLN B CA 1
ATOM 4512 C C . GLN B 1 279 ? -10.414 -22.453 -17.734 1 98.56 279 GLN B C 1
ATOM 4514 O O . GLN B 1 279 ? -11.125 -21.797 -18.516 1 98.56 279 GLN B O 1
ATOM 4519 N N . LEU B 1 280 ? -9.227 -22.859 -18.031 1 98.44 280 LEU B N 1
ATOM 4520 C CA . LEU B 1 280 ? -8.602 -22.5 -19.297 1 98.44 280 LEU B CA 1
ATOM 4521 C C . LEU B 1 280 ? -8.789 -23.609 -20.328 1 98.44 280 LEU B C 1
ATOM 4523 O O . LEU B 1 280 ? -9.258 -24.703 -20 1 98.44 280 LEU B O 1
ATOM 4527 N N . GLU B 1 281 ? -8.445 -23.281 -21.562 1 97.38 281 GLU B N 1
ATOM 4528 C CA . GLU B 1 281 ? -8.562 -24.25 -22.656 1 97.38 281 GLU B CA 1
ATOM 4529 C C . GLU B 1 281 ? -7.699 -25.484 -22.406 1 97.38 281 GLU B C 1
ATOM 4531 O O . GLU B 1 281 ? -8.07 -26.594 -22.781 1 97.38 281 GLU B O 1
ATOM 4536 N N . SER B 1 282 ? -6.605 -25.344 -21.75 1 97.19 282 SER B N 1
ATOM 4537 C CA . SER B 1 282 ? -5.664 -26.422 -21.469 1 97.19 282 SER B CA 1
ATOM 4538 C C . SER B 1 282 ? -6.223 -27.375 -20.406 1 97.19 282 SER B C 1
ATOM 4540 O O . SER B 1 282 ? -5.668 -28.469 -20.188 1 97.19 282 SER B O 1
ATOM 4542 N N . GLY B 1 283 ? -7.254 -26.938 -19.766 1 97.06 283 GLY B N 1
ATOM 4543 C CA . GLY B 1 283 ? -7.789 -27.703 -18.656 1 97.06 283 GLY B CA 1
ATOM 4544 C C . GLY B 1 283 ? -7.297 -27.219 -17.297 1 97.06 283 GLY B C 1
ATOM 4545 O O . GLY B 1 283 ? -7.824 -27.625 -16.266 1 97.06 283 GLY B O 1
ATOM 4546 N N . VAL B 1 284 ? -6.359 -26.375 -17.281 1 98 284 VAL B N 1
ATOM 4547 C CA . VAL B 1 284 ? -5.816 -25.797 -16.062 1 98 284 VAL B CA 1
ATOM 4548 C C . VAL B 1 284 ? -6.867 -24.906 -15.391 1 98 284 VAL B C 1
ATOM 4550 O O . VAL B 1 284 ? -7.629 -24.219 -16.078 1 98 284 VAL B O 1
ATOM 4553 N N . ARG B 1 285 ? -6.922 -24.984 -14.109 1 98.69 285 ARG B N 1
ATOM 4554 C CA . ARG B 1 285 ? -7.652 -23.984 -13.328 1 98.69 285 ARG B CA 1
ATOM 4555 C C . ARG B 1 285 ? -6.707 -22.922 -12.789 1 98.69 285 ARG B C 1
ATOM 4557 O O . ARG B 1 285 ? -5.816 -23.219 -11.984 1 98.69 285 ARG B O 1
ATOM 4564 N N . LEU B 1 286 ? -6.938 -21.75 -13.242 1 98.81 286 LEU B N 1
ATOM 4565 C CA . LEU B 1 286 ? -6.102 -20.625 -12.844 1 98.81 286 LEU B CA 1
ATOM 4566 C C . LEU B 1 286 ? -6.789 -19.781 -11.781 1 98.81 286 LEU B C 1
ATOM 4568 O O . LEU B 1 286 ? -7.906 -19.297 -11.992 1 98.81 286 LEU B O 1
ATOM 4572 N N . HIS B 1 287 ? -6.16 -19.641 -10.633 1 98.88 287 HIS B N 1
ATOM 4573 C CA . HIS B 1 287 ? -6.711 -18.969 -9.461 1 98.88 287 HIS B CA 1
ATOM 4574 C C . HIS B 1 287 ? -6.156 -17.547 -9.336 1 98.88 287 HIS B C 1
ATOM 4576 O O . HIS B 1 287 ? -4.945 -17.344 -9.422 1 98.88 287 HIS B O 1
ATOM 4582 N N . PHE B 1 288 ? -7.051 -16.562 -9.18 1 98.75 288 PHE B N 1
ATOM 4583 C CA . PHE B 1 288 ? -6.68 -15.172 -8.953 1 98.75 288 PHE B CA 1
ATOM 4584 C C . PHE B 1 288 ? -7.207 -14.68 -7.609 1 98.75 288 PHE B C 1
ATOM 4586 O O . PHE B 1 288 ? -8.328 -15.008 -7.219 1 98.75 288 PHE B O 1
ATOM 4593 N N . PRO B 1 289 ? -6.395 -13.938 -6.848 1 98.19 289 PRO B N 1
ATOM 4594 C CA . PRO B 1 289 ? -7.008 -13.227 -5.719 1 98.19 289 PRO B CA 1
ATOM 4595 C C . PRO B 1 289 ? -8.008 -12.164 -6.164 1 98.19 289 PRO B C 1
ATOM 4597 O O . PRO B 1 289 ? -8.023 -11.781 -7.336 1 98.19 289 PRO B O 1
ATOM 4600 N N . ARG B 1 290 ? -8.844 -11.773 -5.254 1 96.88 290 ARG B N 1
ATOM 4601 C CA . ARG B 1 290 ? -9.805 -10.719 -5.562 1 96.88 290 ARG B CA 1
ATOM 4602 C C . ARG B 1 290 ? -9.141 -9.352 -5.574 1 96.88 290 ARG B C 1
ATOM 4604 O O . ARG B 1 290 ? -9.461 -8.5 -6.41 1 96.88 290 ARG B O 1
ATOM 4611 N N . VAL B 1 291 ? -8.188 -9.117 -4.684 1 97.5 291 VAL B N 1
ATOM 4612 C CA . VAL B 1 291 ? -7.52 -7.832 -4.531 1 97.5 291 VAL B CA 1
ATOM 4613 C C . VAL B 1 291 ? -6.52 -7.633 -5.668 1 97.5 291 VAL B C 1
ATOM 4615 O O . VAL B 1 291 ? -5.664 -8.484 -5.91 1 97.5 291 VAL B O 1
ATOM 4618 N N . GLY B 1 292 ? -6.664 -6.523 -6.355 1 96.5 292 GLY B N 1
ATOM 4619 C CA . GLY B 1 292 ? -5.668 -6.133 -7.344 1 96.5 292 GLY B CA 1
ATOM 4620 C C . GLY B 1 292 ? -6.047 -6.527 -8.758 1 96.5 292 GLY B C 1
ATOM 4621 O O . GLY B 1 292 ? -5.309 -6.246 -9.703 1 96.5 292 GLY B O 1
ATOM 4622 N N . TYR B 1 293 ? -7.254 -7.105 -8.961 1 97.25 293 TYR B N 1
ATOM 4623 C CA . TYR B 1 293 ? -7.594 -7.598 -10.289 1 97.25 293 TYR B CA 1
ATOM 4624 C C . TYR B 1 293 ? -8.984 -7.133 -10.703 1 97.25 293 TYR B C 1
ATOM 4626 O O . TYR B 1 293 ? -9.883 -7.008 -9.859 1 97.25 293 TYR B O 1
ATOM 4634 N N . VAL B 1 294 ? -9.086 -6.883 -11.969 1 96.88 294 VAL B N 1
ATOM 4635 C CA . VAL B 1 294 ? -10.344 -6.496 -12.586 1 96.88 294 VAL B CA 1
ATOM 4636 C C . VAL B 1 294 ? -10.891 -7.66 -13.422 1 96.88 294 VAL B C 1
ATOM 4638 O O . VAL B 1 294 ? -10.164 -8.242 -14.227 1 96.88 294 VAL B O 1
ATOM 4641 N N . MET B 1 295 ? -12.094 -7.988 -13.156 1 97 295 MET B N 1
ATOM 4642 C CA . MET B 1 295 ? -12.766 -9.07 -13.875 1 97 295 MET B CA 1
ATOM 4643 C C . MET B 1 295 ? -13.969 -8.539 -14.648 1 97 295 MET B C 1
ATOM 4645 O O . MET B 1 295 ? -14.742 -7.73 -14.125 1 97 295 MET B O 1
ATOM 4649 N N . LYS B 1 296 ? -14.039 -8.961 -15.875 1 95.5 296 LYS B N 1
ATOM 4650 C CA . LYS B 1 296 ? -15.141 -8.547 -16.734 1 95.5 296 LYS B CA 1
ATOM 4651 C C . LYS B 1 296 ? -15.594 -9.695 -17.641 1 95.5 296 LYS B C 1
ATOM 4653 O O . LYS B 1 296 ? -14.82 -10.609 -17.922 1 95.5 296 LYS B O 1
ATOM 4658 N N . GLU B 1 297 ? -16.844 -9.617 -18 1 96.12 297 GLU B N 1
ATOM 4659 C CA . GLU B 1 297 ? -17.266 -10.547 -19.047 1 96.12 297 GLU B CA 1
ATOM 4660 C C . GLU B 1 297 ? -16.484 -10.328 -20.328 1 96.12 297 GLU B C 1
ATOM 4662 O O . GLU B 1 297 ? -16.188 -9.188 -20.703 1 96.12 297 GLU B O 1
ATOM 4667 N N . ALA B 1 298 ? -16.141 -11.445 -20.859 1 92.44 298 ALA B N 1
ATOM 4668 C CA . ALA B 1 298 ? -15.406 -11.352 -22.109 1 92.44 298 ALA B CA 1
ATOM 4669 C C . ALA B 1 298 ? -16.297 -10.844 -23.234 1 92.44 298 ALA B C 1
ATOM 4671 O O . ALA B 1 298 ? -17.5 -11.148 -23.281 1 92.44 298 ALA B O 1
ATOM 4672 N N . LYS B 1 299 ? -15.945 -9.75 -23.875 1 78.06 299 LYS B N 1
ATOM 4673 C CA . LYS B 1 299 ? -16.719 -9.234 -24.984 1 78.06 299 LYS B CA 1
ATOM 4674 C C . LYS B 1 299 ? -16.812 -10.25 -26.125 1 78.06 299 LYS B C 1
ATOM 4676 O O . LYS B 1 299 ? -15.82 -10.922 -26.438 1 78.06 299 LYS B O 1
ATOM 4681 N N . THR B 1 300 ? -17.984 -10.734 -26.469 1 61.22 300 THR B N 1
ATOM 4682 C CA . THR B 1 300 ? -18.203 -11.609 -27.609 1 61.22 300 THR B CA 1
ATOM 4683 C C . THR B 1 300 ? -17.672 -10.969 -28.891 1 61.22 300 THR B C 1
ATOM 4685 O O . THR B 1 300 ? -17.984 -9.82 -29.203 1 61.22 300 THR B O 1
ATOM 4688 N N . GLN B 1 301 ? -16.438 -11.266 -29.266 1 44.69 301 GLN B N 1
ATOM 4689 C CA . GLN B 1 301 ? -16.156 -10.852 -30.641 1 44.69 301 GLN B CA 1
ATOM 4690 C C . GLN B 1 301 ? -17.234 -11.336 -31.609 1 44.69 301 GLN B C 1
ATOM 4692 O O . GLN B 1 301 ? -17.766 -12.438 -31.438 1 44.69 301 GLN B O 1
#

Sequence (602 aa):
MASAPIIAFDYDMSPYGYKTRTLLASSKMPFQRSLQPIVIPRPILESLSITYRRVPLLAIGKDIYCDSSLIISTLQEKFDILPTSPADKAYEAFGIALFESVLKVIPSAMLTPDAIKDRITIFQILKHPDYPSLRPSGLAEVRAKFHIIETEFLAGPGQYIGGDSFALADLHAGFAVDFALQVQSLINGPGFSQRDFPRMYEWISKWPKAEFTEMSPEQVHKTIENADYSAQEMGVDSRDPIGIAEGTEITVESADADPGAHPQKGRLVGLDGREAVLQLESGVRLHFPRVGYVMKEAKTQMASAPIIAFDYDMSPYGYKTRTLLASSKMPFQRSLQPIVIPRPILESLSITYRRVPLLAIGKDIYCDSSLIISTLQEKFDILPTSPADKAYEAFGIALFESVLKVIPSAMLTPDAIKDRITIFQILKHPDYPSLRPSGLAEVRAKFHIIETEFLAGPGQYIGGDSFALADLHAGFAVDFALQVQSLINGPGFSQRDFPRMYEWISKWPKAEFTEMSPEQVHKTIENADYSAQEMGVDSRDPIGIAEGTEITVESADADPGAHPQKGRLVGLDGREAVLQLESGVRLHFPRVGYVMKEAKTQ

Nearest PDB structures (foldseek):
  4kf9-assembly1_A-2  TM=8.135E-01  e=2.148E-19  Ralstonia solanacearum IPO1609
  3ic8-assembly2_B  TM=7.482E-01  e=9.095E-18  Pseudomonas syringae pv. tomato
  3ic8-assembly2_A  TM=7.535E-01  e=3.355E-17  Pseudomonas syringae pv. tomato
  3ic8-assembly3_C  TM=7.607E-01  e=1.468E-16  Pseudomonas syringae pv. tomato
  3ic8-assembly3_D  TM=7.485E-01  e=8.805E-17  Pseudomonas syringae pv. tomato

InterPro domains:
  IPR004045 Glutathione S-transferase, N-terminal [PF13417] (9-80)
  IPR036249 Thioredoxin-like superfamily [SSF52833] (7-102)
  IPR036282 Glutathione S-transferase, C-terminal domain superfamily [SSF47616] (81-207)
  IPR058268 Domain of unknown function DUF7962 [PF25907] (113-210)

pLDDT: mean 94.44, std 6.9, range [36.09, 98.88]

Radius of gyration: 24.4 Å; Cα contacts (8 Å, |Δi|>4): 1126; chains: 2; bounding box: 54×77×59 Å

Solvent-accessible surface area (backbone atoms only — not comparable to full-atom values): 31543 Å² total; per-residue (Å²): 129,82,76,61,57,37,36,37,33,28,42,89,84,35,40,55,25,48,40,54,41,29,53,42,31,62,54,69,53,83,39,34,29,37,78,43,62,94,55,86,72,48,66,67,46,43,73,49,53,44,50,56,76,77,65,25,34,37,26,40,19,25,28,32,28,33,49,59,69,42,41,50,52,50,47,37,71,76,61,63,53,55,57,79,60,57,54,33,67,18,20,34,33,31,16,54,53,50,43,57,35,47,66,40,45,64,46,71,88,70,55,41,71,69,48,42,65,56,44,42,52,61,37,57,71,69,63,41,93,60,45,78,71,39,26,36,28,21,48,42,26,43,45,37,53,49,47,43,44,42,62,34,38,44,56,53,94,33,74,27,59,77,23,82,47,83,25,46,44,41,52,32,47,43,37,46,51,57,40,43,31,62,76,56,43,36,48,79,37,86,80,48,32,56,87,70,34,51,61,47,50,55,38,63,73,67,54,60,71,60,71,68,47,81,47,51,66,66,53,49,52,52,52,35,70,69,37,55,73,65,69,78,88,71,38,50,49,83,75,41,65,65,71,69,60,68,63,40,52,25,31,40,28,56,60,66,30,50,86,83,46,52,51,26,64,28,26,31,55,25,32,59,75,59,34,37,28,26,42,27,91,65,65,32,33,42,34,36,42,37,66,63,35,39,64,43,73,48,76,82,125,130,82,76,62,56,39,35,37,35,28,43,89,84,34,41,53,26,47,39,54,40,29,52,42,32,62,54,69,54,83,40,34,29,37,78,42,62,96,56,84,75,48,65,67,47,44,71,48,54,42,50,56,77,76,65,25,35,37,26,40,20,24,28,30,28,34,47,59,68,43,40,50,52,51,49,38,71,75,62,64,51,55,58,79,60,58,55,32,67,19,20,34,32,31,18,53,52,49,41,58,34,48,68,40,46,64,47,71,88,70,54,40,72,68,49,43,66,56,44,43,52,62,36,56,70,67,63,43,93,59,43,77,74,40,26,35,28,20,48,40,27,43,46,36,52,51,48,43,44,42,61,34,39,44,56,55,93,32,73,27,59,78,23,82,46,82,26,47,44,42,51,31,47,44,39,44,52,57,40,43,32,62,76,55,43,36,47,80,38,86,80,49,32,55,88,71,34,49,63,48,51,56,38,62,73,67,54,61,69,61,72,67,47,80,46,51,66,67,54,50,53,53,52,36,72,72,36,55,72,65,68,80,87,72,37,51,49,82,75,42,66,65,70,70,59,69,64,40,52,25,31,40,28,57,61,67,31,52,86,83,47,51,51,27,63,26,27,29,54,23,31,59,76,60,33,37,28,25,42,28,92,65,65,33,34,40,33,34,42,36,66,63,36,40,63,42,73,49,75,81,125

Organism: Alternaria alternata (NCBI:txid5599)

Secondary structure (DSSP, 8-state):
-----EEEEE-TT-HHHHHHHHHHHHHT---EEEE--SSS--HHHHHTT-------EEEEBTEEEESHHHHHHHHHHHH--S---TTHHHHHHHHHHHHHHHGGG--GGG--HHHHHHHTTT-GGGG-TTGGGGHHHHHHHHHHHHHHIIIIIT-SSSSBTTBSS--HHHHHHHHHHHIIIIIS-GGGSTT-STTT-HHHHHHHHTS-----EE--HHHHHHHHHHPPB-SPP-EE-TT-TT---TT-EEEEEETTS-TTSSPEEEEEEEE-SSEEEEE-TTSPEEEEESTTEEEEEPP--/-----EEEEE-TT-HHHHHHHHHHHHHT---EEEE--SSS--HHHHHTT-------EEEEBTEEEESHHHHHHHHHHHH--S---TTHHHHHHHHHHHHHHHGGG--GGG--HHHHHHHTTT-GGGG-TTGGGGHHHHHHHHHHHHHHIIIIIT-SSSSBTTBSS--HHHHHHHHHHHIIIIIS-GGGSTT-STTT-HHHHHHHHTS-----EE--HHHHHHHHHHPPB-SPP-EE-TT-TT---TT-EEEEEETTS-TTSSPEEEEEEEE-SSEEEEE-TTSPEEEEESTTEEEEEPP--